Protein AF-0000000065801703 (afdb_homodimer)

Sequence (406 aa):
MKLLHVDGSILGPHSVSRTVSAAIVDRLRAQHPGLDVIYRDLAGTPLPHLSGAVLAGAQPNATNTPDVQHDVELGRQVLEEFLAAEIVVIGAPLYNFTLSSQLKAWIDRILVAGVTFRYGPSGAEGLAGGKRVIAVVSRGGLYGPGTPAAAAEHAETYLRTVLAFIGITAPEVIVAEGIALGPEARERALAGALDAAAALKAAMKLLHVDGSILGPHSVSRTVSAAIVDRLRAQHPGLDVIYRDLAGTPLPHLSGAVLAGAQPNATNTPDVQHDVELGRQVLEEFLAAEIVVIGAPLYNFTLSSQLKAWIDRILVAGVTFRYGPSGAEGLAGGKRVIAVVSRGGLYGPGTPAAAAEHAETYLRTVLAFIGITAPEVIVAEGIALGPEARERALAGALDAAAALKAA

Solvent-accessible surface area (backbone atoms only — not comparable to full-atom values): 21017 Å² total; per-residue (Å²): 105,32,33,30,38,38,32,27,51,45,51,61,93,75,26,62,19,50,54,41,38,50,52,38,52,53,51,51,43,72,74,33,81,75,57,43,75,47,77,44,51,27,51,84,58,55,66,69,66,82,42,43,64,33,61,54,44,62,39,88,90,47,84,58,58,72,69,43,44,52,52,32,50,50,37,50,50,54,31,48,51,56,70,64,24,47,31,38,39,34,13,39,33,48,48,94,49,17,54,32,36,38,41,48,24,52,52,60,43,50,66,35,81,77,63,22,22,41,78,50,97,92,37,78,40,41,57,49,44,92,47,49,39,40,35,23,38,24,30,44,55,66,43,52,89,91,39,95,42,28,86,49,53,42,30,67,62,45,51,52,44,57,37,35,52,23,32,34,77,75,61,45,74,42,66,25,46,27,43,66,71,38,73,68,40,24,50,50,18,48,52,52,31,44,51,54,45,71,63,53,74,81,130,104,32,32,31,38,37,32,28,48,45,52,59,93,74,25,64,18,50,54,43,37,50,50,36,52,52,51,52,42,70,73,33,82,75,55,42,74,47,78,42,50,26,51,86,59,54,66,69,65,82,43,42,64,34,60,54,44,63,38,88,89,48,84,58,58,71,69,43,45,52,52,32,49,50,36,50,49,54,30,49,51,58,70,64,24,47,31,37,37,34,13,40,31,47,47,93,50,16,54,32,38,39,42,47,24,52,50,62,44,52,66,34,81,77,63,22,24,39,80,51,96,92,37,79,40,41,57,48,43,91,46,49,40,39,35,23,38,23,30,44,55,67,43,52,90,90,38,95,42,28,88,51,52,42,29,67,63,44,51,50,41,58,38,35,51,24,34,34,79,76,61,44,73,43,69,25,45,26,43,69,72,39,73,69,40,24,51,50,20,50,51,53,32,44,51,53,45,71,64,53,75,80,131

pLDDT: mean 97.16, std 3.34, range [68.06, 98.94]

Foldseek 3Di:
DEEEEEEQDLPPPVALLVVLLVLLVVLLCVLDPPYHYDYHYCNVPFQDADDPLLVQQLDPPHDHDPVSVVSVVVLVVLQVSLLVHQEYEYRFEDDQQAGHVRVVRSLVSNPDEPRLWHQDPVGIDADRANHAYEYEYEEQADQDPPDPNVVSHHYPVVVCVSCVRNPHNDYHYQYQYNCNVDDVSVVVSSVRSNVVSNVDDHD/DEEEEEEQDLPPPVALLVVLLVLLVVLLCVLDPPYHYDYHYCNVPFQDADDPLLVQQLDPPDDHDPVSVVSVVVLVVLQVSLLVHQEYEYRFEDDQQAGHVRVVRSLVSNPDEPRLWHQDPVGIDADRANHAYEYEYEEQADQDPPDPNVVSHHYPVVVCVSCVRNPHNDYHYQYQYNCNVDDVSVVVSSVRSNVVSNVDDHD

Structure (mmCIF, N/CA/C/O backbone):
data_AF-0000000065801703-model_v1
#
loop_
_entity.id
_entity.type
_entity.pdbx_description
1 polymer 'FMN-dependent NADH:quinone oxidoreductase'
#
loop_
_atom_site.group_PDB
_atom_site.id
_atom_site.type_symbol
_atom_site.label_atom_id
_atom_site.label_alt_id
_atom_site.label_comp_id
_atom_site.label_asym_id
_atom_site.label_entity_id
_atom_site.label_seq_id
_atom_site.pdbx_PDB_ins_code
_atom_site.Cartn_x
_atom_site.Cartn_y
_atom_site.Cartn_z
_atom_site.occupancy
_atom_site.B_iso_or_equiv
_atom_site.auth_seq_id
_atom_site.auth_comp_id
_atom_site.auth_asym_id
_atom_site.auth_atom_id
_atom_site.pdbx_PDB_model_num
ATOM 1 N N . MET A 1 1 ? -0.033 27.031 16.281 1 95 1 MET A N 1
ATOM 2 C CA . MET A 1 1 ? -0.184 26.281 15.031 1 95 1 MET A CA 1
ATOM 3 C C . MET A 1 1 ? 0.506 24.922 15.117 1 95 1 MET A C 1
ATOM 5 O O . MET A 1 1 ? 1.598 24.812 15.68 1 95 1 MET A O 1
ATOM 9 N N . LYS A 1 2 ? -0.135 23.828 14.727 1 98.06 2 LYS A N 1
ATOM 10 C CA . LYS A 1 2 ? 0.4 22.484 14.828 1 98.06 2 LYS A CA 1
ATOM 11 C C . LYS A 1 2 ? 0.699 21.906 13.453 1 98.06 2 LYS A C 1
ATOM 13 O O . LYS A 1 2 ? -0.087 22.078 12.516 1 98.06 2 LYS A O 1
ATOM 18 N N . LEU A 1 3 ? 1.919 21.297 13.32 1 98.56 3 LEU A N 1
ATOM 19 C CA . LEU A 1 3 ? 2.352 20.641 12.086 1 98.56 3 LEU A CA 1
ATOM 20 C C . LEU A 1 3 ? 2.691 19.172 12.336 1 98.56 3 LEU A C 1
ATOM 22 O O . LEU A 1 3 ? 3.389 18.844 13.297 1 98.56 3 LEU A O 1
ATOM 26 N N . LEU A 1 4 ? 2.092 18.328 11.57 1 98.88 4 LEU A N 1
ATOM 27 C CA . LEU A 1 4 ? 2.441 16.906 11.555 1 98.88 4 LEU A CA 1
ATOM 28 C C . LEU A 1 4 ? 3.369 16.594 10.391 1 98.88 4 LEU A C 1
ATOM 30 O O . LEU A 1 4 ? 3.033 16.859 9.234 1 98.88 4 LEU A O 1
ATOM 34 N N . HIS A 1 5 ? 4.59 16.125 10.672 1 98.94 5 HIS A N 1
ATOM 35 C CA . HIS A 1 5 ? 5.574 15.68 9.688 1 98.94 5 HIS A CA 1
ATOM 36 C C . HIS A 1 5 ? 5.668 14.156 9.648 1 98.94 5 HIS A C 1
ATOM 38 O O . HIS A 1 5 ? 6.055 13.531 10.633 1 98.94 5 HIS A O 1
ATOM 44 N N . VAL A 1 6 ? 5.297 13.57 8.5 1 98.94 6 VAL A N 1
ATOM 45 C CA . VAL A 1 6 ? 5.262 12.117 8.336 1 98.94 6 VAL A CA 1
ATOM 46 C C . VAL A 1 6 ? 6.242 11.703 7.238 1 98.94 6 VAL A C 1
ATOM 48 O O . VAL A 1 6 ? 6.184 12.203 6.117 1 98.94 6 VAL A O 1
ATOM 51 N N . ASP A 1 7 ? 7.125 10.766 7.555 1 98.81 7 ASP A N 1
ATOM 52 C CA . ASP A 1 7 ? 8.062 10.258 6.559 1 98.81 7 ASP A CA 1
ATOM 53 C C . ASP A 1 7 ? 7.879 8.758 6.355 1 98.81 7 ASP A C 1
ATOM 55 O O . ASP A 1 7 ? 7.93 7.984 7.316 1 98.81 7 ASP A O 1
ATOM 59 N N . GLY A 1 8 ? 7.727 8.375 5.055 1 98.69 8 GLY A N 1
ATOM 60 C CA . GLY A 1 8 ? 7.484 6.977 4.75 1 98.69 8 GLY A CA 1
ATOM 61 C C . GLY A 1 8 ? 8.672 6.289 4.109 1 98.69 8 GLY A C 1
ATOM 62 O O . GLY A 1 8 ? 8.625 5.086 3.832 1 98.69 8 GLY A O 1
ATOM 63 N N . SER A 1 9 ? 9.836 6.918 3.951 1 98.75 9 SER A N 1
ATOM 64 C CA . SER A 1 9 ? 10.969 6.328 3.25 1 98.75 9 SER A CA 1
ATOM 65 C C . SER A 1 9 ? 11.781 5.422 4.176 1 98.75 9 SER A C 1
ATOM 67 O O . SER A 1 9 ? 12.055 5.781 5.32 1 98.75 9 SER A O 1
ATOM 69 N N . ILE A 1 10 ? 12.219 4.316 3.631 1 98.5 10 ILE A N 1
ATOM 70 C CA . ILE A 1 10 ? 13 3.354 4.402 1 98.5 10 ILE A CA 1
ATOM 71 C C . ILE A 1 10 ? 14.484 3.607 4.195 1 98.5 10 ILE A C 1
ATOM 73 O O . ILE A 1 10 ? 15.328 2.867 4.711 1 98.5 10 ILE A O 1
ATOM 77 N N . LEU A 1 11 ? 14.859 4.707 3.479 1 97.56 11 LEU A N 1
ATOM 78 C CA . LEU A 1 11 ? 16.234 4.883 3.045 1 97.56 11 LEU A CA 1
ATOM 79 C C . LEU A 1 11 ? 16.984 5.848 3.965 1 97.56 11 LEU A C 1
ATOM 81 O O . LEU A 1 11 ? 18.094 6.266 3.662 1 97.56 11 LEU A O 1
ATOM 85 N N . GLY A 1 12 ? 16.359 6.27 5.086 1 95.5 12 GLY A N 1
ATOM 86 C CA . GLY A 1 12 ? 17.016 7.105 6.078 1 95.5 12 GLY A CA 1
ATOM 87 C C . GLY A 1 12 ? 17.672 8.336 5.484 1 95.5 12 GLY A C 1
ATOM 88 O O . GLY A 1 12 ? 17.031 9.094 4.754 1 95.5 12 GLY A O 1
ATOM 89 N N . PRO A 1 13 ? 18.922 8.5 5.711 1 94.75 13 PRO A N 1
ATOM 90 C CA . PRO A 1 13 ? 19.594 9.711 5.258 1 94.75 13 PRO A CA 1
ATOM 91 C C . PRO A 1 13 ? 19.766 9.766 3.738 1 94.75 13 PRO A C 1
ATOM 93 O O . PRO A 1 13 ? 20.094 10.82 3.186 1 94.75 13 PRO A O 1
ATOM 96 N N . HIS A 1 14 ? 19.547 8.688 3.055 1 95.44 14 HIS A N 1
ATOM 97 C CA . HIS A 1 14 ? 19.719 8.633 1.608 1 95.44 14 HIS A CA 1
ATOM 98 C C . HIS A 1 14 ? 18.422 8.969 0.876 1 95.44 14 HIS A C 1
ATOM 100 O O . HIS A 1 14 ? 18.406 9.023 -0.355 1 95.44 14 HIS A O 1
ATOM 106 N N . SER A 1 15 ? 17.438 9.242 1.637 1 98.31 15 SER A N 1
ATOM 107 C CA . SER A 1 15 ? 16.109 9.469 1.062 1 98.31 15 SER A CA 1
ATOM 108 C C . SER A 1 15 ? 15.953 10.898 0.569 1 98.31 15 SER A C 1
ATOM 110 O O . SER A 1 15 ? 16.141 11.852 1.334 1 98.31 15 SER A O 1
ATOM 112 N N . VAL A 1 16 ? 15.531 11.055 -0.69 1 98.75 16 VAL A N 1
ATOM 113 C CA . VAL A 1 16 ? 15.258 12.367 -1.271 1 98.75 16 VAL A CA 1
ATOM 114 C C . VAL A 1 16 ? 13.992 12.953 -0.646 1 98.75 16 VAL A C 1
ATOM 116 O O . VAL A 1 16 ? 13.969 14.133 -0.284 1 98.75 16 VAL A O 1
ATOM 119 N N . SER A 1 17 ? 12.945 12.148 -0.478 1 98.88 17 SER A N 1
ATOM 120 C CA . SER A 1 17 ? 11.703 12.648 0.094 1 98.88 17 SER A CA 1
ATOM 121 C C . SER A 1 17 ? 11.914 13.133 1.526 1 98.88 17 SER A C 1
ATOM 123 O O . SER A 1 17 ? 11.344 14.148 1.934 1 98.88 17 SER A O 1
ATOM 125 N N . ARG A 1 18 ? 12.734 12.438 2.346 1 98.81 18 ARG A N 1
ATOM 126 C CA . ARG A 1 18 ? 13.031 12.859 3.711 1 98.81 18 ARG A CA 1
ATOM 127 C C . ARG A 1 18 ? 13.766 14.195 3.725 1 98.81 18 ARG A C 1
ATOM 129 O O . ARG A 1 18 ? 13.453 15.078 4.531 1 98.81 18 ARG A O 1
ATOM 136 N N . THR A 1 19 ? 14.742 14.312 2.824 1 98.81 19 THR A N 1
ATOM 137 C CA . THR A 1 19 ? 15.531 15.539 2.764 1 98.81 19 THR A CA 1
ATOM 138 C C . THR A 1 19 ? 14.641 16.734 2.432 1 98.81 19 THR A C 1
ATOM 140 O O . THR A 1 19 ? 14.711 17.766 3.104 1 98.81 19 THR A O 1
ATOM 143 N N . VAL A 1 20 ? 13.812 16.578 1.461 1 98.88 20 VAL A N 1
ATOM 144 C CA . VAL A 1 20 ? 12.992 17.688 0.981 1 98.88 20 VAL A CA 1
ATOM 145 C C . VAL A 1 20 ? 11.898 18 2 1 98.88 20 VAL A C 1
ATOM 147 O O . VAL A 1 20 ? 11.602 19.172 2.268 1 98.88 20 VAL A O 1
ATOM 150 N N . SER A 1 21 ? 11.219 16.969 2.59 1 98.81 21 SER A N 1
ATOM 151 C CA . SER A 1 21 ? 10.188 17.234 3.586 1 98.81 21 SER A CA 1
ATOM 152 C C . SER A 1 21 ? 10.758 17.938 4.809 1 98.81 21 SER A C 1
ATOM 154 O O . SER A 1 21 ? 10.117 18.828 5.379 1 98.81 21 SER A O 1
ATOM 156 N N . ALA A 1 22 ? 11.984 17.562 5.203 1 98.75 22 ALA A N 1
ATOM 157 C CA . ALA A 1 22 ? 12.648 18.234 6.316 1 98.75 22 ALA A CA 1
ATOM 158 C C . ALA A 1 22 ? 12.891 19.703 5.996 1 98.75 22 ALA A C 1
ATOM 160 O O . ALA A 1 22 ? 12.711 20.578 6.852 1 98.75 22 ALA A O 1
ATOM 161 N N . ALA A 1 23 ? 13.289 19.984 4.789 1 98.62 23 ALA A N 1
ATOM 162 C CA . ALA A 1 23 ? 13.531 21.359 4.363 1 98.62 23 ALA A CA 1
ATOM 163 C C . ALA A 1 23 ? 12.25 22.172 4.422 1 98.62 23 ALA A C 1
ATOM 165 O O . ALA A 1 23 ? 12.273 23.359 4.801 1 98.62 23 ALA A O 1
ATOM 166 N N . ILE A 1 24 ? 11.141 21.578 4.008 1 98.62 24 ILE A N 1
ATOM 167 C CA . ILE A 1 24 ? 9.844 22.25 4.066 1 98.62 24 ILE A CA 1
ATOM 168 C C . ILE A 1 24 ? 9.516 22.625 5.512 1 98.62 24 ILE A C 1
ATOM 170 O O . ILE A 1 24 ? 9.133 23.75 5.797 1 98.62 24 ILE A O 1
ATOM 174 N N . VAL A 1 25 ? 9.664 21.656 6.434 1 98.38 25 VAL A N 1
ATOM 175 C CA . VAL A 1 25 ? 9.344 21.875 7.84 1 98.38 25 VAL A CA 1
ATOM 176 C C . VAL A 1 25 ? 10.25 22.953 8.414 1 98.38 25 VAL A C 1
ATOM 178 O O . VAL A 1 25 ? 9.789 23.844 9.148 1 98.38 25 VAL A O 1
ATOM 181 N N . ASP A 1 26 ? 11.539 22.891 8.078 1 97.19 26 ASP A N 1
ATOM 182 C CA . ASP A 1 26 ? 12.484 23.906 8.539 1 97.19 26 ASP A CA 1
ATOM 183 C C . ASP A 1 26 ? 12.062 25.297 8.086 1 97.19 26 ASP A C 1
ATOM 185 O O . ASP A 1 26 ? 12.102 26.25 8.867 1 97.19 26 ASP A O 1
ATOM 189 N N . ARG A 1 27 ? 11.695 25.391 6.879 1 96.44 27 ARG A N 1
ATOM 190 C CA . ARG A 1 27 ? 11.258 26.672 6.332 1 96.44 27 ARG A CA 1
ATOM 191 C C . ARG A 1 27 ? 10.023 27.172 7.066 1 96.44 27 ARG A C 1
ATOM 193 O O . ARG A 1 27 ? 9.953 28.359 7.43 1 96.44 27 ARG A O 1
ATOM 200 N N . LEU A 1 28 ? 9.016 26.312 7.27 1 96.69 28 LEU A N 1
ATOM 201 C CA . LEU A 1 28 ? 7.781 26.703 7.941 1 96.69 28 LEU A CA 1
ATOM 202 C C . LEU A 1 28 ? 8.047 27.094 9.391 1 96.69 28 LEU A C 1
ATOM 204 O O . LEU A 1 28 ? 7.418 28.016 9.922 1 96.69 28 LEU A O 1
ATOM 208 N N . ARG A 1 29 ? 8.984 26.422 10.016 1 95.75 29 ARG A N 1
ATOM 209 C CA . ARG A 1 29 ? 9.391 26.781 11.375 1 95.75 29 ARG A CA 1
ATOM 210 C C . ARG A 1 29 ? 9.984 28.188 11.422 1 95.75 29 ARG A C 1
ATOM 212 O O . ARG A 1 29 ? 9.734 28.938 12.359 1 95.75 29 ARG A O 1
ATOM 219 N N . ALA A 1 30 ? 10.758 28.469 10.414 1 94.25 30 ALA A N 1
ATOM 220 C CA . ALA A 1 30 ? 11.383 29.781 10.344 1 94.25 30 ALA A CA 1
ATOM 221 C C . ALA A 1 30 ? 10.336 30.875 10.164 1 94.25 30 ALA A C 1
ATOM 223 O O . ALA A 1 30 ? 10.492 31.984 10.688 1 94.25 30 ALA A O 1
ATOM 224 N N . GLN A 1 31 ? 9.312 30.562 9.516 1 93.19 31 GLN A N 1
ATOM 225 C CA . GLN A 1 31 ? 8.258 31.531 9.219 1 93.19 31 GLN A CA 1
ATOM 226 C C . GLN A 1 31 ? 7.277 31.656 10.383 1 93.19 31 GLN A C 1
ATOM 228 O O . GLN A 1 31 ? 6.609 32.688 10.531 1 93.19 31 GLN A O 1
ATOM 233 N N . HIS A 1 32 ? 7.117 30.672 11.172 1 93.19 32 HIS A N 1
ATOM 234 C CA . HIS A 1 32 ? 6.184 30.625 12.289 1 93.19 32 HIS A CA 1
ATOM 235 C C . HIS A 1 32 ? 6.883 30.203 13.578 1 93.19 32 HIS A C 1
ATOM 237 O O . HIS A 1 32 ? 6.832 29.031 13.961 1 93.19 32 HIS A O 1
ATOM 243 N N . PRO A 1 33 ? 7.305 31.328 14.203 1 89.69 33 PRO A N 1
ATOM 244 C CA . PRO A 1 33 ? 7.914 30.984 15.484 1 89.69 33 PRO A CA 1
ATOM 245 C C . PRO A 1 33 ? 6.922 30.328 16.453 1 89.69 33 PRO A C 1
ATOM 247 O O . PRO A 1 33 ? 5.754 30.734 16.5 1 89.69 33 PRO A O 1
ATOM 250 N N . GLY A 1 34 ? 7.098 29.297 17.016 1 94.19 34 GLY A N 1
ATOM 251 C CA . GLY A 1 34 ? 6.227 28.609 17.953 1 94.19 34 GLY A CA 1
ATOM 252 C C . GLY A 1 34 ? 5.512 27.422 17.328 1 94.19 34 GLY A C 1
ATOM 253 O O . GLY A 1 34 ? 4.684 26.781 17.984 1 94.19 34 GLY A O 1
ATOM 254 N N . LEU A 1 35 ? 5.758 27.266 16.016 1 96 35 LEU A N 1
ATOM 255 C CA . LEU A 1 35 ? 5.18 26.094 15.359 1 96 35 LEU A CA 1
ATOM 256 C C . LEU A 1 35 ? 5.445 24.828 16.156 1 96 35 LEU A C 1
ATOM 258 O O . LEU A 1 35 ? 6.594 24.547 16.516 1 96 35 LEU A O 1
ATOM 262 N N . ASP A 1 36 ? 4.359 24.109 16.562 1 98.12 36 ASP A N 1
ATOM 263 C CA . ASP A 1 36 ? 4.461 22.844 17.266 1 98.12 36 ASP A CA 1
ATOM 264 C C . ASP A 1 36 ? 4.512 21.672 16.266 1 98.12 36 ASP A C 1
ATOM 266 O O . ASP A 1 36 ? 3.512 21.375 15.617 1 98.12 36 ASP A O 1
ATOM 270 N N . VAL A 1 37 ? 5.68 21.062 16.188 1 98.38 37 VAL A N 1
ATOM 271 C CA . VAL A 1 37 ? 5.879 20.031 15.172 1 98.38 37 VAL A CA 1
ATOM 272 C C . VAL A 1 37 ? 5.852 18.641 15.82 1 98.38 37 VAL A C 1
ATOM 274 O O . VAL A 1 37 ? 6.602 18.391 16.766 1 98.38 37 VAL A O 1
ATOM 277 N N . ILE A 1 38 ? 4.965 17.797 15.398 1 98.56 38 ILE A N 1
ATOM 278 C CA . ILE A 1 38 ? 4.984 16.375 15.695 1 98.56 38 ILE A CA 1
ATOM 279 C C . ILE A 1 38 ? 5.586 15.609 14.516 1 98.56 38 ILE A C 1
ATOM 281 O O . ILE A 1 38 ? 5.199 15.828 13.367 1 98.56 38 ILE A O 1
ATOM 285 N N . TYR A 1 39 ? 6.594 14.82 14.773 1 98.62 39 TYR A N 1
ATOM 286 C CA . TYR A 1 39 ? 7.281 14.07 13.727 1 98.62 39 TYR A CA 1
ATOM 287 C C . TYR A 1 39 ? 7.016 12.57 13.859 1 98.62 39 TYR A C 1
ATOM 289 O O . TYR A 1 39 ? 7.164 12.008 14.945 1 98.62 39 TYR A O 1
ATOM 297 N N . ARG A 1 40 ? 6.578 11.984 12.773 1 98.44 40 ARG A N 1
ATOM 298 C CA . ARG A 1 40 ? 6.398 10.539 12.703 1 98.44 40 ARG A CA 1
ATOM 299 C C . ARG A 1 40 ? 7.309 9.93 11.641 1 98.44 40 ARG A C 1
ATOM 301 O O . ARG A 1 40 ? 7.098 10.133 10.445 1 98.44 40 ARG A O 1
ATOM 308 N N . ASP A 1 41 ? 8.305 9.242 12.062 1 98.56 41 ASP A N 1
ATOM 309 C CA . ASP A 1 41 ? 9.148 8.414 11.211 1 98.56 41 ASP A CA 1
ATOM 310 C C . ASP A 1 41 ? 8.578 7.008 11.062 1 98.56 41 ASP A C 1
ATOM 312 O O . ASP A 1 41 ? 8.828 6.141 11.906 1 98.56 41 ASP A O 1
ATOM 316 N N . LEU A 1 42 ? 7.914 6.703 9.953 1 98.69 42 LEU A N 1
ATOM 317 C CA . LEU A 1 42 ? 7.156 5.461 9.812 1 98.69 42 LEU A CA 1
ATOM 318 C C . LEU A 1 42 ? 8.086 4.297 9.477 1 98.69 42 LEU A C 1
ATOM 320 O O . LEU A 1 42 ? 7.688 3.133 9.578 1 98.69 42 LEU A O 1
ATOM 324 N N . ALA A 1 43 ? 9.281 4.594 9.031 1 98.06 43 ALA A N 1
ATOM 325 C CA . ALA A 1 43 ? 10.266 3.531 8.82 1 98.06 43 ALA A CA 1
ATOM 326 C C . ALA A 1 43 ? 10.984 3.184 10.117 1 98.06 43 ALA A C 1
ATOM 328 O O . ALA A 1 43 ? 11.211 2.008 10.414 1 98.06 43 ALA A O 1
ATOM 329 N N . GLY A 1 44 ? 11.32 4.199 10.898 1 97.12 44 GLY A N 1
ATOM 330 C CA . GLY A 1 44 ? 12 3.988 12.164 1 97.12 44 GLY A CA 1
ATOM 331 C C . GLY A 1 44 ? 11.109 3.346 13.211 1 97.12 44 GLY A C 1
ATOM 332 O O . GLY A 1 44 ? 11.555 2.477 13.969 1 97.12 44 GLY A O 1
ATOM 333 N N . THR A 1 45 ? 9.898 3.76 13.281 1 97.06 45 THR A N 1
ATOM 334 C CA . THR A 1 45 ? 8.867 3.217 14.164 1 97.06 45 THR A CA 1
ATOM 335 C C . THR A 1 45 ? 7.59 2.92 13.391 1 97.06 45 THR A C 1
ATOM 337 O O . THR A 1 45 ? 6.621 3.682 13.469 1 97.06 45 THR A O 1
ATOM 340 N N . PRO A 1 46 ? 7.574 1.819 12.734 1 97.69 46 PRO A N 1
ATOM 341 C CA . PRO A 1 46 ? 6.426 1.508 11.875 1 97.69 46 PRO A CA 1
ATOM 342 C C . PRO A 1 46 ? 5.16 1.203 12.68 1 97.69 46 PRO A C 1
ATOM 344 O O . PRO A 1 46 ? 5.238 0.634 13.766 1 97.69 46 PRO A O 1
ATOM 347 N N . LEU A 1 47 ? 3.998 1.646 12.148 1 98.44 47 LEU A N 1
ATOM 348 C CA . LEU A 1 47 ? 2.713 1.137 12.609 1 98.44 47 LEU A CA 1
ATOM 349 C C . LEU A 1 47 ? 2.49 -0.294 12.133 1 98.44 47 LEU A C 1
ATOM 351 O O . LEU A 1 47 ? 2.854 -0.64 11.008 1 98.44 47 LEU A O 1
ATOM 355 N N . PRO A 1 48 ? 1.903 -1.147 13 1 98.06 48 PRO A N 1
ATOM 356 C CA . PRO A 1 48 ? 1.494 -2.447 12.461 1 98.06 48 PRO A CA 1
ATOM 357 C C . PRO A 1 48 ? 0.489 -2.326 11.32 1 98.06 48 PRO A C 1
ATOM 359 O O . PRO A 1 48 ? -0.199 -1.309 11.203 1 98.06 48 PRO A O 1
ATOM 362 N N . HIS A 1 49 ? 0.477 -3.322 10.445 1 98.62 49 HIS A N 1
ATOM 363 C CA . HIS A 1 49 ? -0.626 -3.396 9.492 1 98.62 49 HIS A CA 1
ATOM 364 C C . HIS A 1 49 ? -1.973 -3.314 10.203 1 98.62 49 HIS A C 1
ATOM 366 O O . HIS A 1 49 ? -2.143 -3.881 11.289 1 98.62 49 HIS A O 1
ATOM 372 N N . LEU A 1 50 ? -2.926 -2.586 9.57 1 98.19 50 LEU A N 1
ATOM 373 C CA . LEU A 1 50 ? -4.285 -2.66 10.094 1 98.19 50 LEU A CA 1
ATOM 374 C C . LEU A 1 50 ? -4.805 -4.094 10.055 1 98.19 50 LEU A C 1
ATOM 376 O O . LEU A 1 50 ? -4.617 -4.801 9.062 1 98.19 50 LEU A O 1
ATOM 380 N N . SER A 1 51 ? -5.406 -4.578 11.141 1 97.81 51 SER A N 1
ATOM 381 C CA . SER A 1 51 ? -5.926 -5.941 11.219 1 97.81 51 SER A CA 1
ATOM 382 C C . SER A 1 51 ? -7.422 -5.949 11.516 1 97.81 51 SER A C 1
ATOM 384 O O . SER A 1 51 ? -7.977 -4.941 11.953 1 97.81 51 SER A O 1
ATOM 386 N N . GLY A 1 52 ? -8 -7.105 11.227 1 97 52 GLY A N 1
ATOM 387 C CA . GLY A 1 52 ? -9.398 -7.273 11.602 1 97 52 GLY A CA 1
ATOM 388 C C . GLY A 1 52 ? -9.625 -7.145 13.102 1 97 52 GLY A C 1
ATOM 389 O O . GLY A 1 52 ? -10.633 -6.582 13.531 1 97 52 GLY A O 1
ATOM 390 N N . ALA A 1 53 ? -8.703 -7.617 13.883 1 96.94 53 ALA A N 1
ATOM 391 C CA . ALA A 1 53 ? -8.797 -7.543 15.336 1 96.94 53 ALA A CA 1
ATOM 392 C C . ALA A 1 53 ? -8.805 -6.094 15.812 1 96.94 53 ALA A C 1
ATOM 394 O O . ALA A 1 53 ? -9.57 -5.73 16.703 1 96.94 53 ALA A O 1
ATOM 395 N N . VAL A 1 54 ? -7.988 -5.285 15.219 1 97.38 54 VAL A N 1
ATOM 396 C CA . VAL A 1 54 ? -7.895 -3.881 15.609 1 97.38 54 VAL A CA 1
ATOM 397 C C . VAL A 1 54 ? -9.172 -3.145 15.203 1 97.38 54 VAL A C 1
ATOM 399 O O . VAL A 1 54 ? -9.68 -2.311 15.953 1 97.38 54 VAL A O 1
ATOM 402 N N . LEU A 1 55 ? -9.695 -3.422 14.016 1 96.06 55 LEU A N 1
ATOM 403 C CA . LEU A 1 55 ? -10.953 -2.822 13.586 1 96.06 55 LEU A CA 1
ATOM 404 C C . LEU A 1 55 ? -12.078 -3.168 14.555 1 96.06 55 LEU A C 1
ATOM 406 O O . LEU A 1 55 ? -12.836 -2.287 14.977 1 96.06 55 LEU A O 1
ATOM 410 N N . ALA A 1 56 ? -12.133 -4.43 14.898 1 95.69 56 ALA A N 1
ATOM 411 C CA . ALA A 1 56 ? -13.141 -4.879 15.852 1 95.69 56 ALA A CA 1
ATOM 412 C C . ALA A 1 56 ? -12.891 -4.289 17.234 1 95.69 56 ALA A C 1
ATOM 414 O O . ALA A 1 56 ? -13.828 -3.877 17.922 1 95.69 56 ALA A O 1
ATOM 415 N N . GLY A 1 57 ? -11.648 -4.191 17.594 1 97.19 57 GLY A N 1
ATOM 416 C CA . GLY A 1 57 ? -11.258 -3.725 18.922 1 97.19 57 GLY A CA 1
ATOM 417 C C . GLY A 1 57 ? -11.508 -2.242 19.125 1 97.19 57 GLY A C 1
ATOM 418 O O . GLY A 1 57 ? -11.531 -1.766 20.266 1 97.19 57 GLY A O 1
ATOM 419 N N . ALA A 1 58 ? -11.609 -1.536 18.062 1 96.25 58 ALA A N 1
ATOM 420 C CA . ALA A 1 58 ? -11.812 -0.092 18.125 1 96.25 58 ALA A CA 1
ATOM 421 C C . ALA A 1 58 ? -13.289 0.242 18.328 1 96.25 58 ALA A C 1
ATOM 423 O O . ALA A 1 58 ? -13.641 1.4 18.562 1 96.25 58 ALA A O 1
ATOM 424 N N . GLN A 1 59 ? -14.133 -0.797 18.172 1 94.5 59 GLN A N 1
ATOM 425 C CA . GLN A 1 59 ? -15.562 -0.576 18.359 1 94.5 59 GLN A CA 1
ATOM 426 C C . GLN A 1 59 ? -15.883 -0.316 19.828 1 94.5 59 GLN A C 1
ATOM 428 O O . GLN A 1 59 ? -15.141 -0.736 20.719 1 94.5 59 GLN A O 1
ATOM 433 N N . PRO A 1 60 ? -17.031 0.373 20 1 92.75 60 PRO A N 1
ATOM 434 C CA . PRO A 1 60 ? -17.422 0.611 21.391 1 92.75 60 PRO A CA 1
ATOM 435 C C . PRO A 1 60 ? -17.625 -0.682 22.188 1 92.75 60 PRO A C 1
ATOM 437 O O . PRO A 1 60 ? -18.109 -1.673 21.641 1 92.75 60 PRO A O 1
ATOM 440 N N . ASN A 1 61 ? -17.219 -0.841 23.359 1 92.81 61 ASN A N 1
ATOM 441 C CA . ASN A 1 61 ? -17.438 -1.923 24.312 1 92.81 61 ASN A CA 1
ATOM 442 C C . ASN A 1 61 ? -16.656 -3.178 23.922 1 92.81 61 ASN A C 1
ATOM 444 O O . ASN A 1 61 ? -16.953 -4.27 24.406 1 92.81 61 ASN A O 1
ATOM 448 N N . ALA A 1 62 ? -15.727 -2.994 23.031 1 95.06 62 ALA A N 1
ATOM 449 C CA . ALA A 1 62 ? -14.906 -4.145 22.656 1 95.06 62 ALA A CA 1
ATOM 450 C C . ALA A 1 62 ? -14.039 -4.598 23.812 1 95.06 62 ALA A C 1
ATOM 452 O O . ALA A 1 62 ? -13.602 -3.781 24.641 1 95.06 62 ALA A O 1
ATOM 453 N N . THR A 1 63 ? -13.867 -5.902 23.984 1 96.25 63 THR A N 1
ATOM 454 C CA . THR A 1 63 ? -12.883 -6.492 24.875 1 96.25 63 THR A CA 1
ATOM 455 C C . THR A 1 63 ? -11.656 -6.965 24.109 1 96.25 63 THR A C 1
ATOM 457 O O . THR A 1 63 ? -11.773 -7.773 23.188 1 96.25 63 THR A O 1
ATOM 460 N N . ASN A 1 64 ? -10.508 -6.418 24.453 1 97.56 64 ASN A N 1
ATOM 461 C CA . ASN A 1 64 ? -9.297 -6.645 23.672 1 97.56 64 ASN A CA 1
ATOM 462 C C . ASN A 1 64 ? -8.227 -7.359 24.5 1 97.56 64 ASN A C 1
ATOM 464 O O . ASN A 1 64 ? -8.133 -7.152 25.703 1 97.56 64 ASN A O 1
ATOM 468 N N . THR A 1 65 ? -7.527 -8.242 23.875 1 97.81 65 THR A N 1
ATOM 469 C CA . THR A 1 65 ? -6.242 -8.633 24.438 1 97.81 65 THR A CA 1
ATOM 470 C C . THR A 1 65 ? -5.324 -7.422 24.578 1 97.81 65 THR A C 1
ATOM 472 O O . THR A 1 65 ? -5.551 -6.387 23.953 1 97.81 65 THR A O 1
ATOM 475 N N . PRO A 1 66 ? -4.285 -7.492 25.359 1 97.94 66 PRO A N 1
ATOM 476 C CA . PRO A 1 66 ? -3.387 -6.355 25.562 1 97.94 66 PRO A CA 1
ATOM 477 C C . PRO A 1 66 ? -2.746 -5.883 24.25 1 97.94 66 PRO A C 1
ATOM 479 O O . PRO A 1 66 ? -2.629 -4.676 24.016 1 97.94 66 PRO A O 1
ATOM 482 N N . ASP A 1 67 ? -2.346 -6.816 23.406 1 97.38 67 ASP A N 1
ATOM 483 C CA . ASP A 1 67 ? -1.698 -6.457 22.156 1 97.38 67 ASP A CA 1
ATOM 484 C C . ASP A 1 67 ? -2.658 -5.695 21.25 1 97.38 67 ASP A C 1
ATOM 486 O O . ASP A 1 67 ? -2.275 -4.699 20.625 1 97.38 67 ASP A O 1
ATOM 490 N N . VAL A 1 68 ? -3.869 -6.188 21.125 1 97.94 68 VAL A N 1
ATOM 491 C CA . VAL A 1 68 ? -4.875 -5.523 20.312 1 97.94 68 VAL A CA 1
ATOM 492 C C . VAL A 1 68 ? -5.184 -4.141 20.875 1 97.94 68 VAL A C 1
ATOM 494 O O . VAL A 1 68 ? -5.289 -3.162 20.141 1 97.94 68 VAL A O 1
ATOM 497 N N . GLN A 1 69 ? -5.332 -4.027 22.172 1 98.06 69 GLN A N 1
ATOM 498 C CA . GLN A 1 69 ? -5.609 -2.748 22.828 1 98.06 69 GLN A CA 1
ATOM 499 C C . GLN A 1 69 ? -4.5 -1.739 22.547 1 98.06 69 GLN A C 1
ATOM 501 O O . GLN A 1 69 ? -4.773 -0.569 22.266 1 98.06 69 GLN A O 1
ATOM 506 N N . HIS A 1 70 ? -3.291 -2.215 22.688 1 98.19 70 HIS A N 1
ATOM 507 C CA . HIS A 1 70 ? -2.154 -1.348 22.391 1 98.19 70 HIS A CA 1
ATOM 508 C C . HIS A 1 70 ? -2.23 -0.801 20.969 1 98.19 70 HIS A C 1
ATOM 510 O O . HIS A 1 70 ? -2.02 0.393 20.75 1 98.19 70 HIS A O 1
ATOM 516 N N . ASP A 1 71 ? -2.541 -1.657 20.031 1 98.38 71 ASP A N 1
ATOM 517 C CA . ASP A 1 71 ? -2.619 -1.253 18.625 1 98.38 71 ASP A CA 1
ATOM 518 C C . ASP A 1 71 ? -3.789 -0.3 18.391 1 98.38 71 ASP A C 1
ATOM 520 O O . ASP A 1 71 ? -3.668 0.664 17.641 1 98.38 71 ASP A O 1
ATOM 524 N N . VAL A 1 72 ? -4.91 -0.544 19.047 1 98.31 72 VAL A N 1
ATOM 525 C CA . VAL A 1 72 ? -6.059 0.353 18.969 1 98.31 72 VAL A CA 1
ATOM 526 C C . VAL A 1 72 ? -5.668 1.737 19.484 1 98.31 72 VAL A C 1
ATOM 528 O O . VAL A 1 72 ? -5.965 2.75 18.844 1 98.31 72 VAL A O 1
ATOM 531 N N . GLU A 1 73 ? -4.996 1.815 20.578 1 98.19 73 GLU A N 1
ATOM 532 C CA . GLU A 1 73 ? -4.578 3.082 21.172 1 98.19 73 GLU A CA 1
ATOM 533 C C . GLU A 1 73 ? -3.574 3.807 20.266 1 98.19 73 GLU A C 1
ATOM 535 O O . GLU A 1 73 ? -3.619 5.031 20.156 1 98.19 73 GLU A O 1
ATOM 540 N N . LEU A 1 74 ? -2.684 3.025 19.703 1 98.38 74 LEU A N 1
ATOM 541 C CA . LEU A 1 74 ? -1.746 3.605 18.75 1 98.38 74 LEU A CA 1
ATOM 542 C C . LEU A 1 74 ? -2.488 4.254 17.578 1 98.38 74 LEU A C 1
ATOM 544 O O . LEU A 1 74 ? -2.146 5.363 17.172 1 98.38 74 LEU A O 1
ATOM 548 N N . GLY A 1 75 ? -3.484 3.537 17.062 1 98.25 75 GLY A N 1
ATOM 549 C CA . GLY A 1 75 ? -4.312 4.105 16 1 98.25 75 GLY A CA 1
ATOM 550 C C . GLY A 1 75 ? -5.008 5.387 16.422 1 98.25 75 GLY A C 1
ATOM 551 O O . GLY A 1 75 ? -5.074 6.34 15.641 1 98.25 75 GLY A O 1
ATOM 552 N N . ARG A 1 76 ? -5.508 5.441 17.609 1 98 76 ARG A N 1
ATOM 553 C CA . ARG A 1 76 ? -6.16 6.637 18.141 1 98 76 ARG A CA 1
ATOM 554 C C . ARG A 1 76 ? -5.176 7.797 18.25 1 98 76 ARG A C 1
ATOM 556 O O . ARG A 1 76 ? -5.508 8.93 17.891 1 98 76 ARG A O 1
ATOM 563 N N . GLN A 1 77 ? -4.008 7.484 18.688 1 98.44 77 GLN A N 1
ATOM 564 C CA . GLN A 1 77 ? -2.977 8.508 18.812 1 98.44 77 GLN A CA 1
ATOM 565 C C . GLN A 1 77 ? -2.623 9.102 17.453 1 98.44 77 GLN A C 1
ATOM 567 O O . GLN A 1 77 ? -2.527 10.32 17.312 1 98.44 77 GLN A O 1
ATOM 572 N N . VAL A 1 78 ? -2.412 8.234 16.531 1 98.62 78 VAL A N 1
ATOM 573 C CA . VAL A 1 78 ? -2.07 8.641 15.172 1 98.62 78 VAL A CA 1
ATOM 574 C C . VAL A 1 78 ? -3.182 9.508 14.594 1 98.62 78 VAL A C 1
ATOM 576 O O . VAL A 1 78 ? -2.914 10.562 14.008 1 98.62 78 VAL A O 1
ATOM 579 N N . LEU A 1 79 ? -4.406 9.094 14.758 1 98.75 79 LEU A N 1
ATOM 580 C CA . LEU A 1 79 ? -5.566 9.836 14.281 1 98.75 79 LEU A CA 1
ATOM 581 C C . LEU A 1 79 ? -5.652 11.203 14.945 1 98.75 79 LEU A C 1
ATOM 583 O O . LEU A 1 79 ? -5.902 12.211 14.281 1 98.75 79 LEU A O 1
ATOM 587 N N . GLU A 1 80 ? -5.414 11.273 16.219 1 98.62 80 GLU A N 1
ATOM 588 C CA . GLU A 1 80 ? -5.465 12.523 16.969 1 98.62 80 GLU A CA 1
ATOM 589 C C . GLU A 1 80 ? -4.387 13.492 16.5 1 98.62 80 GLU A C 1
ATOM 591 O O . GLU A 1 80 ? -4.633 14.695 16.375 1 98.62 80 GLU A O 1
ATOM 596 N N . GLU A 1 81 ? -3.164 12.953 16.266 1 98.75 81 GLU A N 1
ATOM 597 C CA . GLU A 1 81 ? -2.094 13.781 15.719 1 98.75 81 GLU A CA 1
ATOM 598 C C . GLU A 1 81 ? -2.516 14.422 14.398 1 98.75 81 GLU A C 1
ATOM 600 O O . GLU A 1 81 ? -2.299 15.617 14.188 1 98.75 81 GLU A O 1
ATOM 605 N N . PHE A 1 82 ? -3.127 13.648 13.57 1 98.94 82 PHE A N 1
ATOM 606 C CA . PHE A 1 82 ? -3.568 14.133 12.266 1 98.94 82 PHE A CA 1
ATOM 607 C C . PHE A 1 82 ? -4.664 15.18 12.414 1 98.94 82 PHE A C 1
ATOM 609 O O . PHE A 1 82 ? -4.609 16.234 11.781 1 98.94 82 PHE A O 1
ATOM 616 N N . LEU A 1 83 ? -5.621 14.867 13.273 1 98.81 83 LEU A N 1
ATOM 617 C CA . LEU A 1 83 ? -6.758 15.766 13.453 1 98.81 83 LEU A CA 1
ATOM 618 C C . LEU A 1 83 ? -6.312 17.094 14.07 1 98.81 83 LEU A C 1
ATOM 620 O O . LEU A 1 83 ? -6.855 18.141 13.742 1 98.81 83 LEU A O 1
ATOM 624 N N . ALA A 1 84 ? -5.34 17.047 14.898 1 98.5 84 ALA A N 1
ATOM 625 C CA . ALA A 1 84 ? -4.887 18.219 15.625 1 98.5 84 ALA A CA 1
ATOM 626 C C . ALA A 1 84 ? -4.039 19.125 14.727 1 98.5 84 ALA A C 1
ATOM 628 O O . ALA A 1 84 ? -3.869 20.312 15.008 1 98.5 84 ALA A O 1
ATOM 629 N N . ALA A 1 85 ? -3.465 18.594 13.68 1 98.62 85 ALA A N 1
ATOM 630 C CA . ALA A 1 85 ? -2.529 19.328 12.836 1 98.62 85 ALA A CA 1
ATOM 631 C C . ALA A 1 85 ? -3.268 20.266 11.891 1 98.62 85 ALA A C 1
ATOM 633 O O . ALA A 1 85 ? -4.281 19.891 11.297 1 98.62 85 ALA A O 1
ATOM 634 N N . GLU A 1 86 ? -2.777 21.453 11.742 1 98 86 GLU A N 1
ATOM 635 C CA . GLU A 1 86 ? -3.248 22.406 10.742 1 98 86 GLU A CA 1
ATOM 636 C C . GLU A 1 86 ? -2.471 22.266 9.43 1 98 86 GLU A C 1
ATOM 638 O O . GLU A 1 86 ? -2.986 22.578 8.359 1 98 86 GLU A O 1
ATOM 643 N N . ILE A 1 87 ? -1.223 21.859 9.531 1 98.25 87 ILE A N 1
ATOM 644 C CA . ILE A 1 87 ? -0.35 21.562 8.398 1 98.25 87 ILE A CA 1
ATOM 645 C C . ILE A 1 87 ? 0.161 20.125 8.5 1 98.25 87 ILE A C 1
ATOM 647 O O . ILE A 1 87 ? 0.551 19.672 9.578 1 98.25 87 ILE A O 1
ATOM 651 N N . VAL A 1 88 ? 0.102 19.406 7.438 1 98.88 88 VAL A N 1
ATOM 652 C CA . VAL A 1 88 ? 0.667 18.062 7.352 1 98.88 88 VAL A CA 1
ATOM 653 C C . VAL A 1 88 ? 1.699 18.016 6.23 1 98.88 88 VAL A C 1
ATOM 655 O O . VAL A 1 88 ? 1.409 18.391 5.094 1 98.88 88 VAL A O 1
ATOM 658 N N . VAL A 1 89 ? 2.939 17.656 6.512 1 98.94 89 VAL A N 1
ATOM 659 C CA . VAL A 1 89 ? 4.008 17.438 5.539 1 98.94 89 VAL A CA 1
ATOM 660 C C . VAL A 1 89 ? 4.293 15.938 5.41 1 98.94 89 VAL A C 1
ATOM 662 O O . VAL A 1 89 ? 4.551 15.266 6.41 1 98.94 89 VAL A O 1
ATOM 665 N N . ILE A 1 90 ? 4.23 15.422 4.215 1 98.94 90 ILE A N 1
ATOM 666 C CA . ILE A 1 90 ? 4.352 13.984 3.984 1 98.94 90 ILE A CA 1
ATOM 667 C C . ILE A 1 90 ? 5.516 13.711 3.033 1 98.94 90 ILE A C 1
ATOM 669 O O . ILE A 1 90 ? 5.531 14.203 1.904 1 98.94 90 ILE A O 1
ATOM 673 N N . GLY A 1 91 ? 6.559 13.016 3.482 1 98.94 91 GLY A N 1
ATOM 674 C CA . GLY A 1 91 ? 7.527 12.406 2.586 1 98.94 91 GLY A CA 1
ATOM 675 C C . GLY A 1 91 ? 7.062 11.078 2.023 1 98.94 91 GLY A C 1
ATOM 676 O O . GLY A 1 91 ? 6.91 10.102 2.764 1 98.94 91 GLY A O 1
ATOM 677 N N . ALA A 1 92 ? 6.875 10.969 0.731 1 98.88 92 ALA A N 1
ATOM 678 C CA . ALA A 1 92 ? 6.219 9.828 0.087 1 98.88 92 ALA A CA 1
ATOM 679 C C . ALA A 1 92 ? 7.059 9.305 -1.073 1 98.88 92 ALA A C 1
ATOM 681 O O . ALA A 1 92 ? 6.852 9.688 -2.225 1 98.88 92 ALA A O 1
ATOM 682 N N . PRO A 1 93 ? 7.898 8.344 -0.803 1 98.69 93 PRO A N 1
ATOM 683 C CA . PRO A 1 93 ? 8.664 7.73 -1.891 1 98.69 93 PRO A CA 1
ATOM 684 C C . PRO A 1 93 ? 7.848 6.711 -2.682 1 98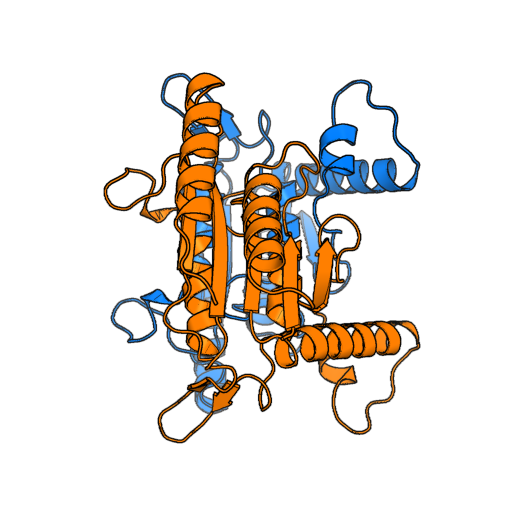.69 93 PRO A C 1
ATOM 686 O O . PRO A 1 93 ? 6.922 6.105 -2.141 1 98.69 93 PRO A O 1
ATOM 689 N N . LEU A 1 94 ? 8.156 6.602 -3.943 1 98.69 94 LEU A N 1
ATOM 690 C CA . LEU A 1 94 ? 7.609 5.516 -4.75 1 98.69 94 LEU A CA 1
ATOM 691 C C . LEU A 1 94 ? 8.469 4.262 -4.633 1 98.69 94 LEU A C 1
ATOM 693 O O . LEU A 1 94 ? 9.641 4.266 -5.023 1 98.69 94 LEU A O 1
ATOM 697 N N . TYR A 1 95 ? 7.945 3.219 -3.986 1 98.5 95 TYR A N 1
ATOM 698 C CA . TYR A 1 95 ? 8.547 1.893 -3.922 1 98.5 95 TYR A CA 1
ATOM 699 C C . TYR A 1 95 ? 7.672 0.861 -4.625 1 98.5 95 TYR A C 1
ATOM 701 O O . TYR A 1 95 ? 6.508 0.679 -4.262 1 98.5 95 TYR A O 1
ATOM 709 N N . ASN A 1 96 ? 8.281 0.298 -5.664 1 98.56 96 ASN A N 1
ATOM 710 C CA . ASN A 1 96 ? 7.539 -0.71 -6.414 1 98.56 96 ASN A CA 1
ATOM 711 C C . ASN A 1 96 ? 6.184 -0.18 -6.871 1 98.56 96 ASN A C 1
ATOM 713 O O . ASN A 1 96 ? 5.152 -0.809 -6.633 1 98.56 96 ASN A O 1
ATOM 717 N N . PHE A 1 97 ? 6.16 1.068 -7.422 1 98.81 97 PHE A N 1
ATOM 718 C CA . PHE A 1 97 ? 5.133 1.704 -8.242 1 98.81 97 PHE A CA 1
ATOM 719 C C . PHE A 1 97 ? 4.039 2.309 -7.363 1 98.81 97 PHE A C 1
ATOM 721 O O . PHE A 1 97 ? 3.059 2.854 -7.871 1 98.81 97 PHE A O 1
ATOM 728 N N . THR A 1 98 ? 4.125 2.244 -6.012 1 98.81 98 THR A N 1
ATOM 729 C CA . THR A 1 98 ? 3.184 2.904 -5.117 1 98.81 98 THR A CA 1
ATOM 730 C C . THR A 1 98 ? 3.875 3.33 -3.822 1 98.81 98 THR A C 1
ATOM 732 O O . THR A 1 98 ? 5.105 3.318 -3.738 1 98.81 98 THR A O 1
ATOM 735 N N . LEU A 1 99 ? 3.125 3.805 -2.844 1 98.81 99 LEU A N 1
ATOM 736 C CA . LEU A 1 99 ? 3.643 4.23 -1.549 1 98.81 99 LEU A CA 1
ATOM 737 C C . LEU A 1 99 ? 4.219 3.049 -0.778 1 98.81 99 LEU A C 1
ATOM 739 O O . LEU A 1 99 ? 3.924 1.894 -1.095 1 98.81 99 LEU A O 1
ATOM 743 N N . SER A 1 100 ? 5.105 3.365 0.177 1 98.81 100 SER A N 1
ATOM 744 C CA . SER A 1 100 ? 5.594 2.322 1.071 1 98.81 100 SER A CA 1
ATOM 745 C C . SER A 1 100 ? 4.457 1.698 1.87 1 98.81 100 SER A C 1
ATOM 747 O O . SER A 1 100 ? 3.449 2.355 2.141 1 98.81 100 SER A O 1
ATOM 749 N N . SER A 1 101 ? 4.59 0.425 2.242 1 98.81 101 SER A N 1
ATOM 750 C CA . SER A 1 101 ? 3.574 -0.221 3.07 1 98.81 101 SER A CA 1
ATOM 751 C C . SER A 1 101 ? 3.406 0.5 4.402 1 98.81 101 SER A C 1
ATOM 753 O O . SER A 1 101 ? 2.311 0.523 4.969 1 98.81 101 SER A O 1
ATOM 755 N N . GLN A 1 102 ? 4.5 1.169 4.887 1 98.75 102 GLN A N 1
ATOM 756 C CA . GLN A 1 102 ? 4.445 1.957 6.113 1 98.75 102 GLN A CA 1
ATOM 757 C C . GLN A 1 102 ? 3.477 3.127 5.973 1 98.75 102 GLN A C 1
ATOM 759 O O . GLN A 1 102 ? 2.646 3.361 6.855 1 98.75 102 GLN A O 1
ATOM 764 N N . LEU A 1 103 ? 3.625 3.84 4.863 1 98.88 103 LEU A N 1
ATOM 765 C CA . LEU A 1 103 ? 2.746 4.98 4.625 1 98.88 103 LEU A CA 1
ATOM 766 C C . LEU A 1 103 ? 1.306 4.52 4.422 1 98.88 103 LEU A C 1
ATOM 768 O O . LEU A 1 103 ? 0.369 5.18 4.875 1 98.88 103 LEU A O 1
ATOM 772 N N . LYS A 1 104 ? 1.093 3.371 3.727 1 98.94 104 LYS A N 1
ATOM 773 C CA . LYS A 1 104 ? -0.246 2.812 3.564 1 98.94 104 LYS A CA 1
ATOM 774 C C . LYS A 1 104 ? -0.866 2.467 4.918 1 98.94 104 LYS A C 1
ATOM 776 O O . LYS A 1 104 ? -2.064 2.668 5.125 1 98.94 104 LYS A O 1
ATOM 781 N N . ALA A 1 105 ? -0.078 1.909 5.824 1 98.88 105 ALA A N 1
ATOM 782 C CA . ALA A 1 105 ? -0.574 1.587 7.156 1 98.88 105 ALA A CA 1
ATOM 783 C C . ALA A 1 105 ? -1.005 2.848 7.902 1 98.88 105 ALA A C 1
ATOM 785 O O . ALA A 1 105 ? -1.996 2.834 8.633 1 98.88 105 ALA A O 1
ATOM 786 N N . TRP A 1 106 ? -0.267 3.941 7.762 1 98.94 106 TRP A N 1
ATOM 787 C CA . TRP A 1 106 ? -0.622 5.223 8.367 1 98.94 106 TRP A CA 1
ATOM 788 C C . TRP A 1 106 ? -1.929 5.754 7.789 1 98.94 106 TRP A C 1
ATOM 790 O O . TRP A 1 106 ? -2.816 6.18 8.531 1 98.94 106 TRP A O 1
ATOM 800 N N . ILE A 1 107 ? -2.061 5.695 6.461 1 98.94 107 ILE A N 1
ATOM 801 C CA . ILE A 1 107 ? -3.266 6.148 5.777 1 98.94 107 ILE A CA 1
ATOM 802 C C . ILE A 1 107 ? -4.477 5.379 6.293 1 98.94 107 ILE A C 1
ATOM 804 O O . ILE A 1 107 ? -5.535 5.961 6.531 1 98.94 107 ILE A O 1
ATOM 808 N N . ASP A 1 108 ? -4.316 4.117 6.535 1 98.81 108 ASP A N 1
ATOM 809 C CA . ASP A 1 108 ? -5.402 3.279 7.031 1 98.81 108 ASP A CA 1
ATOM 810 C C . ASP A 1 108 ? -5.844 3.719 8.43 1 98.81 108 ASP A C 1
ATOM 812 O O . ASP A 1 108 ? -6.949 3.396 8.867 1 98.81 108 ASP A O 1
ATOM 816 N N . ARG A 1 109 ? -4.938 4.371 9.156 1 98.69 109 ARG A N 1
ATOM 817 C CA . ARG A 1 109 ? -5.27 4.793 10.516 1 98.69 109 ARG A CA 1
ATOM 818 C C . ARG A 1 109 ? -5.965 6.152 10.508 1 98.69 109 ARG A C 1
ATOM 820 O O . ARG A 1 109 ? -6.586 6.539 11.5 1 98.69 109 ARG A O 1
ATOM 827 N N . ILE A 1 110 ? -5.906 6.926 9.422 1 98.81 110 ILE A N 1
ATOM 828 C CA . ILE A 1 110 ? -6.492 8.258 9.461 1 98.81 110 ILE A CA 1
ATOM 829 C C . ILE A 1 110 ? -7.762 8.297 8.617 1 98.81 110 ILE A C 1
ATOM 831 O O . ILE A 1 110 ? -8.516 9.273 8.656 1 98.81 110 ILE A O 1
ATOM 835 N N . LEU A 1 111 ? -8.039 7.27 7.762 1 98.62 111 LEU A N 1
ATOM 836 C CA . LEU A 1 111 ? -9.336 7.137 7.102 1 98.62 111 LEU A CA 1
ATOM 837 C C . LEU A 1 111 ? -10.32 6.391 7.992 1 98.62 111 LEU A C 1
ATOM 839 O O . LEU A 1 111 ? -10.422 5.164 7.926 1 98.62 111 LEU A O 1
ATOM 843 N N . VAL A 1 112 ? -11.016 7.137 8.812 1 97.88 112 VAL A N 1
ATOM 844 C CA . VAL A 1 112 ? -11.883 6.555 9.828 1 97.88 112 VAL A CA 1
ATOM 845 C C . VAL A 1 112 ? -13.312 7.059 9.633 1 97.88 112 VAL A C 1
ATOM 847 O O . VAL A 1 112 ? -13.562 8.266 9.688 1 97.88 112 VAL A O 1
ATOM 850 N N . ALA A 1 113 ? -14.211 6.152 9.391 1 96.5 113 ALA A N 1
ATOM 851 C CA . ALA A 1 113 ? -15.625 6.477 9.219 1 96.5 113 ALA A CA 1
ATOM 852 C C . ALA A 1 113 ? -16.172 7.223 10.43 1 96.5 113 ALA A C 1
ATOM 854 O O . ALA A 1 113 ? -15.906 6.832 11.57 1 96.5 113 ALA A O 1
ATOM 855 N N . GLY A 1 114 ? -16.859 8.258 10.172 1 96.94 114 GLY A N 1
ATOM 856 C CA . GLY A 1 114 ? -17.453 9.055 11.234 1 96.94 114 GLY A CA 1
ATOM 857 C C . GLY A 1 114 ? -16.516 10.094 11.805 1 96.94 114 GLY A C 1
ATOM 858 O O . GLY A 1 114 ? -16.922 10.938 12.609 1 96.94 114 GLY A O 1
ATOM 859 N N . VAL A 1 115 ? -15.281 10.047 11.383 1 98.19 115 VAL A N 1
ATOM 860 C CA . VAL A 1 115 ? -14.305 10.977 11.945 1 98.19 115 VAL A CA 1
ATOM 861 C C . VAL A 1 115 ? -13.672 11.805 10.828 1 98.19 115 VAL A C 1
ATOM 863 O O . VAL A 1 115 ? -13.867 13.023 10.773 1 98.19 115 VAL A O 1
ATOM 866 N N . THR A 1 116 ? -13.039 11.141 9.836 1 98.75 116 THR A N 1
ATOM 867 C CA . THR A 1 116 ? -12.422 11.906 8.758 1 98.75 116 THR A CA 1
ATOM 868 C C . THR A 1 116 ? -13.258 11.82 7.484 1 98.75 116 THR A C 1
ATOM 870 O O . THR A 1 116 ? -13.008 12.547 6.52 1 98.75 116 THR A O 1
ATOM 873 N N . PHE A 1 117 ? -14.156 10.945 7.422 1 98.56 117 PHE A N 1
ATOM 874 C CA . PHE A 1 117 ? -15.172 10.898 6.379 1 98.56 117 PHE A CA 1
ATOM 875 C C . PHE A 1 117 ? -16.484 10.328 6.918 1 98.56 117 PHE A C 1
ATOM 877 O O . PHE A 1 117 ? -16.5 9.75 8.008 1 98.56 117 PHE A O 1
ATOM 884 N N . ARG A 1 118 ? -17.562 10.461 6.172 1 97.88 118 ARG A N 1
ATOM 885 C CA . ARG A 1 118 ? -18.859 9.82 6.449 1 97.88 118 ARG A CA 1
ATOM 886 C C . ARG A 1 118 ? -19.625 9.555 5.16 1 97.88 118 ARG A C 1
ATOM 888 O O . ARG A 1 118 ? -19.281 10.094 4.105 1 97.88 118 ARG A O 1
ATOM 895 N N . TYR A 1 119 ? -20.594 8.656 5.219 1 94.19 119 TYR A N 1
ATOM 896 C CA . TYR A 1 119 ? -21.5 8.43 4.098 1 94.19 119 TYR A CA 1
ATOM 897 C C . TYR A 1 119 ? -22.812 9.18 4.293 1 94.19 119 TYR A C 1
ATOM 899 O O . TYR A 1 119 ? -23.453 9.062 5.34 1 94.19 119 TYR A O 1
ATOM 907 N N . GLY A 1 120 ? -23.062 10.016 3.328 1 91.19 120 GLY A N 1
ATOM 908 C CA . GLY A 1 120 ? -24.328 10.734 3.314 1 91.19 120 GLY A CA 1
ATOM 909 C C . GLY A 1 120 ? -25.219 10.359 2.139 1 91.19 120 GLY A C 1
ATOM 910 O O . GLY A 1 120 ? -24.938 9.391 1.428 1 91.19 120 GLY A O 1
ATOM 911 N N . PRO A 1 121 ? -26.281 11.086 1.964 1 90.12 121 PRO A N 1
ATOM 912 C CA . PRO A 1 121 ? -27.234 10.781 0.895 1 90.12 121 PRO A CA 1
ATOM 913 C C . PRO A 1 121 ? -26.609 10.859 -0.495 1 90.12 121 PRO A C 1
ATOM 915 O O . PRO A 1 121 ? -27.047 10.148 -1.41 1 90.12 121 PRO A O 1
ATOM 918 N N . SER A 1 122 ? -25.672 11.734 -0.592 1 88.31 122 SER A N 1
ATOM 919 C CA . SER A 1 122 ? -25.047 11.945 -1.89 1 88.31 122 SER A CA 1
ATOM 920 C C . SER A 1 122 ? -23.75 11.156 -2.004 1 88.31 122 SER A C 1
ATOM 922 O O . SER A 1 122 ? -22.984 11.344 -2.951 1 88.31 122 SER A O 1
ATOM 924 N N . GLY A 1 123 ? -23.484 10.312 -1.02 1 90.75 123 GLY A N 1
ATOM 925 C CA . GLY A 1 123 ? -22.266 9.516 -1.049 1 90.75 123 GLY A CA 1
ATOM 926 C C . GLY A 1 123 ? -21.281 9.898 0.033 1 90.75 123 GLY A C 1
ATOM 927 O O . GLY A 1 123 ? -21.672 10.422 1.08 1 90.75 123 GLY A O 1
ATOM 928 N N . ALA A 1 124 ? -20.062 9.586 -0.23 1 94.12 124 ALA A N 1
ATOM 929 C CA . ALA A 1 124 ? -19.016 9.836 0.76 1 94.12 124 ALA A CA 1
ATOM 930 C C . ALA A 1 124 ? -18.719 11.328 0.869 1 94.12 124 ALA A C 1
ATOM 932 O O . ALA A 1 124 ? -18.672 12.039 -0.141 1 94.12 124 ALA A O 1
ATOM 933 N N . GLU A 1 125 ? -18.562 11.797 2.051 1 97.25 125 GLU A N 1
ATOM 934 C CA . GLU A 1 125 ? -18.203 13.172 2.369 1 97.25 125 GLU A CA 1
ATOM 935 C C . GLU A 1 125 ? -16.953 13.227 3.232 1 97.25 125 GLU A C 1
ATOM 937 O O . GLU A 1 125 ? -16.859 12.531 4.246 1 97.25 125 GLU A O 1
ATOM 942 N N . GLY A 1 126 ? -15.953 14.047 2.77 1 98.19 126 GLY A N 1
ATOM 943 C CA . GLY A 1 126 ? -14.766 14.258 3.578 1 98.19 126 GLY A CA 1
ATOM 944 C C . GLY A 1 126 ? -14.992 15.203 4.746 1 98.19 126 GLY A C 1
ATOM 945 O O . GLY A 1 126 ? -15.719 16.188 4.617 1 98.19 126 GLY A O 1
ATOM 946 N N . LEU A 1 127 ? -14.344 14.914 5.879 1 98.31 127 LEU A N 1
ATOM 947 C CA . LEU A 1 127 ? -14.602 15.688 7.086 1 98.31 127 LEU A CA 1
ATOM 948 C C . LEU A 1 127 ? -13.328 16.359 7.586 1 98.31 127 LEU A C 1
ATOM 950 O O . LEU A 1 127 ? -13.344 17.078 8.594 1 98.31 127 LEU A O 1
ATOM 954 N N . ALA A 1 128 ? -12.234 16.125 6.914 1 98.06 128 ALA A N 1
ATOM 955 C CA . ALA A 1 128 ? -10.953 16.609 7.414 1 98.06 128 ALA A CA 1
ATOM 956 C C . ALA A 1 128 ? -10.383 17.703 6.5 1 98.06 128 ALA A C 1
ATOM 958 O O . ALA A 1 128 ? -9.156 17.828 6.367 1 98.06 128 ALA A O 1
ATOM 959 N N . GLY A 1 129 ? -11.312 18.375 5.898 1 94.88 129 GLY A N 1
ATOM 960 C CA . GLY A 1 129 ? -10.859 19.469 5.07 1 94.88 129 GLY A CA 1
ATOM 961 C C . GLY A 1 129 ? -10.281 20.625 5.875 1 94.88 129 GLY A C 1
ATOM 962 O O . GLY A 1 129 ? -10.211 20.547 7.105 1 94.88 129 GLY A O 1
ATOM 963 N N . GLY A 1 130 ? -9.695 21.672 5.273 1 94.19 130 GLY A N 1
ATOM 964 C CA . GLY A 1 130 ? -9.227 22.891 5.934 1 94.19 130 GLY A CA 1
ATOM 965 C C . GLY A 1 130 ? -7.766 22.812 6.348 1 94.19 130 GLY A C 1
ATOM 966 O O . GLY A 1 130 ? -7.215 23.781 6.883 1 94.19 130 GLY A O 1
ATOM 967 N N . LYS A 1 131 ? -7.191 21.641 6.18 1 96.69 131 LYS A N 1
ATOM 968 C CA . LYS A 1 131 ? -5.773 21.469 6.477 1 96.69 131 LYS A CA 1
ATOM 969 C C . LYS A 1 131 ? -4.914 21.766 5.254 1 96.69 131 LYS A C 1
ATOM 971 O O . LYS A 1 131 ? -5.312 21.484 4.121 1 96.69 131 LYS A O 1
ATOM 976 N N . ARG A 1 132 ? -3.771 22.406 5.512 1 98 132 ARG A N 1
ATOM 977 C CA . ARG A 1 132 ? -2.756 22.5 4.469 1 98 132 ARG A CA 1
ATOM 978 C C . ARG A 1 132 ? -1.912 21.219 4.414 1 98 132 ARG A C 1
ATOM 980 O O . ARG A 1 132 ? -1.309 20.828 5.41 1 98 132 ARG A O 1
ATOM 987 N N . VAL A 1 133 ? -1.912 20.562 3.293 1 98.81 133 VAL A N 1
ATOM 988 C CA . VAL A 1 133 ? -1.095 19.359 3.125 1 98.81 133 VAL A CA 1
ATOM 989 C C . VAL A 1 133 ? -0.041 19.609 2.047 1 98.81 133 VAL A C 1
ATOM 991 O O . VAL A 1 133 ? -0.364 20.047 0.942 1 98.81 133 VAL A O 1
ATOM 994 N N . ILE A 1 134 ? 1.226 19.328 2.35 1 98.88 134 ILE A N 1
ATOM 995 C CA . ILE A 1 134 ? 2.357 19.375 1.431 1 98.88 134 ILE A CA 1
ATOM 996 C C . ILE A 1 134 ? 3.004 18 1.34 1 98.88 134 ILE A C 1
ATOM 998 O O . ILE A 1 134 ? 3.49 17.469 2.34 1 98.88 134 ILE A O 1
ATOM 1002 N N . ALA A 1 135 ? 2.961 17.438 0.191 1 98.94 135 ALA A N 1
ATOM 1003 C CA . ALA A 1 135 ? 3.533 16.109 -0.017 1 98.94 135 ALA A CA 1
ATOM 1004 C C . ALA A 1 135 ? 4.754 16.172 -0.928 1 98.94 135 ALA A C 1
ATOM 1006 O O . ALA A 1 135 ? 4.754 16.891 -1.926 1 98.94 135 ALA A O 1
ATOM 1007 N N . VAL A 1 136 ? 5.797 15.508 -0.549 1 98.94 136 VAL A N 1
ATOM 1008 C CA . VAL A 1 136 ? 6.984 15.32 -1.376 1 98.94 136 VAL A CA 1
ATOM 1009 C C . VAL A 1 136 ? 6.996 13.906 -1.953 1 98.94 136 VAL A C 1
ATOM 1011 O O . VAL A 1 136 ? 7.195 12.93 -1.224 1 98.94 136 VAL A O 1
ATOM 1014 N N . VAL A 1 137 ? 6.828 13.82 -3.229 1 98.88 137 VAL A N 1
ATOM 1015 C CA . VAL A 1 137 ? 6.816 12.531 -3.922 1 98.88 137 VAL A CA 1
ATOM 1016 C C . VAL A 1 137 ? 8.141 12.328 -4.648 1 98.88 137 VAL A C 1
ATOM 1018 O O . VAL A 1 137 ? 8.508 13.117 -5.531 1 98.88 137 VAL A O 1
ATOM 1021 N N . SER A 1 138 ? 8.914 11.344 -4.215 1 98.88 138 SER A N 1
ATOM 1022 C CA . SER A 1 138 ? 10.18 11.023 -4.871 1 98.88 138 SER A CA 1
ATOM 1023 C C . SER A 1 138 ? 10.086 9.719 -5.656 1 98.88 138 SER A C 1
ATOM 1025 O O . SER A 1 138 ? 9.438 8.766 -5.211 1 98.88 138 SER A O 1
ATOM 1027 N N . ARG A 1 139 ? 10.648 9.703 -6.879 1 98.19 139 ARG A N 1
ATOM 1028 C CA . ARG A 1 139 ? 10.547 8.555 -7.781 1 98.19 139 ARG A CA 1
ATOM 1029 C C . ARG A 1 139 ? 11.883 8.297 -8.477 1 98.19 139 ARG A C 1
ATOM 1031 O O . ARG A 1 139 ? 12.586 9.234 -8.852 1 98.19 139 ARG A O 1
ATOM 1038 N N . GLY A 1 140 ? 12.195 7.012 -8.641 1 97.25 140 GLY A N 1
ATOM 1039 C CA . GLY A 1 140 ? 13.414 6.652 -9.352 1 97.25 140 GLY A CA 1
ATOM 1040 C C . GLY A 1 140 ? 13.352 6.945 -10.836 1 97.25 140 GLY A C 1
ATOM 1041 O O . GLY A 1 140 ? 14.312 7.453 -11.414 1 97.25 140 GLY A O 1
ATOM 1042 N N . GLY A 1 141 ? 12.203 6.602 -11.469 1 96.56 141 GLY A N 1
ATOM 1043 C CA . GLY A 1 141 ? 11.984 6.824 -12.891 1 96.56 141 GLY A CA 1
ATOM 1044 C C . GLY A 1 141 ? 11.172 8.07 -13.18 1 96.56 141 GLY A C 1
ATOM 1045 O O . GLY A 1 141 ? 11.055 8.953 -12.328 1 96.56 141 GLY A O 1
ATOM 1046 N N . LEU A 1 142 ? 10.844 8.219 -14.43 1 97.06 142 LEU A N 1
ATOM 1047 C CA . LEU A 1 142 ? 9.969 9.297 -14.875 1 97.06 142 LEU A CA 1
ATOM 1048 C C . LEU A 1 142 ? 8.539 8.797 -15.078 1 97.06 142 LEU A C 1
ATOM 1050 O O . LEU A 1 142 ? 8.305 7.91 -15.906 1 97.06 142 LEU A O 1
ATOM 1054 N N . TYR A 1 143 ? 7.582 9.352 -14.312 1 97.38 143 TYR A N 1
ATOM 1055 C CA . TYR A 1 143 ? 6.227 8.82 -14.297 1 97.38 143 TYR A CA 1
ATOM 1056 C C . TYR A 1 143 ? 5.211 9.906 -14.625 1 97.38 143 TYR A C 1
ATOM 1058 O O . TYR A 1 143 ? 4 9.695 -14.508 1 97.38 143 TYR A O 1
ATOM 1066 N N . GLY A 1 144 ? 5.641 11.07 -14.914 1 95.25 144 GLY A N 1
ATOM 1067 C CA . GLY A 1 144 ? 4.75 12.188 -15.195 1 95.25 144 GLY A CA 1
ATOM 1068 C C . GLY A 1 144 ? 3.895 11.961 -16.438 1 95.25 144 GLY A C 1
ATOM 1069 O O . GLY A 1 144 ? 4.145 11.039 -17.203 1 95.25 144 GLY A O 1
ATOM 1070 N N . PRO A 1 145 ? 2.844 12.828 -16.594 1 93.62 145 PRO A N 1
ATOM 1071 C CA . PRO A 1 145 ? 1.989 12.734 -17.781 1 93.62 145 PRO A CA 1
ATOM 1072 C C . PRO A 1 145 ? 2.785 12.734 -19.078 1 93.62 145 PRO A C 1
ATOM 1074 O O . PRO A 1 145 ? 3.752 13.492 -19.219 1 93.62 145 PRO A O 1
ATOM 1077 N N . GLY A 1 146 ? 2.449 11.82 -20.031 1 94.25 146 GLY A N 1
ATOM 1078 C CA . GLY A 1 146 ? 3.09 11.773 -21.344 1 94.25 146 GLY A CA 1
ATOM 1079 C C . GLY A 1 146 ? 4.27 10.82 -21.391 1 94.25 146 GLY A C 1
ATOM 1080 O O . GLY A 1 146 ? 4.746 10.469 -22.469 1 94.25 146 GLY A O 1
ATOM 1081 N N . THR A 1 147 ? 4.789 10.391 -20.234 1 95.56 147 THR A N 1
ATOM 1082 C CA . THR A 1 147 ? 5.879 9.422 -20.219 1 95.56 147 THR A CA 1
ATOM 1083 C C . THR A 1 147 ? 5.348 8.008 -20.453 1 95.56 147 THR A C 1
ATOM 1085 O O . THR A 1 147 ? 4.18 7.723 -20.172 1 95.56 147 THR A O 1
ATOM 1088 N N . PRO A 1 148 ? 6.184 7.129 -20.969 1 93.62 148 PRO A N 1
ATOM 1089 C CA . PRO A 1 148 ? 5.773 5.742 -21.188 1 93.62 148 PRO A CA 1
ATOM 1090 C C . PRO A 1 148 ? 5.332 5.043 -19.906 1 93.62 148 PRO A C 1
ATOM 1092 O O . PRO A 1 148 ? 4.531 4.105 -19.953 1 93.62 148 PRO A O 1
ATOM 1095 N N . ALA A 1 149 ? 5.781 5.523 -18.75 1 95.88 149 ALA A N 1
ATOM 1096 C CA . ALA A 1 149 ? 5.516 4.832 -17.484 1 95.88 149 ALA A CA 1
ATOM 1097 C C . ALA A 1 149 ? 4.398 5.52 -16.703 1 95.88 149 ALA A C 1
ATOM 1099 O O . ALA A 1 149 ? 4.125 5.16 -15.562 1 95.88 149 ALA A O 1
ATOM 1100 N N . ALA A 1 150 ? 3.705 6.492 -17.312 1 97.19 150 ALA A N 1
ATOM 1101 C CA . ALA A 1 150 ? 2.701 7.293 -16.625 1 97.19 150 ALA A CA 1
ATOM 1102 C C . ALA A 1 150 ? 1.603 6.41 -16.031 1 97.19 150 ALA A C 1
ATOM 1104 O O . ALA A 1 150 ? 1.121 6.66 -14.93 1 97.19 150 ALA A O 1
ATOM 1105 N N . ALA A 1 151 ? 1.249 5.348 -16.734 1 95.94 151 ALA A N 1
ATOM 1106 C CA . ALA A 1 151 ? 0.147 4.488 -16.312 1 95.94 151 ALA A CA 1
ATOM 1107 C C . ALA A 1 151 ? 0.55 3.623 -15.117 1 95.94 151 ALA A C 1
ATOM 1109 O O . ALA A 1 151 ? -0.305 3.035 -14.453 1 95.94 151 ALA A O 1
ATOM 1110 N N . ALA A 1 152 ? 1.839 3.568 -14.828 1 97.81 152 ALA A N 1
ATOM 1111 C CA . ALA A 1 152 ? 2.346 2.723 -13.75 1 97.81 152 ALA A CA 1
ATOM 1112 C C . ALA A 1 152 ? 2.465 3.506 -12.445 1 97.81 152 ALA A C 1
ATOM 1114 O O . ALA A 1 152 ? 2.869 2.957 -11.422 1 97.81 152 ALA A O 1
ATOM 1115 N N . GLU A 1 153 ? 2.1 4.82 -12.531 1 98.25 153 GLU A N 1
ATOM 1116 C CA . GLU A 1 153 ? 2.211 5.688 -11.367 1 98.25 153 GLU A CA 1
ATOM 1117 C C . GLU A 1 153 ? 1.031 5.488 -10.414 1 98.25 153 GLU A C 1
ATOM 1119 O O . GLU A 1 153 ? -0.111 5.793 -10.766 1 98.25 153 GLU A O 1
ATOM 1124 N N . HIS A 1 154 ? 1.285 4.914 -9.195 1 98.62 154 HIS A N 1
ATOM 1125 C CA . HIS A 1 154 ? 0.227 4.668 -8.219 1 98.62 154 HIS A CA 1
ATOM 1126 C C . HIS A 1 154 ? 0.584 5.254 -6.859 1 98.62 154 HIS A C 1
ATOM 1128 O O . HIS A 1 154 ? 0.055 4.82 -5.832 1 98.62 154 HIS A O 1
ATOM 1134 N N . ALA A 1 155 ? 1.529 6.195 -6.762 1 98.62 155 ALA A N 1
ATOM 1135 C CA . ALA A 1 155 ? 1.887 6.816 -5.492 1 98.62 155 ALA A CA 1
ATOM 1136 C C . ALA A 1 155 ? 1.184 8.164 -5.32 1 98.62 155 ALA A C 1
ATOM 1138 O O . ALA A 1 155 ? 0.308 8.305 -4.465 1 98.62 155 ALA A O 1
ATOM 1139 N N . GLU A 1 156 ? 1.508 9.102 -6.207 1 98.69 156 GLU A N 1
ATOM 1140 C CA . GLU A 1 156 ? 0.906 10.43 -6.121 1 98.69 156 GLU A CA 1
ATOM 1141 C C . GLU A 1 156 ? -0.599 10.367 -6.367 1 98.69 156 GLU A C 1
ATOM 1143 O O . GLU A 1 156 ? -1.377 10.977 -5.625 1 98.69 156 GLU A O 1
ATOM 1148 N N . THR A 1 157 ? -1.028 9.648 -7.418 1 98.31 157 THR A N 1
ATOM 1149 C CA . THR A 1 157 ? -2.443 9.578 -7.762 1 98.31 157 THR A CA 1
ATOM 1150 C C . THR A 1 157 ? -3.244 8.93 -6.637 1 98.31 157 THR A C 1
ATOM 1152 O O . THR A 1 157 ? -4.348 9.375 -6.316 1 98.31 157 THR A O 1
ATOM 1155 N N . TYR A 1 158 ? -2.631 7.906 -6.043 1 98.81 158 TYR A N 1
ATOM 1156 C CA . TYR A 1 158 ? -3.279 7.277 -4.898 1 98.81 158 TYR A CA 1
ATOM 1157 C C . TYR A 1 158 ? -3.357 8.242 -3.717 1 98.81 158 TYR A C 1
ATOM 1159 O O . TYR A 1 158 ? -4.41 8.375 -3.088 1 98.81 158 TYR A O 1
ATOM 1167 N N . LEU A 1 159 ? -2.254 8.914 -3.41 1 98.94 159 LEU A N 1
ATOM 1168 C CA . LEU A 1 159 ? -2.221 9.844 -2.291 1 98.94 159 LEU A CA 1
ATOM 1169 C C . LEU A 1 159 ? -3.258 10.945 -2.471 1 98.94 159 LEU A C 1
ATOM 1171 O O . LEU A 1 159 ? -3.986 11.281 -1.533 1 98.94 159 LEU A O 1
ATOM 1175 N N . ARG A 1 160 ? -3.395 11.484 -3.678 1 98.75 160 ARG A N 1
ATOM 1176 C CA . ARG A 1 160 ? -4.398 12.5 -3.971 1 98.75 160 ARG A CA 1
ATOM 1177 C C . ARG A 1 160 ? -5.809 11.961 -3.77 1 98.75 160 ARG A C 1
ATOM 1179 O O . ARG A 1 160 ? -6.688 12.664 -3.273 1 98.75 160 ARG A O 1
ATOM 1186 N N . THR A 1 161 ? -5.992 10.703 -4.168 1 98.75 161 THR A N 1
ATOM 1187 C CA . THR A 1 161 ? -7.297 10.062 -4.027 1 98.75 161 THR A CA 1
ATOM 1188 C C . THR A 1 161 ? -7.707 9.992 -2.561 1 98.75 161 THR A C 1
ATOM 1190 O O . THR A 1 161 ? -8.805 10.422 -2.193 1 98.75 161 THR A O 1
ATOM 1193 N N . VAL A 1 162 ? -6.812 9.484 -1.647 1 98.81 162 VAL A N 1
ATOM 1194 C CA . VAL A 1 162 ? -7.176 9.266 -0.251 1 98.81 162 VAL A CA 1
ATOM 1195 C C . VAL A 1 162 ? -7.344 10.617 0.45 1 98.81 162 VAL A C 1
ATOM 1197 O O . VAL A 1 162 ? -8.219 10.773 1.303 1 98.81 162 VAL A O 1
ATOM 1200 N N . LEU A 1 163 ? -6.484 11.625 0.105 1 98.88 163 LEU A N 1
ATOM 1201 C CA . LEU A 1 163 ? -6.609 12.953 0.698 1 98.88 163 LEU A CA 1
ATOM 1202 C C . LEU A 1 163 ? -7.918 13.617 0.276 1 98.88 163 LEU A C 1
ATOM 1204 O O . LEU A 1 163 ? -8.633 14.172 1.111 1 98.88 163 LEU A O 1
ATOM 1208 N N . ALA A 1 164 ? -8.258 13.5 -1.024 1 98.62 164 ALA A N 1
ATOM 1209 C CA . ALA A 1 164 ? -9.508 14.07 -1.519 1 98.62 164 ALA A CA 1
ATOM 1210 C C . ALA A 1 164 ? -10.711 13.406 -0.861 1 98.62 164 ALA A C 1
ATOM 1212 O O . ALA A 1 164 ? -11.711 14.07 -0.567 1 98.62 164 ALA A O 1
ATOM 1213 N N . PHE A 1 165 ? -10.617 12.188 -0.632 1 98.5 165 PHE A N 1
ATOM 1214 C CA . PHE A 1 165 ? -11.695 11.414 -0.024 1 98.5 165 PHE A CA 1
ATOM 1215 C C . PHE A 1 165 ? -12.039 11.961 1.355 1 98.5 165 PHE A C 1
ATOM 1217 O O . PHE A 1 165 ? -13.211 12 1.738 1 98.5 165 PHE A O 1
ATOM 1224 N N . ILE A 1 166 ? -11.016 12.422 2.088 1 98.75 166 ILE A N 1
ATOM 1225 C CA . ILE A 1 166 ? -11.281 12.906 3.439 1 98.75 166 ILE A CA 1
ATOM 1226 C C . ILE A 1 166 ? -11.383 14.43 3.436 1 98.75 166 ILE A C 1
ATOM 1228 O O . ILE A 1 166 ? -11.336 15.062 4.492 1 98.75 166 ILE A O 1
ATOM 1232 N N . GLY A 1 167 ? -11.453 15.047 2.254 1 98.5 167 GLY A N 1
ATOM 1233 C CA . GLY A 1 167 ? -11.82 16.453 2.166 1 98.5 167 GLY A CA 1
ATOM 1234 C C . GLY A 1 167 ? -10.656 17.359 1.829 1 98.5 167 GLY A C 1
ATOM 1235 O O . GLY A 1 167 ? -10.812 18.578 1.748 1 98.5 167 GLY A O 1
ATOM 1236 N N . ILE A 1 168 ? -9.477 16.797 1.673 1 98.62 168 ILE A N 1
ATOM 1237 C CA . ILE A 1 168 ? -8.305 17.562 1.298 1 98.62 168 ILE A CA 1
ATOM 1238 C C . ILE A 1 168 ? -8.109 17.516 -0.217 1 98.62 168 ILE A C 1
ATOM 1240 O O . ILE A 1 168 ? -7.453 16.625 -0.737 1 98.62 168 ILE A O 1
ATOM 1244 N N . THR A 1 169 ? -8.594 18.516 -0.936 1 97.81 169 THR A N 1
ATOM 1245 C CA . THR A 1 169 ? -8.781 18.406 -2.379 1 97.81 169 THR A CA 1
ATOM 1246 C C . THR A 1 169 ? -7.656 19.109 -3.127 1 97.81 169 THR A C 1
ATOM 1248 O O . THR A 1 169 ? -7.492 18.938 -4.332 1 97.81 169 THR A O 1
ATOM 1251 N N . ALA A 1 170 ? -6.828 19.891 -2.432 1 97 170 ALA A N 1
ATOM 1252 C CA . ALA A 1 170 ? -5.785 20.641 -3.123 1 97 170 ALA A CA 1
ATOM 1253 C C . ALA A 1 170 ? -4.457 20.547 -2.371 1 97 170 ALA A C 1
ATOM 1255 O O . ALA A 1 170 ? -3.873 21.578 -2.012 1 97 170 ALA A O 1
ATOM 1256 N N . PRO A 1 171 ? -3.959 19.359 -2.166 1 98.44 171 PRO A N 1
ATOM 1257 C CA . PRO A 1 171 ? -2.625 19.266 -1.569 1 98.44 171 PRO A CA 1
ATOM 1258 C C . PRO A 1 171 ? -1.539 19.859 -2.455 1 98.44 171 PRO A C 1
ATOM 1260 O O . PRO A 1 171 ? -1.654 19.844 -3.684 1 98.44 171 PRO A O 1
ATOM 1263 N N . GLU A 1 172 ? -0.556 20.453 -1.87 1 98.44 172 GLU A N 1
ATOM 1264 C CA . GLU A 1 172 ? 0.649 20.859 -2.578 1 98.44 172 GLU A CA 1
ATOM 1265 C C . GLU A 1 172 ? 1.619 19.703 -2.756 1 98.44 172 GLU A C 1
ATOM 1267 O O . GLU A 1 172 ? 2.078 19.109 -1.772 1 98.44 172 GLU A O 1
ATOM 1272 N N . VAL A 1 173 ? 1.911 19.391 -4.008 1 98.56 173 VAL A N 1
ATOM 1273 C CA . VAL A 1 173 ? 2.77 18.234 -4.254 1 98.56 173 VAL A CA 1
ATOM 1274 C C . VAL A 1 173 ? 4.062 18.688 -4.93 1 98.56 173 VAL A C 1
ATOM 1276 O O . VAL A 1 173 ? 4.027 19.391 -5.945 1 98.56 173 VAL A O 1
ATOM 1279 N N . ILE A 1 174 ? 5.148 18.359 -4.328 1 98.69 174 ILE A N 1
ATOM 1280 C CA . ILE A 1 174 ? 6.48 18.547 -4.891 1 98.69 174 ILE A CA 1
ATOM 1281 C C . ILE A 1 174 ? 7.023 17.203 -5.375 1 98.69 174 ILE A C 1
ATOM 1283 O O . ILE A 1 174 ? 7.156 16.25 -4.59 1 98.69 174 ILE A O 1
ATOM 1287 N N . VAL A 1 175 ? 7.332 17.109 -6.645 1 98.62 175 VAL A N 1
ATOM 1288 C CA . VAL A 1 175 ? 7.812 15.867 -7.23 1 98.62 175 VAL A CA 1
ATOM 1289 C C . VAL A 1 175 ? 9.312 15.953 -7.473 1 98.62 175 VAL A C 1
ATOM 1291 O O . VAL A 1 175 ? 9.805 16.938 -8.031 1 98.62 175 VAL A O 1
ATOM 1294 N N . ALA A 1 176 ? 10.055 15.031 -6.945 1 98.69 176 ALA A N 1
ATOM 1295 C CA . ALA A 1 176 ? 11.445 14.781 -7.309 1 98.69 176 ALA A CA 1
ATOM 1296 C C . ALA A 1 176 ? 11.578 13.477 -8.086 1 98.69 176 ALA A C 1
ATOM 1298 O O . ALA A 1 176 ? 11.492 12.391 -7.508 1 98.69 176 ALA A O 1
ATOM 1299 N N . GLU A 1 177 ? 11.773 13.508 -9.406 1 98.12 177 GLU A N 1
ATOM 1300 C CA . GLU A 1 177 ? 11.781 12.281 -10.203 1 98.12 177 GLU A CA 1
ATOM 1301 C C . GLU A 1 177 ? 13.086 12.141 -10.984 1 98.12 177 GLU A C 1
ATOM 1303 O O . GLU A 1 177 ? 13.844 13.109 -11.109 1 98.12 177 GLU A O 1
ATOM 1308 N N . GLY A 1 178 ? 13.367 10.984 -11.461 1 97.56 178 GLY A N 1
ATOM 1309 C CA . GLY A 1 178 ? 14.594 10.656 -12.172 1 97.56 178 GLY A CA 1
ATOM 1310 C C . GLY A 1 178 ? 15.766 10.383 -11.242 1 97.56 178 GLY A C 1
ATOM 1311 O O . GLY A 1 178 ? 16.922 10.461 -11.656 1 97.56 178 GLY A O 1
ATOM 1312 N N . ILE A 1 179 ? 15.445 10 -10.016 1 97.62 179 ILE A N 1
ATOM 1313 C CA . ILE A 1 179 ? 16.438 9.867 -8.953 1 97.62 179 ILE A CA 1
ATOM 1314 C C . ILE A 1 179 ? 17.359 8.695 -9.25 1 97.62 179 ILE A C 1
ATOM 1316 O O . ILE A 1 179 ? 18.547 8.719 -8.891 1 97.62 179 ILE A O 1
ATOM 1320 N N . ALA A 1 180 ? 16.875 7.66 -9.938 1 95.44 180 ALA A N 1
ATOM 1321 C CA . ALA A 1 180 ? 17.641 6.438 -10.156 1 95.44 180 ALA A CA 1
ATOM 1322 C C . ALA A 1 180 ? 18.297 6.445 -11.531 1 95.44 180 ALA A C 1
ATOM 1324 O O . ALA A 1 180 ? 18.859 5.438 -11.969 1 95.44 180 ALA A O 1
ATOM 1325 N N . LEU A 1 181 ? 18.266 7.602 -12.297 1 95.62 181 LEU A N 1
ATOM 1326 C CA . LEU A 1 181 ? 18.766 7.664 -13.664 1 95.62 181 LEU A CA 1
ATOM 1327 C C . LEU A 1 181 ? 20.234 8.086 -13.688 1 95.62 181 LEU A C 1
ATOM 1329 O O . LEU A 1 181 ? 20.766 8.398 -14.75 1 95.62 181 LEU A O 1
ATOM 1333 N N . GLY A 1 182 ? 20.859 8.211 -12.508 1 96.25 182 GLY A N 1
ATOM 1334 C CA . GLY A 1 182 ? 22.266 8.586 -12.398 1 96.25 182 GLY A CA 1
ATOM 1335 C C . GLY A 1 182 ? 22.5 9.711 -11.406 1 96.25 182 GLY A C 1
ATOM 1336 O O . GLY A 1 182 ? 21.562 10.383 -10.984 1 96.25 182 GLY A O 1
ATOM 1337 N N . PRO A 1 183 ? 23.734 9.883 -11.008 1 97.06 183 PRO A N 1
ATOM 1338 C CA . PRO A 1 183 ? 24.062 10.867 -9.969 1 97.06 183 PRO A CA 1
ATOM 1339 C C . PRO A 1 183 ? 23.656 12.289 -10.352 1 97.06 183 PRO A C 1
ATOM 1341 O O . PRO A 1 183 ? 23.156 13.039 -9.508 1 97.06 183 PRO A O 1
ATOM 1344 N N . GLU A 1 184 ? 23.875 12.688 -11.594 1 98.06 184 GLU A N 1
ATOM 1345 C CA . GLU A 1 184 ? 23.531 14.031 -12.031 1 98.06 184 GLU A CA 1
ATOM 1346 C C . GLU A 1 184 ? 22.016 14.25 -12 1 98.06 184 GLU A C 1
ATOM 1348 O O . GLU A 1 184 ? 21.547 15.297 -11.555 1 98.06 184 GLU A O 1
ATOM 1353 N N . ALA A 1 185 ? 21.281 13.258 -12.484 1 98 185 ALA A N 1
ATOM 1354 C CA . ALA A 1 185 ? 19.828 13.328 -12.477 1 98 185 ALA A CA 1
ATOM 1355 C C . ALA A 1 185 ? 19.297 13.414 -11.047 1 98 185 ALA A C 1
ATOM 1357 O O . ALA A 1 185 ? 18.359 14.164 -10.773 1 98 185 ALA A O 1
ATOM 1358 N N . ARG A 1 186 ? 19.906 12.633 -10.188 1 98.25 186 ARG A N 1
ATOM 1359 C CA . ARG A 1 186 ? 19.531 12.672 -8.781 1 98.25 186 ARG A CA 1
ATOM 1360 C C . ARG A 1 186 ? 19.734 14.062 -8.195 1 98.25 186 ARG A C 1
ATOM 1362 O O . ARG A 1 186 ? 18.844 14.594 -7.512 1 98.25 186 ARG A O 1
ATOM 1369 N N . GLU A 1 187 ? 20.875 14.625 -8.406 1 98.25 187 GLU A N 1
ATOM 1370 C CA . GLU A 1 187 ? 21.203 15.961 -7.895 1 98.25 187 GLU A CA 1
ATOM 1371 C C . GLU A 1 187 ? 20.219 17 -8.43 1 98.25 187 GLU A C 1
ATOM 1373 O O . GLU A 1 187 ? 19.766 17.875 -7.691 1 98.25 187 GLU A O 1
ATOM 1378 N N . ARG A 1 188 ? 19.953 16.906 -9.695 1 98.38 188 ARG A N 1
ATOM 1379 C CA . ARG A 1 188 ? 19 17.828 -10.312 1 98.38 188 ARG A CA 1
ATOM 1380 C C . ARG A 1 188 ? 17.609 17.688 -9.703 1 98.38 188 ARG A C 1
ATOM 1382 O O . ARG A 1 188 ? 16.938 18.688 -9.43 1 98.38 188 ARG A O 1
ATOM 1389 N N . ALA A 1 189 ? 17.156 16.453 -9.531 1 98.56 189 ALA A N 1
ATOM 1390 C CA . ALA A 1 189 ? 15.859 16.172 -8.914 1 98.56 189 ALA A CA 1
ATOM 1391 C C . ALA A 1 189 ? 15.781 16.766 -7.512 1 98.56 189 ALA A C 1
ATOM 1393 O O . ALA A 1 189 ? 14.797 17.422 -7.156 1 98.56 189 ALA A O 1
ATOM 1394 N N . LEU A 1 190 ? 16.828 16.531 -6.75 1 98.62 190 LEU A N 1
ATOM 1395 C CA . LEU A 1 190 ? 16.875 17.047 -5.387 1 98.62 190 LEU A CA 1
ATOM 1396 C C . LEU A 1 190 ? 16.891 18.578 -5.375 1 98.62 190 LEU A C 1
ATOM 1398 O O . LEU A 1 190 ? 16.109 19.203 -4.648 1 98.62 190 LEU A O 1
ATOM 1402 N N . ALA A 1 191 ? 17.75 19.156 -6.156 1 98.62 191 ALA A N 1
ATOM 1403 C CA . ALA A 1 191 ? 17.859 20.625 -6.219 1 98.62 191 ALA A CA 1
ATOM 1404 C C . ALA A 1 191 ? 16.531 21.25 -6.633 1 98.62 191 ALA A C 1
ATOM 1406 O O . ALA A 1 191 ? 16.094 22.234 -6.039 1 98.62 191 ALA A O 1
ATOM 1407 N N . GLY A 1 192 ? 15.906 20.656 -7.652 1 98.56 192 GLY A N 1
ATOM 1408 C CA . GLY A 1 192 ? 14.609 21.156 -8.094 1 98.56 192 GLY A CA 1
ATOM 1409 C C . GLY A 1 192 ? 13.547 21.094 -7.012 1 98.56 192 GLY A C 1
ATOM 1410 O O . GLY A 1 192 ? 12.773 22.031 -6.844 1 98.56 192 GLY A O 1
ATOM 1411 N N . ALA A 1 193 ? 13.484 20 -6.316 1 98.75 193 ALA A N 1
ATOM 1412 C CA . ALA A 1 193 ? 12.508 19.828 -5.246 1 98.75 193 ALA A CA 1
ATOM 1413 C C . ALA A 1 193 ? 12.781 20.797 -4.102 1 98.75 193 ALA A C 1
ATOM 1415 O O . ALA A 1 193 ? 11.844 21.344 -3.498 1 98.75 193 ALA A O 1
ATOM 1416 N N . LEU A 1 194 ? 14.039 21 -3.787 1 98.69 194 LEU A N 1
ATOM 1417 C CA . LEU A 1 194 ? 14.406 21.953 -2.74 1 98.69 194 LEU A CA 1
ATOM 1418 C C . LEU A 1 194 ? 14.039 23.375 -3.145 1 98.69 194 LEU A C 1
ATOM 1420 O O . LEU A 1 194 ? 13.586 24.172 -2.311 1 98.69 194 LEU A O 1
ATOM 1424 N N . ASP A 1 195 ? 14.227 23.734 -4.41 1 98.38 195 ASP A N 1
ATOM 1425 C CA . ASP A 1 195 ? 13.805 25.031 -4.918 1 98.38 195 ASP A CA 1
ATOM 1426 C C . ASP A 1 195 ? 12.289 25.219 -4.773 1 98.38 195 ASP A C 1
ATOM 1428 O O . ASP A 1 195 ? 11.828 26.281 -4.359 1 98.38 195 ASP A O 1
ATOM 1432 N N . ALA A 1 196 ? 11.57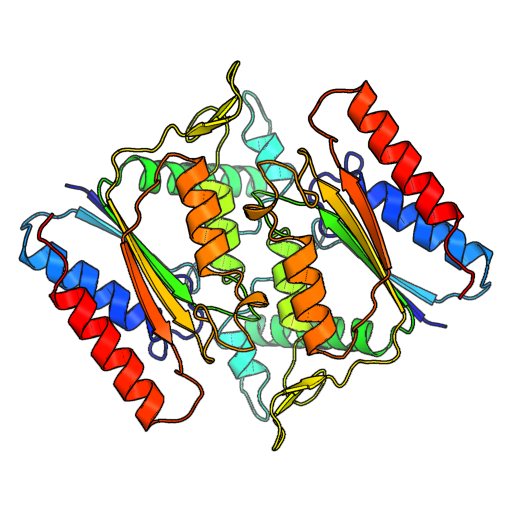 24.203 -5.145 1 97.94 196 ALA A N 1
ATOM 1433 C CA . ALA A 1 196 ? 10.117 24.25 -5.004 1 97.94 196 ALA A CA 1
ATOM 1434 C C . ALA A 1 196 ? 9.719 24.438 -3.543 1 97.94 196 ALA A C 1
ATOM 1436 O O . ALA A 1 196 ? 8.781 25.172 -3.236 1 97.94 196 ALA A O 1
ATOM 1437 N N . ALA A 1 197 ? 10.383 23.688 -2.664 1 97.31 197 ALA A N 1
ATOM 1438 C CA . ALA A 1 197 ? 10.133 23.812 -1.229 1 97.31 197 ALA A CA 1
ATOM 1439 C C . ALA A 1 197 ? 10.367 25.25 -0.756 1 97.31 197 ALA A C 1
ATOM 1441 O O . ALA A 1 197 ? 9.602 25.781 0.046 1 97.31 197 ALA A O 1
ATOM 1442 N N . ALA A 1 198 ? 11.406 25.891 -1.249 1 95.69 198 ALA A N 1
ATOM 1443 C CA . ALA A 1 198 ? 11.781 27.25 -0.865 1 95.69 198 ALA A CA 1
ATOM 1444 C C . ALA A 1 198 ? 10.758 28.266 -1.377 1 95.69 198 ALA A C 1
ATOM 1446 O O . ALA A 1 198 ? 10.648 29.359 -0.843 1 95.69 198 ALA A O 1
ATOM 1447 N N . ALA A 1 199 ? 10.047 27.875 -2.4 1 94.31 199 ALA A N 1
ATOM 1448 C CA . ALA A 1 199 ? 9.094 28.781 -3.039 1 94.31 199 ALA A CA 1
ATOM 1449 C C . ALA A 1 199 ? 7.711 28.656 -2.414 1 94.31 199 ALA A C 1
ATOM 1451 O O . ALA A 1 199 ? 6.789 29.391 -2.779 1 94.31 199 ALA A O 1
ATOM 1452 N N . LEU A 1 200 ? 7.539 27.672 -1.527 1 92.25 200 LEU A N 1
ATOM 1453 C CA . LEU A 1 200 ? 6.25 27.484 -0.871 1 92.25 200 LEU A CA 1
ATOM 1454 C C . LEU A 1 200 ? 5.824 28.75 -0.135 1 92.25 200 LEU A C 1
ATOM 1456 O O . LEU A 1 200 ? 6.66 29.438 0.461 1 92.25 200 LEU A O 1
ATOM 1460 N N . LYS A 1 201 ? 4.574 29.078 -0.303 1 85.69 201 LYS A N 1
ATOM 1461 C CA . LYS A 1 201 ? 4.035 30.234 0.409 1 85.69 201 LYS A CA 1
ATOM 1462 C C . LYS A 1 201 ? 4.09 30.016 1.919 1 85.69 201 LYS A C 1
ATOM 1464 O O . LYS A 1 201 ? 4.059 28.891 2.395 1 85.69 201 LYS A O 1
ATOM 1469 N N . ALA A 1 202 ? 4.168 31.219 2.559 1 74.06 202 ALA A N 1
ATOM 1470 C CA . ALA A 1 202 ? 4.105 31.188 4.02 1 74.06 202 ALA A CA 1
ATOM 1471 C C . ALA A 1 202 ? 2.727 30.734 4.496 1 74.06 202 ALA A C 1
ATOM 1473 O O . ALA A 1 202 ? 1.74 30.859 3.768 1 74.06 202 ALA A O 1
ATOM 1474 N N . ALA A 1 203 ? 2.697 29.953 5.543 1 68.12 203 ALA A N 1
ATOM 1475 C CA . ALA A 1 203 ? 1.431 29.484 6.098 1 68.12 203 ALA A CA 1
ATOM 1476 C C . ALA A 1 203 ? 0.515 30.641 6.449 1 68.12 203 ALA A C 1
ATOM 1478 O O . ALA A 1 203 ? 0.986 31.75 6.707 1 68.12 203 ALA A O 1
ATOM 1479 N N . MET B 1 1 ? 3.049 -30.312 -9.758 1 94.94 1 MET B N 1
ATOM 1480 C CA . MET B 1 1 ? 2.65 -28.938 -9.992 1 94.94 1 MET B CA 1
ATOM 1481 C C . MET B 1 1 ? 2.486 -28.188 -8.672 1 94.94 1 MET B C 1
ATOM 1483 O O . MET B 1 1 ? 1.966 -28.734 -7.699 1 94.94 1 MET B O 1
ATOM 1487 N N . LYS B 1 2 ? 3.047 -27 -8.516 1 98.06 2 LYS B N 1
ATOM 1488 C CA . LYS B 1 2 ? 3.016 -26.219 -7.273 1 98.06 2 LYS B CA 1
ATOM 1489 C C . LYS B 1 2 ? 2.146 -24.984 -7.426 1 98.06 2 LYS B C 1
ATOM 1491 O O . LYS B 1 2 ? 2.199 -24.297 -8.453 1 98.06 2 LYS B O 1
ATOM 1496 N N . LEU B 1 3 ? 1.255 -24.75 -6.406 1 98.56 3 LEU B N 1
ATOM 1497 C CA . LEU B 1 3 ? 0.376 -23.594 -6.363 1 98.56 3 LEU B CA 1
ATOM 1498 C C . LEU B 1 3 ? 0.604 -22.781 -5.094 1 98.56 3 LEU B C 1
ATOM 1500 O O . LEU B 1 3 ? 0.672 -23.344 -3.998 1 98.56 3 LEU B O 1
ATOM 1504 N N . LEU B 1 4 ? 0.858 -21.531 -5.258 1 98.88 4 LEU B N 1
ATOM 1505 C CA . LEU B 1 4 ? 0.919 -20.594 -4.145 1 98.88 4 LEU B CA 1
ATOM 1506 C C . LEU B 1 4 ? -0.393 -19.828 -4.004 1 98.88 4 LEU B C 1
ATOM 1508 O O . LEU B 1 4 ? -0.843 -19.172 -4.953 1 98.88 4 LEU B O 1
ATOM 1512 N N . HIS B 1 5 ? -1.083 -19.969 -2.867 1 98.94 5 HIS B N 1
ATOM 1513 C CA . HIS B 1 5 ? -2.307 -19.25 -2.523 1 98.94 5 HIS B CA 1
ATOM 1514 C C . HIS B 1 5 ? -2.033 -18.156 -1.495 1 98.94 5 HIS B C 1
ATOM 1516 O O . HIS B 1 5 ? -1.626 -18.438 -0.368 1 98.94 5 HIS B O 1
ATOM 1522 N N . VAL B 1 6 ? -2.242 -16.891 -1.898 1 98.94 6 VAL B N 1
ATOM 1523 C CA . VAL B 1 6 ? -1.956 -15.734 -1.054 1 98.94 6 VAL B CA 1
ATOM 1524 C C . VAL B 1 6 ? -3.244 -14.961 -0.784 1 98.94 6 VAL B C 1
ATOM 1526 O O . VAL B 1 6 ? -3.953 -14.578 -1.718 1 98.94 6 VAL B O 1
ATOM 1529 N N . ASP B 1 7 ? -3.537 -14.711 0.48 1 98.81 7 ASP B N 1
ATOM 1530 C CA . ASP B 1 7 ? -4.711 -13.922 0.833 1 98.81 7 ASP B CA 1
ATOM 1531 C C . ASP B 1 7 ? -4.316 -12.672 1.615 1 98.81 7 ASP B C 1
ATOM 1533 O O . ASP B 1 7 ? -3.623 -12.758 2.633 1 98.81 7 ASP B O 1
ATOM 1537 N N . GLY B 1 8 ? -4.828 -11.508 1.121 1 98.69 8 GLY B N 1
ATOM 1538 C CA . GLY B 1 8 ? -4.461 -10.25 1.75 1 98.69 8 GLY B CA 1
ATOM 1539 C C . GLY B 1 8 ? -5.598 -9.633 2.543 1 98.69 8 GLY B C 1
ATOM 1540 O O . GLY B 1 8 ? -5.422 -8.586 3.172 1 98.69 8 GLY B O 1
ATOM 1541 N N . SER B 1 9 ? -6.762 -10.25 2.695 1 98.75 9 SER B N 1
ATOM 1542 C CA . SER B 1 9 ? -7.906 -9.648 3.365 1 98.75 9 SER B CA 1
ATOM 1543 C C . SER B 1 9 ? -7.809 -9.805 4.879 1 98.75 9 SER B C 1
ATOM 1545 O O . SER B 1 9 ? -7.469 -10.883 5.375 1 98.75 9 SER B O 1
ATOM 1547 N N . ILE B 1 10 ? -8.188 -8.758 5.578 1 98.5 10 ILE B N 1
ATOM 1548 C CA . ILE B 1 10 ? -8.125 -8.766 7.035 1 98.5 10 ILE B CA 1
ATOM 1549 C C . ILE B 1 10 ? -9.484 -9.18 7.605 1 98.5 10 ILE B C 1
ATOM 1551 O O . ILE B 1 10 ? -9.68 -9.195 8.82 1 98.5 10 ILE B O 1
ATOM 1555 N N . LEU B 1 11 ? -10.453 -9.586 6.734 1 97.56 11 LEU B N 1
ATOM 1556 C CA . LEU B 1 11 ? -11.828 -9.773 7.18 1 97.56 11 LEU B CA 1
ATOM 1557 C C . LEU B 1 11 ? -12.125 -11.25 7.43 1 97.56 11 LEU B C 1
ATOM 1559 O O . LEU B 1 11 ? -13.281 -11.625 7.641 1 97.56 11 LEU B O 1
ATOM 1563 N N . GLY B 1 12 ? -11.102 -12.125 7.375 1 95.5 12 GLY B N 1
ATOM 1564 C CA . GLY B 1 12 ? -11.266 -13.531 7.699 1 95.5 12 GLY B CA 1
ATOM 1565 C C . GLY B 1 12 ? -12.414 -14.188 6.957 1 95.5 12 GLY B C 1
ATOM 1566 O O . GLY B 1 12 ? -12.5 -14.102 5.73 1 95.5 12 GLY B O 1
ATOM 1567 N N . PRO B 1 13 ? -13.305 -14.766 7.672 1 94.69 13 PRO B N 1
ATOM 1568 C CA . PRO B 1 13 ? -14.398 -15.508 7.035 1 94.69 13 PRO B CA 1
ATOM 1569 C C . PRO B 1 13 ? -15.398 -14.594 6.324 1 94.69 13 PRO B C 1
ATOM 1571 O O . PRO B 1 13 ? -16.219 -15.07 5.539 1 94.69 13 PRO B O 1
ATOM 1574 N N . HIS B 1 14 ? -15.336 -13.312 6.555 1 95.38 14 HIS B N 1
ATOM 1575 C CA . HIS B 1 14 ? -16.281 -12.383 5.965 1 95.38 14 HIS B CA 1
ATOM 1576 C C . HIS B 1 14 ? -15.758 -11.828 4.645 1 95.38 14 HIS B C 1
ATOM 1578 O O . HIS B 1 14 ? -16.453 -11.055 3.969 1 95.38 14 HIS B O 1
ATOM 1584 N N . SER B 1 15 ? -14.617 -12.273 4.293 1 98.31 15 SER B N 1
ATOM 1585 C CA . SER B 1 15 ? -13.953 -11.734 3.109 1 98.31 15 SER B CA 1
ATOM 1586 C C . SER B 1 15 ? -14.461 -12.406 1.837 1 98.31 15 SER B C 1
ATOM 1588 O O . SER B 1 15 ? -14.406 -13.625 1.71 1 98.31 15 SER B O 1
ATOM 1590 N N . VAL B 1 16 ? -14.875 -11.586 0.864 1 98.75 16 VAL B N 1
ATOM 1591 C CA . VAL B 1 16 ? -15.305 -12.086 -0.439 1 98.75 16 VAL B CA 1
ATOM 1592 C C . VAL B 1 16 ? -14.102 -12.602 -1.22 1 98.75 16 VAL B C 1
ATOM 1594 O O . VAL B 1 16 ? -14.164 -13.68 -1.822 1 98.75 16 VAL B O 1
ATOM 1597 N N . SER B 1 17 ? -12.992 -11.875 -1.208 1 98.88 17 SER B N 1
ATOM 1598 C CA . SER B 1 17 ? -11.812 -12.312 -1.952 1 98.88 17 SER B CA 1
ATOM 1599 C C . SER B 1 17 ? -11.281 -13.641 -1.425 1 98.88 17 SER B C 1
ATOM 1601 O O . SER B 1 17 ? -10.859 -14.5 -2.203 1 98.88 17 SER B O 1
ATOM 1603 N N . ARG B 1 18 ? -11.297 -13.875 -0.094 1 98.81 18 ARG B N 1
ATOM 1604 C CA . ARG B 1 18 ? -10.867 -15.141 0.488 1 98.81 18 ARG B CA 1
ATOM 1605 C C . ARG B 1 18 ? -11.766 -16.297 0.036 1 98.81 18 ARG B C 1
ATOM 1607 O O . ARG B 1 18 ? -11.273 -17.375 -0.311 1 98.81 18 ARG B O 1
ATOM 1614 N N . THR B 1 19 ? -13.07 -16.016 0.061 1 98.81 19 THR B N 1
ATOM 1615 C CA . THR B 1 19 ? -14.023 -17.047 -0.326 1 98.81 19 THR B CA 1
ATOM 1616 C C . THR B 1 19 ? -13.805 -17.469 -1.774 1 98.81 19 THR B C 1
ATOM 1618 O O . THR B 1 19 ? -13.727 -18.672 -2.072 1 98.81 19 THR B O 1
ATOM 1621 N N . VAL B 1 20 ? -13.656 -16.531 -2.631 1 98.88 20 VAL B N 1
ATOM 1622 C CA . VAL B 1 20 ? -13.547 -16.812 -4.059 1 98.88 20 VAL B CA 1
ATOM 1623 C C . VAL B 1 20 ? -12.188 -17.422 -4.363 1 98.88 20 VAL B C 1
ATOM 1625 O O . VAL B 1 20 ? -12.094 -18.359 -5.16 1 98.88 20 VAL B O 1
ATOM 1628 N N . SER B 1 21 ? -11.07 -16.906 -3.779 1 98.81 21 SER B N 1
ATOM 1629 C CA . SER B 1 21 ? -9.758 -17.5 -4.023 1 98.81 21 SER B CA 1
ATOM 1630 C C . SER B 1 21 ? -9.695 -18.938 -3.549 1 98.81 21 SER B C 1
ATOM 1632 O O . SER B 1 21 ? -9.086 -19.797 -4.203 1 98.81 21 SER B O 1
ATOM 1634 N N . ALA B 1 22 ? -10.344 -19.234 -2.412 1 98.75 22 ALA B N 1
ATOM 1635 C CA . ALA B 1 22 ? -10.398 -20.609 -1.918 1 98.75 22 ALA B CA 1
ATOM 1636 C C . ALA B 1 22 ? -11.141 -21.516 -2.9 1 98.75 22 ALA B C 1
ATOM 1638 O O . ALA B 1 22 ? -10.719 -22.641 -3.141 1 98.75 22 ALA B O 1
ATOM 1639 N N . ALA B 1 23 ? -12.195 -21.016 -3.463 1 98.62 23 ALA B N 1
ATOM 1640 C CA . ALA B 1 23 ? -12.961 -21.781 -4.441 1 98.62 23 ALA B CA 1
ATOM 1641 C C . ALA B 1 23 ? -12.117 -22.094 -5.676 1 98.62 23 ALA B C 1
ATOM 1643 O O . ALA B 1 23 ? -12.219 -23.188 -6.238 1 98.62 23 ALA B O 1
ATOM 1644 N N . ILE B 1 24 ? -11.344 -21.125 -6.117 1 98.62 24 ILE B N 1
ATOM 1645 C CA . ILE B 1 24 ? -10.453 -21.328 -7.254 1 98.62 24 ILE B CA 1
ATOM 1646 C C . ILE B 1 24 ? -9.469 -22.453 -6.949 1 98.62 24 ILE B C 1
ATOM 1648 O O . ILE B 1 24 ? -9.281 -23.359 -7.766 1 98.62 24 ILE B O 1
ATOM 1652 N N . VAL B 1 25 ? -8.828 -22.406 -5.777 1 98.38 25 VAL B N 1
ATOM 1653 C CA . VAL B 1 25 ? -7.832 -23.406 -5.391 1 98.38 25 VAL B CA 1
ATOM 1654 C C . VAL B 1 25 ? -8.492 -24.781 -5.297 1 98.38 25 VAL B C 1
ATOM 1656 O O . VAL B 1 25 ? -7.93 -25.781 -5.758 1 98.38 25 VAL B O 1
ATOM 1659 N N . ASP B 1 26 ? -9.688 -24.812 -4.695 1 97.19 26 ASP B N 1
ATOM 1660 C CA . ASP B 1 26 ? -10.422 -26.078 -4.594 1 97.19 26 ASP B CA 1
ATOM 1661 C C . ASP B 1 26 ? -10.688 -26.672 -5.977 1 97.19 26 ASP B C 1
ATOM 1663 O O . ASP B 1 26 ? -10.516 -27.875 -6.18 1 97.19 26 ASP B O 1
ATOM 1667 N N . ARG B 1 27 ? -11.094 -25.859 -6.855 1 96.5 27 ARG B N 1
ATOM 1668 C CA . ARG B 1 27 ? -11.359 -26.297 -8.219 1 96.5 27 ARG B CA 1
ATOM 1669 C C . ARG B 1 27 ? -10.102 -26.844 -8.875 1 96.5 27 ARG B C 1
ATOM 1671 O O . ARG B 1 27 ? -10.125 -27.906 -9.5 1 96.5 27 ARG B O 1
ATOM 1678 N N . LEU B 1 28 ? -8.984 -26.125 -8.773 1 96.75 28 LEU B N 1
ATOM 1679 C CA . LEU B 1 28 ? -7.727 -26.531 -9.383 1 96.75 28 LEU B CA 1
ATOM 1680 C C . LEU B 1 28 ? -7.215 -27.828 -8.75 1 96.75 28 LEU B C 1
ATOM 1682 O O . LEU B 1 28 ? -6.645 -28.672 -9.438 1 96.75 28 LEU B O 1
ATOM 1686 N N . ARG B 1 29 ? -7.449 -27.969 -7.469 1 95.81 29 ARG B N 1
ATOM 1687 C CA . ARG B 1 29 ? -7.094 -29.219 -6.785 1 95.81 29 ARG B CA 1
ATOM 1688 C C . ARG B 1 29 ? -7.879 -30.391 -7.348 1 95.81 29 ARG B C 1
ATOM 1690 O O . ARG B 1 29 ? -7.34 -31.484 -7.5 1 95.81 29 ARG B O 1
ATOM 1697 N N . ALA B 1 30 ? -9.117 -30.156 -7.621 1 94.25 30 ALA B N 1
ATOM 1698 C CA . ALA B 1 30 ? -9.977 -31.203 -8.164 1 94.25 30 ALA B CA 1
ATOM 1699 C C . ALA B 1 30 ? -9.516 -31.609 -9.562 1 94.25 30 ALA B C 1
ATOM 1701 O O . ALA B 1 30 ? -9.617 -32.781 -9.93 1 94.25 30 ALA B O 1
ATOM 1702 N N . GLN B 1 31 ? -8.984 -30.719 -10.258 1 93.25 31 GLN B N 1
ATOM 1703 C CA . GLN B 1 31 ? -8.555 -30.953 -11.633 1 93.25 31 GLN B CA 1
ATOM 1704 C C . GLN B 1 31 ? -7.152 -31.562 -11.672 1 93.25 31 GLN B C 1
ATOM 1706 O O . GLN B 1 31 ? -6.789 -32.219 -12.641 1 93.25 31 GLN B O 1
ATOM 1711 N N . HIS B 1 32 ? -6.352 -31.328 -10.719 1 93.19 32 HIS B N 1
ATOM 1712 C CA . HIS B 1 32 ? -4.973 -31.797 -10.648 1 93.19 32 HIS B CA 1
ATOM 1713 C C . HIS B 1 32 ? -4.703 -32.5 -9.32 1 93.19 32 HIS B C 1
ATOM 1715 O O . HIS B 1 32 ? -4.168 -31.906 -8.391 1 93.19 32 HIS B O 1
ATOM 1721 N N . PRO B 1 33 ? -4.957 -33.844 -9.5 1 89.62 33 PRO B N 1
ATOM 1722 C CA . PRO B 1 33 ? -4.633 -34.562 -8.273 1 89.62 33 PRO B CA 1
ATOM 1723 C C . PRO B 1 33 ? -3.148 -34.5 -7.918 1 89.62 33 PRO B C 1
ATOM 1725 O O . PRO B 1 33 ? -2.293 -34.531 -8.805 1 89.62 33 PRO B O 1
ATOM 1728 N N . GLY B 1 34 ? -2.723 -34.156 -6.859 1 94.19 34 GLY B N 1
ATOM 1729 C CA . GLY B 1 34 ? -1.339 -34.062 -6.426 1 94.19 34 GLY B CA 1
ATOM 1730 C C . GLY B 1 34 ? -0.832 -32.625 -6.363 1 94.19 34 GLY B C 1
ATOM 1731 O O . GLY B 1 34 ? 0.345 -32.406 -6.082 1 94.19 34 GLY B O 1
ATOM 1732 N N . LEU B 1 35 ? -1.726 -31.719 -6.781 1 96 35 LEU B N 1
ATOM 1733 C CA . LEU B 1 35 ? -1.355 -30.312 -6.68 1 96 35 LEU B CA 1
ATOM 1734 C C . LEU B 1 35 ? -0.802 -30 -5.297 1 96 35 LEU B C 1
ATOM 1736 O O . LEU B 1 35 ? -1.439 -30.297 -4.285 1 96 35 LEU B O 1
ATOM 1740 N N . ASP B 1 36 ? 0.46 -29.484 -5.238 1 98.12 36 ASP B N 1
ATOM 1741 C CA . ASP B 1 36 ? 1.086 -29.062 -3.994 1 98.12 36 ASP B CA 1
ATOM 1742 C C . ASP B 1 36 ? 0.773 -27.594 -3.709 1 98.12 36 ASP B C 1
ATOM 1744 O O . ASP B 1 36 ? 1.271 -26.703 -4.398 1 98.12 36 ASP B O 1
ATOM 1748 N N . VAL B 1 37 ? -0.053 -27.375 -2.686 1 98.38 37 VAL B N 1
ATOM 1749 C CA . VAL B 1 37 ? -0.53 -26.031 -2.416 1 98.38 37 VAL B CA 1
ATOM 1750 C C . VAL B 1 37 ? 0.196 -25.453 -1.2 1 98.38 37 VAL B C 1
ATOM 1752 O O . VAL B 1 37 ? 0.201 -26.062 -0.129 1 98.38 37 VAL B O 1
ATOM 1755 N N . ILE B 1 38 ? 0.876 -24.359 -1.363 1 98.62 38 ILE B N 1
ATOM 1756 C CA . ILE B 1 38 ? 1.375 -23.531 -0.27 1 98.62 38 ILE B CA 1
ATOM 1757 C C . ILE B 1 38 ? 0.421 -22.359 -0.03 1 98.62 38 ILE B C 1
ATOM 1759 O O . ILE B 1 38 ? 0.023 -21.672 -0.974 1 98.62 38 ILE B O 1
ATOM 1763 N N . TYR B 1 39 ? -0.04 -22.203 1.186 1 98.62 39 TYR B N 1
ATOM 1764 C CA . TYR B 1 39 ? -0.99 -21.156 1.534 1 98.62 39 TYR B CA 1
ATOM 1765 C C . TYR B 1 39 ? -0.34 -20.109 2.432 1 98.62 39 TYR B C 1
ATOM 1767 O O . TYR B 1 39 ? 0.286 -20.453 3.438 1 98.62 39 TYR B O 1
ATOM 1775 N N . ARG B 1 40 ? -0.465 -18.875 2.02 1 98.44 40 ARG B N 1
ATOM 1776 C CA . ARG B 1 40 ? -0.012 -17.734 2.83 1 98.44 40 ARG B CA 1
ATOM 1777 C C . ARG B 1 40 ? -1.177 -16.828 3.199 1 98.44 40 ARG B C 1
ATOM 1779 O O . ARG B 1 40 ? -1.735 -16.141 2.34 1 98.44 40 ARG B O 1
ATOM 1786 N N . ASP B 1 41 ? -1.553 -16.844 4.426 1 98.56 41 ASP B N 1
ATOM 1787 C CA . ASP B 1 41 ? -2.496 -15.898 5.008 1 98.56 41 ASP B CA 1
ATOM 1788 C C . ASP B 1 41 ? -1.776 -14.664 5.535 1 98.56 41 ASP B C 1
ATOM 1790 O O . ASP B 1 41 ? -1.288 -14.656 6.664 1 98.56 41 ASP B O 1
ATOM 1794 N N . LEU B 1 42 ? -1.798 -13.555 4.789 1 98.69 42 LEU B N 1
ATOM 1795 C CA . LEU B 1 42 ? -0.977 -12.398 5.105 1 98.69 42 LEU B CA 1
ATOM 1796 C C . LEU B 1 42 ? -1.609 -11.57 6.219 1 98.69 42 LEU B C 1
ATOM 1798 O O . LEU B 1 42 ? -0.956 -10.703 6.805 1 98.69 42 LEU B O 1
ATOM 1802 N N . ALA B 1 43 ? -2.887 -11.781 6.469 1 98.06 43 ALA B N 1
ATOM 1803 C CA . ALA B 1 43 ? -3.525 -11.117 7.605 1 98.06 43 ALA B CA 1
ATOM 1804 C C . ALA B 1 43 ? -3.281 -11.891 8.898 1 98.06 43 ALA B C 1
ATOM 1806 O O . ALA B 1 43 ? -3.004 -11.297 9.938 1 98.06 43 ALA B O 1
ATOM 1807 N N . GLY B 1 44 ? -3.357 -13.203 8.82 1 97.06 44 GLY B N 1
ATOM 1808 C CA . GLY B 1 44 ? -3.127 -14.047 9.984 1 97.06 44 GLY B CA 1
ATOM 1809 C C . GLY B 1 44 ? -1.68 -14.055 10.438 1 97.06 44 GLY B C 1
ATOM 1810 O O . GLY B 1 44 ? -1.399 -14.031 11.633 1 97.06 44 GLY B O 1
ATOM 1811 N N . THR B 1 45 ? -0.78 -14.102 9.516 1 97.12 45 THR B N 1
ATOM 1812 C CA . THR B 1 45 ? 0.659 -14.047 9.75 1 97.12 45 THR B CA 1
ATOM 1813 C C . THR B 1 45 ? 1.313 -13.016 8.828 1 97.12 45 THR B C 1
ATOM 1815 O O . THR B 1 45 ? 1.941 -13.375 7.832 1 97.12 45 THR B O 1
ATOM 1818 N N . PRO B 1 46 ? 1.207 -11.789 9.203 1 97.69 46 PRO B N 1
ATOM 1819 C CA . PRO B 1 46 ? 1.713 -10.734 8.328 1 97.69 46 PRO B CA 1
ATOM 1820 C C . PRO B 1 46 ? 3.236 -10.727 8.227 1 97.69 46 PRO B C 1
ATOM 1822 O O . PRO B 1 46 ? 3.926 -11.055 9.195 1 97.69 46 PRO B O 1
ATOM 1825 N N . LEU B 1 47 ? 3.756 -10.414 7.016 1 98.44 47 LEU B N 1
ATOM 1826 C CA . LEU B 1 47 ? 5.156 -10.047 6.859 1 98.44 47 LEU B CA 1
ATOM 1827 C C . LEU B 1 47 ? 5.414 -8.648 7.426 1 98.44 47 LEU B C 1
ATOM 1829 O O . LEU B 1 47 ? 4.574 -7.758 7.293 1 98.44 47 LEU B O 1
ATOM 1833 N N . PRO B 1 48 ? 6.574 -8.453 8.078 1 98.06 48 PRO B N 1
ATOM 1834 C CA . PRO B 1 48 ? 6.91 -7.066 8.422 1 98.06 48 PRO B CA 1
ATOM 1835 C C . PRO B 1 48 ? 7.023 -6.164 7.199 1 98.06 48 PRO B C 1
ATOM 1837 O O . PRO B 1 48 ? 7.246 -6.648 6.09 1 98.06 48 PRO B O 1
ATOM 1840 N N . HIS B 1 49 ? 6.789 -4.883 7.418 1 98.62 49 HIS B N 1
ATOM 1841 C CA . HIS B 1 49 ? 7.141 -3.939 6.363 1 98.62 49 HIS B CA 1
ATOM 1842 C C . HIS B 1 49 ? 8.586 -4.133 5.91 1 98.62 49 HIS B C 1
ATOM 1844 O O . HIS B 1 49 ? 9.469 -4.395 6.73 1 98.62 49 HIS B O 1
ATOM 1850 N N . LEU B 1 50 ? 8.805 -4 4.578 1 98.19 50 LEU B N 1
ATOM 1851 C CA . LEU B 1 50 ? 10.188 -3.951 4.117 1 98.19 50 LEU B CA 1
ATOM 1852 C C . LEU B 1 50 ? 10.93 -2.773 4.746 1 98.19 50 LEU B C 1
ATOM 1854 O O . LEU B 1 50 ? 10.391 -1.666 4.816 1 98.19 50 LEU B O 1
ATOM 1858 N N . SER B 1 51 ? 12.141 -2.986 5.262 1 97.81 51 SER B N 1
ATOM 1859 C CA . SER B 1 51 ? 12.922 -1.935 5.898 1 97.81 51 SER B CA 1
ATOM 1860 C C . SER B 1 51 ? 14.273 -1.758 5.211 1 97.81 51 SER B C 1
ATOM 1862 O O . SER B 1 51 ? 14.711 -2.631 4.461 1 97.81 51 SER B O 1
ATOM 1864 N N . GLY B 1 52 ? 14.852 -0.6 5.484 1 97.06 52 GLY B N 1
ATOM 1865 C CA . GLY B 1 52 ? 16.203 -0.388 5.004 1 97.06 52 GLY B CA 1
ATOM 1866 C C . GLY B 1 52 ? 17.203 -1.4 5.547 1 97.06 52 GLY B C 1
ATOM 1867 O O . GLY B 1 52 ? 18.094 -1.843 4.832 1 97.06 52 GLY B O 1
ATOM 1868 N N . ALA B 1 53 ? 17.031 -1.794 6.777 1 97 53 ALA B N 1
ATOM 1869 C CA . ALA B 1 53 ? 17.906 -2.775 7.414 1 97 53 ALA B CA 1
ATOM 1870 C C . ALA B 1 53 ? 17.812 -4.125 6.707 1 97 53 ALA B C 1
ATOM 1872 O O . ALA B 1 53 ? 18.844 -4.785 6.492 1 97 53 ALA B O 1
ATOM 1873 N N . VAL B 1 54 ? 16.641 -4.523 6.34 1 97.38 54 VAL B N 1
ATOM 1874 C CA . VAL B 1 54 ? 16.438 -5.809 5.676 1 97.38 54 VAL B CA 1
ATOM 1875 C C . VAL B 1 54 ? 17.031 -5.766 4.27 1 97.38 54 VAL B C 1
ATOM 1877 O O . VAL B 1 54 ? 17.656 -6.73 3.822 1 97.38 54 VAL B O 1
ATOM 1880 N N . LEU B 1 55 ? 16.859 -4.66 3.547 1 96.19 55 LEU B N 1
ATOM 1881 C CA . LEU B 1 55 ? 17.469 -4.504 2.23 1 96.19 55 LEU B CA 1
ATOM 1882 C C . LEU B 1 55 ? 18.984 -4.613 2.312 1 96.19 55 LEU B C 1
ATOM 1884 O O . LEU B 1 55 ? 19.594 -5.34 1.532 1 96.19 55 LEU B O 1
ATOM 1888 N N . ALA B 1 56 ? 19.531 -3.914 3.275 1 95.75 56 ALA B N 1
ATOM 1889 C CA . ALA B 1 56 ? 20.969 -3.969 3.486 1 95.75 56 ALA B CA 1
ATOM 1890 C C . ALA B 1 56 ? 21.406 -5.359 3.943 1 95.75 56 ALA B C 1
ATOM 1892 O O . ALA B 1 56 ? 22.438 -5.871 3.494 1 95.75 56 ALA B O 1
ATOM 1893 N N . GLY B 1 57 ? 20.609 -5.973 4.762 1 97.25 57 GLY B N 1
ATOM 1894 C CA . GLY B 1 57 ? 20.922 -7.266 5.348 1 97.25 57 GLY B CA 1
ATOM 1895 C C . GLY B 1 57 ? 20.875 -8.406 4.344 1 97.25 57 GLY B C 1
ATOM 1896 O O . GLY B 1 57 ? 21.422 -9.484 4.594 1 97.25 57 GLY B O 1
ATOM 1897 N N . ALA B 1 58 ? 20.188 -8.188 3.293 1 96.38 58 ALA B N 1
ATOM 1898 C CA . ALA B 1 58 ? 20.031 -9.219 2.271 1 96.38 58 ALA B CA 1
ATOM 1899 C C . ALA B 1 58 ? 21.234 -9.227 1.321 1 96.38 58 ALA B C 1
ATOM 1901 O O . ALA B 1 58 ? 21.359 -10.125 0.483 1 96.38 58 ALA B O 1
ATOM 1902 N N . GLN B 1 59 ? 22.062 -8.164 1.446 1 94.56 59 GLN B N 1
ATOM 1903 C CA . GLN B 1 59 ? 23.25 -8.102 0.593 1 94.56 59 GLN B CA 1
ATOM 1904 C C . GLN B 1 59 ? 24.266 -9.164 0.983 1 94.56 59 GLN B C 1
ATOM 1906 O O . GLN B 1 59 ? 24.281 -9.625 2.127 1 94.56 59 GLN B O 1
ATOM 1911 N N . PRO B 1 60 ? 25.094 -9.5 -0.024 1 92.75 60 PRO B N 1
ATOM 1912 C CA . PRO B 1 60 ? 26.141 -10.477 0.297 1 92.75 60 PRO B CA 1
ATOM 1913 C C . PRO B 1 60 ? 27.047 -10.016 1.43 1 92.75 60 PRO B C 1
ATOM 1915 O O . PRO B 1 60 ? 27.375 -8.828 1.521 1 92.75 60 PRO B O 1
ATOM 1918 N N . ASN B 1 61 ? 27.438 -10.773 2.355 1 92.88 61 ASN B N 1
ATOM 1919 C CA . ASN B 1 61 ? 28.406 -10.562 3.42 1 92.88 61 ASN B CA 1
ATOM 1920 C C . ASN B 1 61 ? 27.891 -9.602 4.48 1 92.88 61 ASN B C 1
ATOM 1922 O O . ASN B 1 61 ? 28.656 -9.062 5.277 1 92.88 61 ASN B O 1
ATOM 1926 N N . ALA B 1 62 ? 26.594 -9.367 4.43 1 95.19 62 ALA B N 1
ATOM 1927 C CA . ALA B 1 62 ? 26.016 -8.5 5.453 1 95.19 62 ALA B CA 1
ATOM 1928 C C . ALA B 1 62 ? 26.109 -9.148 6.836 1 95.19 62 ALA B C 1
ATOM 1930 O O . ALA B 1 62 ? 26.031 -10.367 6.961 1 95.19 62 ALA B O 1
ATOM 1931 N N . THR B 1 63 ? 26.391 -8.352 7.852 1 96.31 63 THR B N 1
ATOM 1932 C CA . THR B 1 63 ? 26.266 -8.75 9.25 1 96.31 63 THR B CA 1
ATOM 1933 C C . THR B 1 63 ? 24.969 -8.211 9.852 1 96.31 63 THR B C 1
ATOM 1935 O O . THR B 1 63 ? 24.734 -7 9.852 1 96.31 63 THR B O 1
ATOM 1938 N N . ASN B 1 64 ? 24.125 -9.117 10.328 1 97.56 64 ASN B N 1
ATOM 1939 C CA . ASN B 1 64 ? 22.781 -8.75 10.758 1 97.56 64 ASN B CA 1
ATOM 1940 C C . ASN B 1 64 ? 22.578 -9.031 12.242 1 97.56 64 ASN B C 1
ATOM 1942 O O . ASN B 1 64 ? 23.141 -9.984 12.781 1 97.56 64 ASN B O 1
ATOM 1946 N N . THR B 1 65 ? 21.875 -8.156 12.891 1 97.88 65 THR B N 1
ATOM 1947 C CA . THR B 1 65 ? 21.281 -8.562 14.156 1 97.88 65 THR B CA 1
ATOM 1948 C C . THR B 1 65 ? 20.344 -9.75 13.961 1 97.88 65 THR B C 1
ATOM 1950 O O . THR B 1 65 ? 19.906 -10.023 12.836 1 97.88 65 THR B O 1
ATOM 1953 N N . PRO B 1 66 ? 19.984 -10.461 14.992 1 98 66 PRO B N 1
ATOM 1954 C CA . PRO B 1 66 ? 19.109 -11.625 14.859 1 98 66 PRO B CA 1
ATOM 1955 C C . PRO B 1 66 ? 17.75 -11.266 14.25 1 98 66 PRO B C 1
ATOM 1957 O O . PRO B 1 66 ? 17.234 -12.008 13.406 1 98 66 PRO B O 1
ATOM 1960 N N . ASP B 1 67 ? 17.188 -10.141 14.656 1 97.44 67 ASP B N 1
ATOM 1961 C CA . ASP B 1 67 ? 15.883 -9.734 14.156 1 97.44 67 ASP B CA 1
ATOM 1962 C C . ASP B 1 67 ? 15.938 -9.453 12.656 1 97.44 67 ASP B C 1
ATOM 1964 O O . ASP B 1 67 ? 15.047 -9.859 11.906 1 97.44 67 ASP B O 1
ATOM 1968 N N . VAL B 1 68 ? 16.953 -8.742 12.234 1 98 68 VAL B N 1
ATOM 1969 C CA . VAL B 1 68 ? 17.125 -8.438 10.82 1 98 68 VAL B CA 1
ATOM 1970 C C . VAL B 1 68 ? 17.344 -9.727 10.031 1 98 68 VAL B C 1
ATOM 1972 O O . VAL B 1 68 ? 16.781 -9.914 8.961 1 98 68 VAL B O 1
ATOM 1975 N N . GLN B 1 69 ? 18.172 -10.609 10.539 1 98.06 69 GLN B N 1
ATOM 1976 C CA . GLN B 1 69 ? 18.438 -11.883 9.875 1 98.06 69 GLN B CA 1
ATOM 1977 C C . GLN B 1 69 ? 17.156 -12.688 9.703 1 98.06 69 GLN B C 1
ATOM 1979 O O . GLN B 1 69 ? 16.938 -13.281 8.641 1 98.06 69 GLN B O 1
ATOM 1984 N N . HIS B 1 70 ? 16.406 -12.734 10.758 1 98.25 70 HIS B N 1
ATOM 1985 C CA . HIS B 1 70 ? 15.133 -13.438 10.688 1 98.25 70 HIS B CA 1
ATOM 1986 C C . HIS B 1 70 ? 14.258 -12.891 9.57 1 98.25 70 HIS B C 1
ATOM 1988 O O . HIS B 1 70 ? 13.672 -13.648 8.797 1 98.25 70 HIS B O 1
ATOM 1994 N N . ASP B 1 71 ? 14.18 -11.602 9.477 1 98.38 71 ASP B N 1
ATOM 1995 C CA . ASP B 1 71 ? 13.352 -10.961 8.461 1 98.38 71 ASP B CA 1
ATOM 1996 C C . ASP B 1 71 ? 13.914 -11.203 7.059 1 98.38 71 ASP B C 1
ATOM 1998 O O . ASP B 1 71 ? 13.156 -11.422 6.109 1 98.38 71 ASP B O 1
ATOM 2002 N N . VAL B 1 72 ? 15.219 -11.172 6.91 1 98.31 72 VAL B N 1
ATOM 2003 C CA . VAL B 1 72 ? 15.867 -11.492 5.641 1 98.31 72 VAL B CA 1
ATOM 2004 C C . VAL B 1 72 ? 15.5 -12.914 5.219 1 98.31 72 VAL B C 1
ATOM 2006 O O . VAL B 1 72 ? 15.133 -13.148 4.066 1 98.31 72 VAL B O 1
ATOM 2009 N N . GLU B 1 73 ? 15.57 -13.844 6.102 1 98.19 73 GLU B N 1
ATOM 2010 C CA . GLU B 1 73 ? 15.266 -15.242 5.816 1 98.19 73 GLU B CA 1
ATOM 2011 C C . GLU B 1 73 ? 13.797 -15.43 5.457 1 98.19 73 GLU B C 1
ATOM 2013 O O . GLU B 1 73 ? 13.461 -16.219 4.574 1 98.19 73 GLU B O 1
ATOM 2018 N N . LEU B 1 74 ? 12.961 -14.711 6.176 1 98.38 74 LEU B N 1
ATOM 2019 C CA . LEU B 1 74 ? 11.547 -14.734 5.844 1 98.38 74 LEU B CA 1
ATOM 2020 C C . LEU B 1 74 ? 11.312 -14.258 4.414 1 98.38 74 LEU B C 1
ATOM 2022 O O . LEU B 1 74 ? 10.539 -14.859 3.67 1 98.38 74 LEU B O 1
ATOM 2026 N N . GLY B 1 75 ? 11.977 -13.148 4.051 1 98.25 75 GLY B N 1
ATOM 2027 C CA . GLY B 1 75 ? 11.898 -12.664 2.682 1 98.25 75 GLY B CA 1
ATOM 2028 C C . GLY B 1 75 ? 12.367 -13.688 1.661 1 98.25 75 GLY B C 1
ATOM 2029 O O . GLY B 1 75 ? 11.742 -13.852 0.607 1 98.25 75 GLY B O 1
ATOM 2030 N N . ARG B 1 76 ? 13.422 -14.383 1.95 1 98 76 ARG B N 1
ATOM 2031 C CA . ARG B 1 76 ? 13.938 -15.422 1.063 1 98 76 ARG B CA 1
ATOM 2032 C C . ARG B 1 76 ? 12.9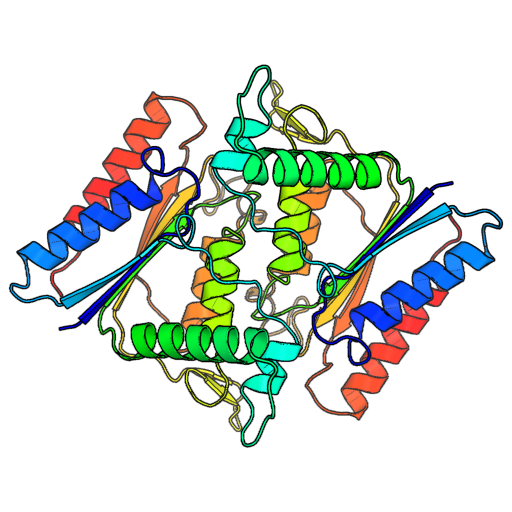38 -16.562 0.917 1 98 76 ARG B C 1
ATOM 2034 O O . ARG B 1 76 ? 12.719 -17.062 -0.187 1 98 76 ARG B O 1
ATOM 2041 N N . GLN B 1 77 ? 12.344 -16.922 2.01 1 98.44 77 GLN B N 1
ATOM 2042 C CA . GLN B 1 77 ? 11.344 -17.984 1.981 1 98.44 77 GLN B CA 1
ATOM 2043 C C . GLN B 1 77 ? 10.156 -17.609 1.104 1 98.44 77 GLN B C 1
ATOM 2045 O O . GLN B 1 77 ? 9.695 -18.406 0.289 1 98.44 77 GLN B O 1
ATOM 2050 N N . VAL B 1 78 ? 9.672 -16.438 1.322 1 98.62 78 VAL B N 1
ATOM 2051 C CA . VAL B 1 78 ? 8.539 -15.922 0.564 1 98.62 78 VAL B CA 1
ATOM 2052 C C . VAL B 1 78 ? 8.875 -15.898 -0.924 1 98.62 78 VAL B C 1
ATOM 2054 O O . VAL B 1 78 ? 8.078 -16.328 -1.756 1 98.62 78 VAL B O 1
ATOM 2057 N N . LEU B 1 79 ? 10.047 -15.406 -1.257 1 98.75 79 LEU B N 1
ATOM 2058 C CA . LEU B 1 79 ? 10.508 -15.336 -2.639 1 98.75 79 LEU B CA 1
ATOM 2059 C C . LEU B 1 79 ? 10.617 -16.734 -3.24 1 98.75 79 LEU B C 1
ATOM 2061 O O . LEU B 1 79 ? 10.188 -16.969 -4.375 1 98.75 79 LEU B O 1
ATOM 2065 N N . GLU B 1 80 ? 11.133 -17.672 -2.508 1 98.62 80 GLU B N 1
ATOM 2066 C CA . GLU B 1 80 ? 11.289 -19.047 -2.975 1 98.62 80 GLU B CA 1
ATOM 2067 C C . GLU B 1 80 ? 9.938 -19.703 -3.24 1 98.62 80 GLU B C 1
ATOM 2069 O O . GLU B 1 80 ? 9.773 -20.422 -4.227 1 98.62 80 GLU B O 1
ATOM 2074 N N . GLU B 1 81 ? 8.977 -19.453 -2.316 1 98.75 81 GLU B N 1
ATOM 2075 C CA . GLU B 1 81 ? 7.617 -19.953 -2.533 1 98.75 81 GLU B CA 1
ATOM 2076 C C . GLU B 1 81 ? 7.051 -19.438 -3.855 1 98.75 81 GLU B C 1
ATOM 2078 O O . GLU B 1 81 ? 6.469 -20.219 -4.621 1 98.75 81 GLU B O 1
ATOM 2083 N N . PHE B 1 82 ? 7.25 -18.203 -4.117 1 98.94 82 PHE B N 1
ATOM 2084 C CA . PHE B 1 82 ? 6.746 -17.594 -5.336 1 98.94 82 PHE B CA 1
ATOM 2085 C C . PHE B 1 82 ? 7.434 -18.172 -6.562 1 98.94 82 PHE B C 1
ATOM 2087 O O . PHE B 1 82 ? 6.773 -18.516 -7.543 1 98.94 82 PHE B O 1
ATOM 2094 N N . LEU B 1 83 ? 8.758 -18.281 -6.469 1 98.81 83 LEU B N 1
ATOM 2095 C CA . LEU B 1 83 ? 9.531 -18.766 -7.605 1 98.81 83 LEU B CA 1
ATOM 2096 C C . LEU B 1 83 ? 9.203 -20.219 -7.91 1 98.81 83 LEU B C 1
ATOM 2098 O O . LEU B 1 83 ? 9.188 -20.625 -9.07 1 98.81 83 LEU B O 1
ATOM 2102 N N . ALA B 1 84 ? 8.914 -20.969 -6.91 1 98.44 84 ALA B N 1
ATOM 2103 C CA . ALA B 1 84 ? 8.672 -22.391 -7.062 1 98.44 84 ALA B CA 1
ATOM 2104 C C . ALA B 1 84 ? 7.281 -22.656 -7.625 1 98.44 84 ALA B C 1
ATOM 2106 O O . ALA B 1 84 ? 7.016 -23.734 -8.164 1 98.44 84 ALA B O 1
ATOM 2107 N N . ALA B 1 85 ? 6.367 -21.734 -7.488 1 98.56 85 ALA B N 1
ATOM 2108 C CA . ALA B 1 85 ? 4.973 -21.938 -7.871 1 98.56 85 ALA B CA 1
ATOM 2109 C C . ALA B 1 85 ? 4.793 -21.812 -9.383 1 98.56 85 ALA B C 1
ATOM 2111 O O . ALA B 1 85 ? 5.348 -20.906 -10 1 98.56 85 ALA B O 1
ATOM 2112 N N . GLU B 1 86 ? 4.027 -22.688 -9.953 1 97.94 86 GLU B N 1
ATOM 2113 C CA . GLU B 1 86 ? 3.604 -22.609 -11.352 1 97.94 86 GLU B CA 1
ATOM 2114 C C . GLU B 1 86 ? 2.289 -21.844 -11.484 1 97.94 86 GLU B C 1
ATOM 2116 O O . GLU B 1 86 ? 2.016 -21.234 -12.523 1 97.94 86 GLU B O 1
ATOM 2121 N N . ILE B 1 87 ? 1.459 -21.906 -10.461 1 98.25 87 ILE B N 1
ATOM 2122 C CA . ILE B 1 87 ? 0.206 -21.172 -10.352 1 98.25 87 ILE B CA 1
ATOM 2123 C C . ILE B 1 87 ? 0.209 -20.328 -9.07 1 98.25 87 ILE B C 1
ATOM 2125 O O . ILE B 1 87 ? 0.616 -20.812 -8.008 1 98.25 87 ILE B O 1
ATOM 2129 N N . VAL B 1 88 ? -0.165 -19.109 -9.18 1 98.88 88 VAL B N 1
ATOM 2130 C CA . VAL B 1 88 ? -0.332 -18.234 -8.023 1 98.88 88 VAL B CA 1
ATOM 2131 C C . VAL B 1 88 ? -1.766 -17.719 -7.977 1 98.88 88 VAL B C 1
ATOM 2133 O O . VAL B 1 88 ? -2.27 -17.172 -8.961 1 98.88 88 VAL B O 1
ATOM 2136 N N . VAL B 1 89 ? -2.504 -17.938 -6.906 1 98.94 89 VAL B N 1
ATOM 2137 C CA . VAL B 1 89 ? -3.84 -17.406 -6.652 1 98.94 89 VAL B CA 1
ATOM 2138 C C . VAL B 1 89 ? -3.77 -16.328 -5.582 1 98.94 89 VAL B C 1
ATOM 2140 O O . VAL B 1 89 ? -3.244 -16.562 -4.488 1 98.94 89 VAL B O 1
ATOM 2143 N N . ILE B 1 90 ? -4.266 -15.164 -5.879 1 98.94 90 ILE B N 1
ATOM 2144 C CA . ILE B 1 90 ? -4.141 -14.016 -4.992 1 98.94 90 ILE B CA 1
ATOM 2145 C C . ILE B 1 90 ? -5.523 -13.477 -4.637 1 98.94 90 ILE B C 1
ATOM 2147 O O . ILE B 1 90 ? -6.293 -13.094 -5.523 1 98.94 90 ILE B O 1
ATOM 2151 N N . GLY B 1 91 ? -5.926 -13.523 -3.365 1 98.94 91 GLY B N 1
ATOM 2152 C CA . GLY B 1 91 ? -7.047 -12.734 -2.877 1 98.94 91 GLY B CA 1
ATOM 2153 C C . GLY B 1 91 ? -6.676 -11.305 -2.555 1 98.94 91 GLY B C 1
ATOM 2154 O O . GLY B 1 91 ? -5.902 -11.047 -1.629 1 98.94 91 GLY B O 1
ATOM 2155 N N . ALA B 1 92 ? -7.23 -10.336 -3.248 1 98.88 92 ALA B N 1
ATOM 2156 C CA . ALA B 1 92 ? -6.801 -8.945 -3.201 1 98.88 92 ALA B CA 1
ATOM 2157 C C . ALA B 1 92 ? -7.988 -8.016 -2.967 1 98.88 92 ALA B C 1
ATOM 2159 O O . ALA B 1 92 ? -8.578 -7.504 -3.92 1 98.88 92 ALA B O 1
ATOM 2160 N N . PRO B 1 93 ? -8.25 -7.695 -1.731 1 98.69 93 PRO B N 1
ATOM 2161 C CA . PRO B 1 93 ? -9.32 -6.734 -1.444 1 98.69 93 PRO B CA 1
ATOM 2162 C C . PRO B 1 93 ? -8.875 -5.285 -1.648 1 98.69 93 PRO B C 1
ATOM 2164 O O . PRO B 1 93 ? -7.688 -4.973 -1.513 1 98.69 93 PRO B O 1
ATOM 2167 N N . LEU B 1 94 ? -9.805 -4.461 -2.031 1 98.69 94 LEU B N 1
ATOM 2168 C CA . LEU B 1 94 ? -9.57 -3.023 -2.041 1 98.69 94 LEU B CA 1
ATOM 2169 C C . LEU B 1 94 ? -9.875 -2.412 -0.679 1 98.69 94 LEU B C 1
ATOM 2171 O O . LEU B 1 94 ? -11.023 -2.445 -0.223 1 98.69 94 LEU B O 1
ATOM 2175 N N . TYR B 1 95 ? -8.844 -1.956 0.041 1 98.44 95 TYR B N 1
ATOM 2176 C CA . TYR B 1 95 ? -8.969 -1.193 1.279 1 98.44 95 TYR B CA 1
ATOM 2177 C C . TYR B 1 95 ? -8.414 0.217 1.105 1 98.44 95 TYR B C 1
ATOM 2179 O O . TYR B 1 95 ? -7.25 0.397 0.751 1 98.44 95 TYR B O 1
ATOM 2187 N N . ASN B 1 96 ? -9.352 1.156 1.289 1 98.5 96 ASN B N 1
ATOM 2188 C CA . ASN B 1 96 ? -8.938 2.549 1.154 1 98.5 96 ASN B CA 1
ATOM 2189 C C . ASN B 1 96 ? -8.25 2.801 -0.186 1 98.5 96 ASN B C 1
ATOM 2191 O O . ASN B 1 96 ? -7.145 3.348 -0.23 1 98.5 96 ASN B O 1
ATOM 2195 N N . PHE B 1 97 ? -8.844 2.26 -1.289 1 98.81 97 PHE B N 1
ATOM 2196 C CA . PHE B 1 97 ? -8.641 2.594 -2.695 1 98.81 97 PHE B CA 1
ATOM 2197 C C . PHE B 1 97 ? -7.43 1.861 -3.258 1 98.81 97 PHE B C 1
ATOM 2199 O O . PHE B 1 97 ? -7.066 2.057 -4.422 1 98.81 97 PHE B O 1
ATOM 2206 N N . THR B 1 98 ? -6.727 1.001 -2.5 1 98.81 98 THR B N 1
ATOM 2207 C CA . THR B 1 98 ? -5.637 0.172 -3.01 1 98.81 98 THR B CA 1
ATOM 2208 C C . THR B 1 98 ? -5.559 -1.146 -2.244 1 98.81 98 THR B C 1
ATOM 2210 O O . THR B 1 98 ? -6.473 -1.491 -1.495 1 98.81 98 THR B O 1
ATOM 2213 N N . LEU B 1 99 ? -4.531 -1.951 -2.484 1 98.81 99 LEU B N 1
ATOM 2214 C CA . LEU B 1 99 ? -4.312 -3.229 -1.814 1 98.81 99 LEU B CA 1
ATOM 2215 C C . LEU B 1 99 ? -4.043 -3.023 -0.328 1 98.81 99 LEU B C 1
ATOM 2217 O O . LEU B 1 99 ? -3.711 -1.915 0.101 1 98.81 99 LEU B O 1
ATOM 2221 N N . SER B 1 100 ? -4.277 -4.086 0.45 1 98.81 100 SER B N 1
ATOM 2222 C CA . SER B 1 100 ? -3.908 -4.039 1.861 1 98.81 100 SER B CA 1
ATOM 2223 C C . SER B 1 100 ? -2.408 -3.836 2.033 1 98.81 100 SER B C 1
ATOM 2225 O O . SER B 1 100 ? -1.619 -4.238 1.173 1 98.81 100 SER B O 1
ATOM 2227 N N . SER B 1 101 ? -1.997 -3.201 3.125 1 98.81 101 SER B N 1
ATOM 2228 C CA . SER B 1 101 ? -0.573 -3.031 3.398 1 98.81 101 SER B CA 1
ATOM 2229 C C . SER B 1 101 ? 0.133 -4.379 3.508 1 98.81 101 SER B C 1
ATOM 2231 O O . SER B 1 101 ? 1.311 -4.5 3.162 1 98.81 101 SER B O 1
ATOM 2233 N N . GLN B 1 102 ? -0.619 -5.441 3.932 1 98.75 102 GLN B N 1
ATOM 2234 C CA . GLN B 1 102 ? -0.079 -6.797 4.008 1 98.75 102 GLN B CA 1
ATOM 2235 C C . GLN B 1 102 ? 0.323 -7.305 2.625 1 98.75 102 GLN B C 1
ATOM 2237 O O . GLN B 1 102 ? 1.418 -7.844 2.451 1 98.75 102 GLN B O 1
ATOM 2242 N N . LEU B 1 103 ? -0.591 -7.125 1.688 1 98.88 103 LEU B N 1
ATOM 2243 C CA . LEU B 1 103 ? -0.308 -7.574 0.33 1 98.88 103 LEU B CA 1
ATOM 2244 C C . LEU B 1 103 ? 0.825 -6.762 -0.287 1 98.88 103 LEU B C 1
ATOM 2246 O O . LEU B 1 103 ? 1.657 -7.301 -1.018 1 98.88 103 LEU B O 1
ATOM 2250 N N . LYS B 1 104 ? 0.89 -5.43 -0.008 1 98.94 104 LYS B N 1
ATOM 2251 C CA . LYS B 1 104 ? 1.993 -4.598 -0.477 1 98.94 104 LYS B CA 1
ATOM 2252 C C . LYS B 1 104 ? 3.326 -5.086 0.083 1 98.94 104 LYS B C 1
ATOM 2254 O O . LYS B 1 104 ? 4.34 -5.074 -0.617 1 98.94 104 LYS B O 1
ATOM 2259 N N . ALA B 1 105 ? 3.344 -5.465 1.345 1 98.88 105 ALA B N 1
ATOM 2260 C CA . ALA B 1 105 ? 4.566 -5.988 1.951 1 98.88 105 ALA B CA 1
ATOM 2261 C C . ALA B 1 105 ? 5.016 -7.273 1.262 1 98.88 105 ALA B C 1
ATOM 2263 O O . ALA B 1 105 ? 6.215 -7.5 1.084 1 98.88 105 ALA B O 1
ATOM 2264 N N . TRP B 1 106 ? 4.094 -8.148 0.888 1 98.94 106 TRP B N 1
ATOM 2265 C CA . TRP B 1 106 ? 4.398 -9.375 0.158 1 98.94 106 TRP B CA 1
ATOM 2266 C C . TRP B 1 106 ? 4.973 -9.062 -1.22 1 98.94 106 TRP B C 1
ATOM 2268 O O . TRP B 1 106 ? 5.988 -9.633 -1.621 1 98.94 106 TRP B O 1
ATOM 2278 N N . ILE B 1 107 ? 4.348 -8.109 -1.918 1 98.94 107 ILE B N 1
ATOM 2279 C CA . ILE B 1 107 ? 4.797 -7.695 -3.24 1 98.94 107 ILE B CA 1
ATOM 2280 C C . ILE B 1 107 ? 6.234 -7.18 -3.158 1 98.94 107 ILE B C 1
ATOM 2282 O O . ILE B 1 107 ? 7.062 -7.496 -4.016 1 98.94 107 ILE B O 1
ATOM 2286 N N . ASP B 1 108 ? 6.547 -6.48 -2.121 1 98.81 108 ASP B N 1
ATOM 2287 C CA . ASP B 1 108 ? 7.891 -5.938 -1.936 1 98.81 108 ASP B CA 1
ATOM 2288 C C . ASP B 1 108 ? 8.914 -7.059 -1.77 1 98.81 108 ASP B C 1
ATOM 2290 O O . ASP B 1 108 ? 10.117 -6.844 -1.965 1 98.81 108 ASP B O 1
ATOM 2294 N N . ARG B 1 109 ? 8.461 -8.227 -1.321 1 98.75 109 ARG B N 1
ATOM 2295 C CA . ARG B 1 109 ? 9.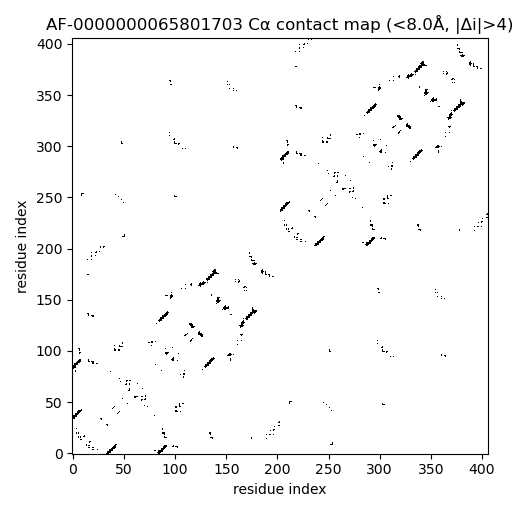383 -9.336 -1.096 1 98.75 109 ARG B CA 1
ATOM 2296 C C . ARG B 1 109 ? 9.594 -10.141 -2.375 1 98.75 109 ARG B C 1
ATOM 2298 O O . ARG B 1 109 ? 10.547 -10.914 -2.475 1 98.75 109 ARG B O 1
ATOM 2305 N N . ILE B 1 110 ? 8.742 -9.992 -3.396 1 98.81 110 ILE B N 1
ATOM 2306 C CA . ILE B 1 110 ? 8.898 -10.836 -4.578 1 98.81 110 ILE B CA 1
ATOM 2307 C C . ILE B 1 110 ? 9.422 -10 -5.746 1 98.81 110 ILE B C 1
ATOM 2309 O O . ILE B 1 110 ? 9.789 -10.539 -6.789 1 98.81 110 ILE B O 1
ATOM 2313 N N . LEU B 1 111 ? 9.406 -8.641 -5.648 1 98.69 111 LEU B N 1
ATOM 2314 C CA . LEU B 1 111 ? 10.094 -7.797 -6.625 1 98.69 111 LEU B CA 1
ATOM 2315 C C . LEU B 1 111 ? 11.555 -7.605 -6.246 1 98.69 111 LEU B C 1
ATOM 2317 O O . LEU B 1 111 ? 11.898 -6.656 -5.535 1 98.69 111 LEU B O 1
ATOM 2321 N N . VAL B 1 112 ? 12.375 -8.508 -6.707 1 97.88 112 VAL B N 1
ATOM 2322 C CA . VAL B 1 112 ? 13.781 -8.547 -6.305 1 97.88 112 VAL B CA 1
ATOM 2323 C C . VAL B 1 112 ? 14.672 -8.438 -7.539 1 97.88 112 VAL B C 1
ATOM 2325 O O . VAL B 1 112 ? 14.609 -9.273 -8.438 1 97.88 112 VAL B O 1
ATOM 2328 N N . ALA B 1 113 ? 15.469 -7.398 -7.578 1 96.5 113 ALA B N 1
ATOM 2329 C CA . ALA B 1 113 ? 16.406 -7.164 -8.68 1 96.5 113 ALA B CA 1
ATOM 2330 C C . ALA B 1 113 ? 17.344 -8.359 -8.859 1 96.5 113 ALA B C 1
ATOM 2332 O O . ALA B 1 113 ? 17.875 -8.891 -7.887 1 96.5 113 ALA B O 1
ATOM 2333 N N . GLY B 1 114 ? 17.484 -8.758 -10.055 1 96.94 114 GLY B N 1
ATOM 2334 C CA . GLY B 1 114 ? 18.359 -9.875 -10.383 1 96.94 114 GLY B CA 1
ATOM 2335 C C . GLY B 1 114 ? 17.688 -11.227 -10.242 1 96.94 114 GLY B C 1
ATOM 2336 O O . GLY B 1 114 ? 18.25 -12.25 -10.625 1 96.94 114 GLY B O 1
ATOM 2337 N N . VAL B 1 115 ? 16.484 -11.219 -9.727 1 98.19 115 VAL B N 1
ATOM 2338 C CA . VAL B 1 115 ? 15.812 -12.492 -9.5 1 98.19 115 VAL B CA 1
ATOM 2339 C C . VAL B 1 115 ? 14.477 -12.508 -10.242 1 98.19 115 VAL B C 1
ATOM 2341 O O . VAL B 1 115 ? 14.297 -13.297 -11.18 1 98.19 115 VAL B O 1
ATOM 2344 N N . THR B 1 116 ? 13.578 -11.539 -9.961 1 98.75 116 THR B N 1
ATOM 2345 C CA . THR B 1 116 ? 12.289 -11.531 -10.648 1 98.75 116 THR B CA 1
ATOM 2346 C C . THR B 1 116 ? 12.258 -10.438 -11.711 1 98.75 116 THR B C 1
ATOM 2348 O O . THR B 1 116 ? 11.336 -10.391 -12.531 1 98.75 116 THR B O 1
ATOM 2351 N N . PHE B 1 117 ? 13.148 -9.555 -11.68 1 98.5 117 PHE B N 1
ATOM 2352 C CA . PHE B 1 117 ? 13.367 -8.586 -12.75 1 98.5 117 PHE B CA 1
ATOM 2353 C C . PHE B 1 117 ? 14.844 -8.211 -12.844 1 98.5 117 PHE B C 1
ATOM 2355 O O . PHE B 1 117 ? 15.625 -8.5 -11.93 1 98.5 117 PHE B O 1
ATOM 2362 N N . ARG B 1 118 ? 15.25 -7.551 -13.914 1 97.81 118 ARG B N 1
ATOM 2363 C CA . ARG B 1 118 ? 16.578 -6.961 -14.078 1 97.81 118 ARG B CA 1
ATOM 2364 C C . ARG B 1 118 ? 16.516 -5.738 -14.992 1 97.81 118 ARG B C 1
ATOM 2366 O O . ARG B 1 118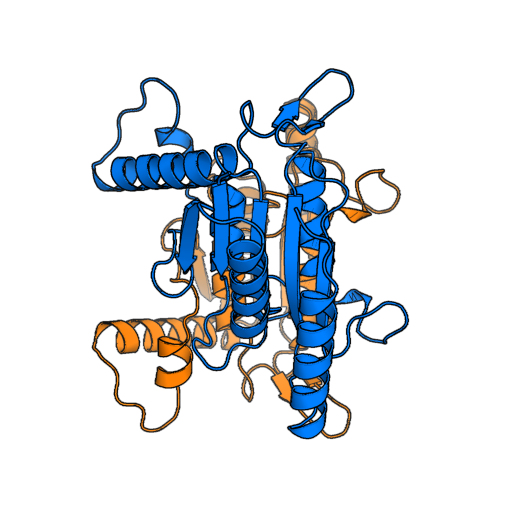 ? 15.523 -5.516 -15.68 1 97.81 118 ARG B O 1
ATOM 2373 N N . TYR B 1 119 ? 17.531 -4.898 -14.922 1 94.19 119 TYR B N 1
ATOM 2374 C CA . TYR B 1 119 ? 17.672 -3.779 -15.844 1 94.19 119 TYR B CA 1
ATOM 2375 C C . TYR B 1 119 ? 18.641 -4.117 -16.984 1 94.19 119 TYR B C 1
ATOM 2377 O O . TYR B 1 119 ? 19.766 -4.559 -16.734 1 94.19 119 TYR B O 1
ATOM 2385 N N . GLY B 1 120 ? 18.078 -4.031 -18.156 1 91.12 120 GLY B N 1
ATOM 2386 C CA . GLY B 1 120 ? 18.891 -4.23 -19.344 1 91.12 120 GLY B CA 1
ATOM 2387 C C . GLY B 1 120 ? 19.031 -2.977 -20.188 1 91.12 120 GLY B C 1
ATOM 2388 O O . GLY B 1 120 ? 18.641 -1.887 -19.766 1 91.12 120 GLY B O 1
ATOM 2389 N N . PRO B 1 121 ? 19.594 -3.119 -21.359 1 90 121 PRO B N 1
ATOM 2390 C CA . PRO B 1 121 ? 19.828 -1.971 -22.25 1 90 121 PRO B CA 1
ATOM 2391 C C . PRO B 1 121 ? 18.531 -1.268 -22.641 1 90 121 PRO B C 1
ATOM 2393 O O . PRO B 1 121 ? 18.531 -0.057 -22.891 1 90 121 PRO B O 1
ATOM 2396 N N . SER B 1 122 ? 17.516 -2.059 -22.734 1 88.19 122 SER B N 1
ATOM 2397 C CA . SER B 1 122 ? 16.234 -1.508 -23.172 1 88.19 122 SER B CA 1
ATOM 2398 C C . SER B 1 122 ? 15.344 -1.186 -21.984 1 88.19 122 SER B C 1
ATOM 2400 O O . SER B 1 122 ? 14.164 -0.873 -22.141 1 88.19 122 SER B O 1
ATOM 2402 N N . GLY B 1 123 ? 15.906 -1.298 -20.781 1 90.62 123 GLY B N 1
ATOM 2403 C CA . GLY B 1 123 ? 15.117 -1.009 -19.594 1 90.62 123 GLY B CA 1
ATOM 2404 C C . GLY B 1 123 ? 14.852 -2.236 -18.75 1 90.62 123 GLY B C 1
ATOM 2405 O O . GLY B 1 123 ? 15.617 -3.199 -18.781 1 90.62 123 GLY B O 1
ATOM 2406 N N . ALA B 1 124 ? 13.82 -2.139 -17.984 1 94.06 124 ALA B N 1
ATOM 2407 C CA . ALA B 1 124 ? 13.492 -3.225 -17.062 1 94.06 124 ALA B CA 1
ATOM 2408 C C . ALA B 1 124 ? 12.953 -4.438 -17.812 1 94.06 124 ALA B C 1
ATOM 2410 O O . ALA B 1 124 ? 12.172 -4.293 -18.766 1 94.06 124 ALA B O 1
ATOM 2411 N N . GLU B 1 125 ? 13.391 -5.574 -17.438 1 97.19 125 GLU B N 1
ATOM 2412 C CA . GLU B 1 125 ? 12.945 -6.859 -17.984 1 97.19 125 GLU B CA 1
ATOM 2413 C C . GLU B 1 125 ? 12.43 -7.77 -16.875 1 97.19 125 GLU B C 1
ATOM 2415 O O . GLU B 1 125 ? 13.086 -7.949 -15.844 1 97.19 125 GLU B O 1
ATOM 2420 N N . GLY B 1 126 ? 11.18 -8.305 -17.078 1 98.19 126 GLY B N 1
ATOM 2421 C CA . GLY B 1 126 ? 10.641 -9.273 -16.141 1 98.19 126 GLY B CA 1
ATOM 2422 C C . GLY B 1 126 ? 11.25 -10.656 -16.297 1 98.19 126 GLY B C 1
ATOM 2423 O O . GLY B 1 126 ? 11.508 -11.102 -17.422 1 98.19 126 GLY B O 1
ATOM 2424 N N . LEU B 1 127 ? 11.453 -11.344 -15.164 1 98.31 127 LEU B N 1
ATOM 2425 C CA . LEU B 1 127 ? 12.156 -12.625 -15.203 1 98.31 127 LEU B CA 1
ATOM 2426 C C . LEU B 1 127 ? 11.266 -13.742 -14.664 1 98.31 127 LEU B C 1
ATOM 2428 O O . LEU B 1 127 ? 11.672 -14.906 -14.633 1 98.31 127 LEU B O 1
ATOM 2432 N N . ALA B 1 128 ? 10.086 -13.406 -14.242 1 97.94 128 ALA B N 1
ATOM 2433 C CA . ALA B 1 128 ? 9.234 -14.398 -13.578 1 97.94 128 ALA B CA 1
ATOM 2434 C C . ALA B 1 128 ? 8.008 -14.719 -14.422 1 97.94 128 ALA B C 1
ATOM 2436 O O . ALA B 1 128 ? 6.938 -15.016 -13.891 1 97.94 128 ALA B O 1
ATOM 2437 N N . GLY B 1 129 ? 8.273 -14.57 -15.688 1 94.5 129 GLY B N 1
ATOM 2438 C CA . GLY B 1 129 ? 7.18 -14.938 -16.578 1 94.5 129 GLY B CA 1
ATOM 2439 C C . GLY B 1 129 ? 6.906 -16.422 -16.594 1 94.5 129 GLY B C 1
ATOM 2440 O O . GLY B 1 129 ? 7.551 -17.203 -15.883 1 94.5 129 GLY B O 1
ATOM 2441 N N . GLY B 1 130 ? 5.812 -16.953 -17.25 1 93.88 130 GLY B N 1
ATOM 2442 C CA . GLY B 1 130 ? 5.52 -18.359 -17.438 1 93.88 130 GLY B CA 1
ATOM 2443 C C . GLY B 1 130 ? 4.621 -18.938 -16.359 1 93.88 130 GLY B C 1
ATOM 2444 O O . GLY B 1 130 ? 4.289 -20.125 -16.391 1 93.88 130 GLY B O 1
ATOM 2445 N N . LYS B 1 131 ? 4.355 -18.109 -15.367 1 96.62 131 LYS B N 1
ATOM 2446 C CA . LYS B 1 131 ? 3.439 -18.531 -14.305 1 96.62 131 LYS B CA 1
ATOM 2447 C C . LYS B 1 131 ? 2.002 -18.156 -14.641 1 96.62 131 LYS B C 1
ATOM 2449 O O . LYS B 1 131 ? 1.758 -17.109 -15.242 1 96.62 131 LYS B O 1
ATOM 2454 N N . ARG B 1 132 ? 1.08 -19.062 -14.281 1 98 132 ARG B N 1
ATOM 2455 C CA . ARG B 1 132 ? -0.331 -18.688 -14.305 1 98 132 ARG B CA 1
ATOM 2456 C C . ARG B 1 132 ? -0.721 -17.938 -13.031 1 98 132 ARG B C 1
ATOM 2458 O O . ARG B 1 132 ? -0.535 -18.453 -11.922 1 98 132 ARG B O 1
ATOM 2465 N N . VAL B 1 133 ? -1.187 -16.734 -13.164 1 98.81 133 VAL B N 1
ATOM 2466 C CA . VAL B 1 133 ? -1.636 -15.977 -12.008 1 98.81 133 VAL B CA 1
ATOM 2467 C C . VAL B 1 133 ? -3.135 -15.703 -12.117 1 98.81 133 VAL B C 1
ATOM 2469 O O . VAL B 1 133 ? -3.607 -15.211 -13.148 1 98.81 133 VAL B O 1
ATOM 2472 N N . ILE B 1 134 ? -3.9 -16.016 -11.07 1 98.88 134 ILE B N 1
ATOM 2473 C CA . ILE B 1 134 ? -5.324 -15.719 -10.922 1 98.88 134 ILE B CA 1
ATOM 2474 C C . ILE B 1 134 ? -5.551 -14.828 -9.703 1 98.88 134 ILE B C 1
ATOM 2476 O O . ILE B 1 134 ? -5.242 -15.219 -8.578 1 98.88 134 ILE B O 1
ATOM 2480 N N . ALA B 1 135 ? -6.023 -13.672 -9.945 1 98.94 135 ALA B N 1
ATOM 2481 C CA . ALA B 1 135 ? -6.27 -12.719 -8.859 1 98.94 135 ALA B CA 1
ATOM 2482 C C . ALA B 1 135 ? -7.762 -12.477 -8.68 1 98.94 135 ALA B C 1
ATOM 2484 O O . ALA B 1 135 ? -8.5 -12.344 -9.656 1 98.94 135 ALA B O 1
ATOM 2485 N N . VAL B 1 136 ? -8.203 -12.492 -7.465 1 98.94 136 VAL B N 1
ATOM 2486 C CA . VAL B 1 136 ? -9.562 -12.109 -7.094 1 98.94 136 VAL B CA 1
ATOM 2487 C C . VAL B 1 136 ? -9.555 -10.719 -6.457 1 98.94 136 VAL B C 1
ATOM 2489 O O . VAL B 1 136 ? -9.055 -10.547 -5.34 1 98.94 136 VAL B O 1
ATOM 2492 N N . VAL B 1 137 ? -10.125 -9.797 -7.133 1 98.88 137 VAL B N 1
ATOM 2493 C CA . VAL B 1 137 ? -10.195 -8.414 -6.656 1 98.88 137 VAL B CA 1
ATOM 2494 C C . VAL B 1 137 ? -11.602 -8.117 -6.141 1 98.88 137 VAL B C 1
ATOM 2496 O O . VAL B 1 137 ? -12.57 -8.195 -6.891 1 98.88 137 VAL B O 1
ATOM 2499 N N . SER B 1 138 ? -11.711 -7.871 -4.848 1 98.81 138 SER B N 1
ATOM 2500 C CA . SER B 1 138 ? -13 -7.531 -4.258 1 98.81 138 SER B CA 1
ATOM 2501 C C . SER B 1 138 ? -13.055 -6.059 -3.861 1 98.81 138 SER B C 1
ATOM 2503 O O . SER B 1 138 ? -12.062 -5.504 -3.379 1 98.81 138 SER B O 1
ATOM 2505 N N . ARG B 1 139 ? -14.195 -5.395 -4.148 1 98.19 139 ARG B N 1
ATOM 2506 C CA . ARG B 1 139 ? -14.359 -3.963 -3.924 1 98.19 139 ARG B CA 1
ATOM 2507 C C . ARG B 1 139 ? -15.734 -3.654 -3.334 1 98.19 139 ARG B C 1
ATOM 2509 O O . ARG B 1 139 ? -16.734 -4.262 -3.723 1 98.19 139 ARG B O 1
ATOM 2516 N N . GLY B 1 140 ? -15.75 -2.695 -2.396 1 97.25 140 GLY B N 1
ATOM 2517 C CA . GLY B 1 140 ? -17.016 -2.273 -1.83 1 97.25 140 GLY B CA 1
ATOM 2518 C C . GLY B 1 140 ? -17.891 -1.501 -2.811 1 97.25 140 GLY B C 1
ATOM 2519 O O . GLY B 1 140 ? -19.094 -1.727 -2.893 1 97.25 140 GLY B O 1
ATOM 2520 N N . GLY B 1 141 ? -17.25 -0.55 -3.551 1 96.62 141 GLY B N 1
ATOM 2521 C CA . GLY B 1 141 ? -17.922 0.271 -4.535 1 96.62 141 GLY B CA 1
ATOM 2522 C C . GLY B 1 141 ? -17.75 -0.231 -5.957 1 96.62 141 GLY B C 1
ATOM 2523 O O . GLY B 1 141 ? -17.391 -1.392 -6.172 1 96.62 141 GLY B O 1
ATOM 2524 N N . LEU B 1 142 ? -18.219 0.562 -6.871 1 97 142 LEU B N 1
ATOM 2525 C CA . LEU B 1 142 ? -18.047 0.297 -8.297 1 97 142 LEU B CA 1
ATOM 2526 C C . LEU B 1 142 ? -16.906 1.141 -8.867 1 97 142 LEU B C 1
ATOM 2528 O O . LEU B 1 142 ? -16.969 2.371 -8.836 1 97 142 LEU B O 1
ATOM 2532 N N . TYR B 1 143 ? -15.859 0.464 -9.383 1 97.38 143 TYR B N 1
ATOM 2533 C CA . TYR B 1 143 ? -14.648 1.173 -9.797 1 97.38 143 TYR B CA 1
ATOM 2534 C C . TYR B 1 143 ? -14.289 0.842 -11.234 1 97.38 143 TYR B C 1
ATOM 2536 O O . TYR B 1 143 ? -13.211 1.215 -11.711 1 97.38 143 TYR B O 1
ATOM 2544 N N . GLY B 1 144 ? -15.078 0.082 -11.891 1 95.25 144 GLY B N 1
ATOM 2545 C CA . GLY B 1 144 ? -14.805 -0.321 -13.266 1 95.25 144 GLY B CA 1
ATOM 2546 C C . GLY B 1 144 ? -14.766 0.846 -14.234 1 95.25 144 GLY B C 1
ATOM 2547 O O . GLY B 1 144 ? -15.18 1.956 -13.891 1 95.25 144 GLY B O 1
ATOM 2548 N N . PRO B 1 145 ? -14.242 0.578 -15.469 1 93.56 145 PRO B N 1
ATOM 2549 C CA . PRO B 1 145 ? -14.211 1.623 -16.484 1 93.56 145 PRO B CA 1
ATOM 2550 C C . PRO B 1 145 ? -15.57 2.275 -16.703 1 93.56 145 PRO B C 1
ATOM 2552 O O . PRO B 1 145 ? -16.594 1.588 -16.719 1 93.56 145 PRO B O 1
ATOM 2555 N N . GLY B 1 146 ? -15.633 3.629 -16.797 1 94.25 146 GLY B N 1
ATOM 2556 C CA . GLY B 1 146 ? -16.859 4.355 -17.062 1 94.25 146 GLY B CA 1
ATOM 2557 C C . GLY B 1 146 ? -17.594 4.793 -15.812 1 94.25 146 GLY B C 1
ATOM 2558 O O . GLY B 1 146 ? -18.484 5.629 -15.867 1 94.25 146 GLY B O 1
ATOM 2559 N N . THR B 1 147 ? -17.234 4.223 -14.648 1 95.56 147 THR B N 1
ATOM 2560 C CA . THR B 1 147 ? -17.844 4.648 -13.391 1 95.56 147 THR B CA 1
ATOM 2561 C C . THR B 1 147 ? -17.219 5.949 -12.898 1 95.56 147 THR B C 1
ATOM 2563 O O . THR B 1 147 ? -16.078 6.258 -13.227 1 95.56 147 THR B O 1
ATOM 2566 N N . PRO B 1 148 ? -17.969 6.723 -12.125 1 93.75 148 PRO B N 1
ATOM 2567 C CA . PRO B 1 148 ? -17.422 7.969 -11.57 1 93.75 148 PRO B CA 1
ATOM 2568 C C . PRO B 1 148 ? -16.188 7.746 -10.711 1 93.75 148 PRO B C 1
ATOM 2570 O O . PRO B 1 148 ? -15.359 8.648 -10.57 1 93.75 148 PRO B O 1
ATOM 2573 N N . ALA B 1 149 ? -16.016 6.539 -10.172 1 95.94 149 ALA B N 1
ATOM 2574 C CA . ALA B 1 149 ? -14.922 6.285 -9.227 1 95.94 149 ALA B CA 1
ATOM 2575 C C . ALA B 1 149 ? -13.766 5.551 -9.906 1 95.94 149 ALA B C 1
ATOM 2577 O O . ALA B 1 149 ? -12.82 5.133 -9.242 1 95.94 149 ALA B O 1
ATOM 2578 N N . ALA B 1 150 ? -13.789 5.426 -11.234 1 97.12 150 ALA B N 1
ATOM 2579 C CA . ALA B 1 150 ? -12.797 4.645 -11.969 1 97.12 150 ALA B CA 1
ATOM 2580 C C . ALA B 1 150 ? -11.391 5.172 -11.711 1 97.12 150 ALA B C 1
ATOM 2582 O O . ALA B 1 150 ? -10.445 4.391 -11.586 1 97.12 150 ALA B O 1
ATOM 2583 N N . ALA B 1 151 ? -11.242 6.473 -11.57 1 95.94 151 ALA B N 1
ATOM 2584 C CA . ALA B 1 151 ? -9.93 7.09 -11.414 1 95.94 151 ALA B CA 1
ATOM 2585 C C . ALA B 1 151 ? -9.359 6.828 -10.016 1 95.94 151 ALA B C 1
ATOM 2587 O O . ALA B 1 151 ? -8.172 7.023 -9.773 1 95.94 151 ALA B O 1
ATOM 2588 N N . ALA B 1 152 ? -10.211 6.355 -9.117 1 97.81 152 ALA B N 1
ATOM 2589 C CA . ALA B 1 152 ? -9.797 6.129 -7.734 1 97.81 152 ALA B CA 1
ATOM 2590 C C . ALA B 1 152 ? -9.352 4.688 -7.52 1 97.81 152 ALA B C 1
ATOM 2592 O O . ALA B 1 152 ? -8.961 4.305 -6.414 1 97.81 152 ALA B O 1
ATOM 2593 N N . GLU B 1 153 ? -9.438 3.893 -8.625 1 98.25 153 GLU B N 1
ATOM 2594 C CA . GLU B 1 153 ? -9.078 2.48 -8.539 1 98.25 153 GLU B CA 1
ATOM 2595 C C . GLU B 1 153 ? -7.562 2.293 -8.594 1 98.25 153 GLU B C 1
ATOM 2597 O O . GLU B 1 153 ? -6.934 2.58 -9.617 1 98.25 153 GLU B O 1
ATOM 2602 N N . HIS B 1 154 ? -6.93 1.847 -7.453 1 98.62 154 HIS B N 1
ATOM 2603 C CA . HIS B 1 154 ? -5.488 1.645 -7.398 1 98.62 154 HIS B CA 1
ATOM 2604 C C . HIS B 1 154 ? -5.148 0.248 -6.887 1 98.62 154 HIS B C 1
ATOM 2606 O O . HIS B 1 154 ? -4.047 0.018 -6.383 1 98.62 154 HIS B O 1
ATOM 2612 N N . ALA B 1 155 ? -6.074 -0.718 -6.918 1 98.62 155 ALA B N 1
ATOM 2613 C CA . ALA B 1 155 ? -5.793 -2.082 -6.477 1 98.62 155 ALA B CA 1
ATOM 2614 C C . ALA B 1 155 ? -5.465 -2.984 -7.664 1 98.62 155 ALA B C 1
ATOM 2616 O O . ALA B 1 155 ? -4.328 -3.434 -7.82 1 98.62 155 ALA B O 1
ATOM 2617 N N . GLU B 1 156 ? -6.445 -3.154 -8.539 1 98.69 156 GLU B N 1
ATOM 2618 C CA . GLU B 1 156 ? -6.242 -4.016 -9.703 1 98.69 156 GLU B CA 1
ATOM 2619 C C . GLU B 1 156 ? -5.18 -3.443 -10.633 1 98.69 156 GLU B C 1
ATOM 2621 O O . GLU B 1 156 ? -4.297 -4.168 -11.094 1 98.69 156 GLU B O 1
ATOM 2626 N N . THR B 1 157 ? -5.254 -2.135 -10.938 1 98.38 157 THR B N 1
ATOM 2627 C CA . THR B 1 157 ? -4.316 -1.512 -11.859 1 98.38 157 THR B CA 1
ATOM 2628 C C . THR B 1 157 ? -2.893 -1.586 -11.32 1 98.38 157 THR B C 1
ATOM 2630 O O . THR B 1 157 ? -1.948 -1.847 -12.062 1 98.38 157 THR B O 1
ATOM 2633 N N . TYR B 1 158 ? -2.797 -1.397 -10.008 1 98.81 158 TYR B N 1
ATOM 2634 C CA . TYR B 1 158 ? -1.485 -1.534 -9.383 1 98.81 158 TYR B CA 1
ATOM 2635 C C . TYR B 1 158 ? -0.994 -2.975 -9.461 1 98.81 158 TYR B C 1
ATOM 2637 O O . TYR B 1 158 ? 0.158 -3.227 -9.82 1 98.81 158 TYR B O 1
ATOM 2645 N N . LEU B 1 159 ? -1.85 -3.928 -9.125 1 98.94 159 LEU B N 1
ATOM 2646 C CA . LEU B 1 159 ? -1.473 -5.336 -9.148 1 98.94 159 LEU B CA 1
ATOM 2647 C C . LEU B 1 159 ? -1.023 -5.754 -10.547 1 98.94 159 LEU B C 1
ATOM 2649 O O . LEU B 1 159 ? -0.001 -6.426 -10.703 1 98.94 159 LEU B O 1
ATOM 2653 N N . ARG B 1 160 ? -1.726 -5.312 -11.578 1 98.75 160 ARG B N 1
ATOM 2654 C CA . ARG B 1 160 ? -1.35 -5.609 -12.953 1 98.75 160 ARG B CA 1
ATOM 2655 C C . ARG B 1 160 ? 0.009 -5.004 -13.297 1 98.75 160 ARG B C 1
ATOM 2657 O O . ARG B 1 160 ? 0.809 -5.621 -14 1 98.75 160 ARG B O 1
ATOM 2664 N N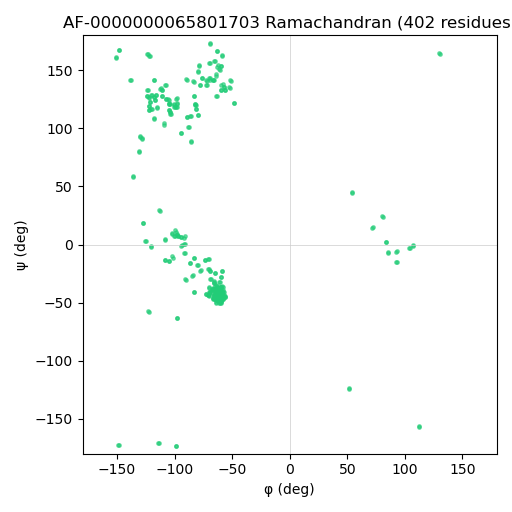 . THR B 1 161 ? 0.237 -3.797 -12.781 1 98.75 161 THR B N 1
ATOM 2665 C CA . THR B 1 161 ? 1.503 -3.117 -13.023 1 98.75 161 THR B CA 1
ATOM 2666 C C . THR B 1 161 ? 2.67 -3.926 -12.469 1 98.75 161 THR B C 1
ATOM 2668 O O . THR B 1 161 ? 3.639 -4.203 -13.18 1 98.75 161 THR B O 1
ATOM 2671 N N . VAL B 1 162 ? 2.596 -4.375 -11.172 1 98.81 162 VAL B N 1
ATOM 2672 C CA . VAL B 1 162 ? 3.721 -5.047 -10.531 1 98.81 162 VAL B CA 1
ATOM 2673 C C . VAL B 1 162 ? 3.918 -6.426 -11.148 1 98.81 162 VAL B C 1
ATOM 2675 O O . VAL B 1 162 ? 5.051 -6.883 -11.312 1 98.81 162 VAL B O 1
ATOM 2678 N N . LEU B 1 163 ? 2.801 -7.137 -11.508 1 98.88 163 LEU B N 1
ATOM 2679 C CA . LEU B 1 163 ? 2.908 -8.445 -12.141 1 98.88 163 LEU B CA 1
ATOM 2680 C C . LEU B 1 163 ? 3.541 -8.32 -13.523 1 98.88 163 LEU B C 1
ATOM 2682 O O . LEU B 1 163 ? 4.441 -9.094 -13.875 1 98.88 163 LEU B O 1
ATOM 2686 N N . ALA B 1 164 ? 3.109 -7.301 -14.297 1 98.62 164 ALA B N 1
ATOM 2687 C CA . ALA B 1 164 ? 3.678 -7.082 -15.625 1 98.62 164 ALA B CA 1
ATOM 2688 C C . ALA B 1 164 ? 5.164 -6.746 -15.539 1 98.62 164 ALA B C 1
ATOM 2690 O O . ALA B 1 164 ? 5.953 -7.168 -16.391 1 98.62 164 ALA B O 1
ATOM 2691 N N . PHE B 1 165 ? 5.52 -6.055 -14.57 1 98.5 165 PHE B N 1
ATOM 2692 C CA . PHE B 1 165 ? 6.902 -5.633 -14.359 1 98.5 165 PHE B CA 1
ATOM 2693 C C . PHE B 1 165 ? 7.816 -6.844 -14.219 1 98.5 165 PHE B C 1
ATOM 2695 O O . PHE B 1 165 ? 8.945 -6.832 -14.711 1 98.5 165 PHE B O 1
ATOM 2702 N N . ILE B 1 166 ? 7.297 -7.898 -13.578 1 98.69 166 ILE B N 1
ATOM 2703 C CA . ILE B 1 166 ? 8.156 -9.062 -13.367 1 98.69 166 ILE B CA 1
ATOM 2704 C C . ILE B 1 166 ? 7.852 -10.125 -14.414 1 98.69 166 ILE B C 1
ATOM 2706 O O . ILE B 1 166 ? 8.25 -11.289 -14.266 1 98.69 166 ILE B O 1
ATOM 2710 N N . GLY B 1 167 ? 7.098 -9.781 -15.453 1 98.5 167 GLY B N 1
ATOM 2711 C CA . GLY B 1 167 ? 6.996 -10.641 -16.625 1 98.5 167 GLY B CA 1
ATOM 2712 C C . GLY B 1 167 ? 5.664 -11.352 -16.734 1 98.5 167 GLY B C 1
ATOM 2713 O O . GLY B 1 167 ? 5.441 -12.133 -17.656 1 98.5 167 GLY B O 1
ATOM 2714 N N . ILE B 1 168 ? 4.789 -11.133 -15.773 1 98.62 168 ILE B N 1
ATOM 2715 C CA . ILE B 1 168 ? 3.457 -11.727 -15.805 1 98.62 168 ILE B CA 1
ATOM 2716 C C . ILE B 1 168 ? 2.467 -10.75 -16.438 1 98.62 168 ILE B C 1
ATOM 2718 O O . ILE B 1 168 ? 1.87 -9.93 -15.734 1 98.62 168 ILE B O 1
ATOM 2722 N N . THR B 1 169 ? 2.195 -10.875 -17.734 1 97.81 169 THR B N 1
ATOM 2723 C CA . THR B 1 169 ? 1.559 -9.805 -18.484 1 97.81 169 THR B CA 1
ATOM 2724 C C . THR B 1 169 ? 0.075 -10.094 -18.703 1 97.81 169 THR B C 1
ATOM 2726 O O . THR B 1 169 ? -0.688 -9.211 -19.094 1 97.81 169 THR B O 1
ATOM 2729 N N . ALA B 1 170 ? -0.369 -11.305 -18.391 1 97 170 ALA B N 1
ATOM 2730 C CA . ALA B 1 170 ? -1.768 -11.641 -18.641 1 97 170 ALA B CA 1
ATOM 2731 C C . ALA B 1 170 ? -2.369 -12.398 -17.453 1 97 170 ALA B C 1
ATOM 2733 O O . ALA B 1 170 ? -2.875 -13.516 -17.625 1 97 170 ALA B O 1
ATOM 2734 N N . PRO B 1 171 ? -2.359 -11.805 -16.297 1 98.44 171 PRO B N 1
ATOM 2735 C CA . PRO B 1 171 ? -3.053 -12.461 -15.18 1 98.44 171 PRO B CA 1
ATOM 2736 C C . PRO B 1 171 ? -4.559 -12.586 -15.414 1 98.44 171 PRO B C 1
ATOM 2738 O O . PRO B 1 171 ? -5.152 -11.742 -16.078 1 98.44 171 PRO B O 1
ATOM 2741 N N . GLU B 1 172 ? -5.145 -13.617 -14.938 1 98.44 172 GLU B N 1
ATOM 2742 C CA . GLU B 1 172 ? -6.598 -13.75 -14.891 1 98.44 172 GLU B CA 1
ATOM 2743 C C . GLU B 1 172 ? -7.18 -13.039 -13.672 1 98.44 172 GLU B C 1
ATOM 2745 O O . GLU B 1 172 ? -6.852 -13.375 -12.531 1 98.44 172 GLU B O 1
ATOM 2750 N N . VAL B 1 173 ? -8.039 -12.078 -13.938 1 98.56 173 VAL B N 1
ATOM 2751 C CA . VAL B 1 173 ? -8.578 -11.297 -12.828 1 98.56 173 VAL B CA 1
ATOM 2752 C C . VAL B 1 173 ? -10.086 -11.5 -12.734 1 98.56 173 VAL B C 1
ATOM 2754 O O . VAL B 1 173 ? -10.805 -11.336 -13.727 1 98.56 173 VAL B O 1
ATOM 2757 N N . ILE B 1 174 ? -10.523 -11.914 -11.602 1 98.69 174 ILE B N 1
ATOM 2758 C CA . ILE B 1 174 ? -11.938 -12.008 -11.258 1 98.69 174 ILE B CA 1
ATOM 2759 C C . ILE B 1 174 ? -12.312 -10.859 -10.32 1 98.69 174 ILE B C 1
ATOM 2761 O O . ILE B 1 174 ? -11.742 -10.727 -9.234 1 98.69 174 ILE B O 1
ATOM 2765 N N . VAL B 1 175 ? -13.25 -10.047 -10.727 1 98.62 175 VAL B N 1
ATOM 2766 C CA . VAL B 1 175 ? -13.648 -8.891 -9.938 1 98.62 175 VAL B CA 1
ATOM 2767 C C . VAL B 1 175 ? -15 -9.164 -9.273 1 98.62 175 VAL B C 1
ATOM 2769 O O . VAL B 1 175 ? -15.938 -9.617 -9.93 1 98.62 175 VAL B O 1
ATOM 2772 N N . ALA B 1 176 ? -15.062 -9.023 -7.988 1 98.69 176 ALA B N 1
ATOM 2773 C CA . ALA B 1 176 ? -16.297 -8.945 -7.223 1 98.69 176 ALA B CA 1
ATOM 2774 C C . ALA B 1 176 ? -16.531 -7.539 -6.684 1 98.69 176 ALA B C 1
ATOM 2776 O O . ALA B 1 176 ? -15.883 -7.125 -5.719 1 98.69 176 ALA B O 1
ATOM 2777 N N . GLU B 1 177 ? -17.422 -6.742 -7.273 1 98.12 177 GLU B N 1
ATOM 2778 C CA . GLU B 1 177 ? -17.562 -5.352 -6.867 1 98.12 177 GLU B CA 1
ATOM 2779 C C . GLU B 1 177 ? -19 -5.055 -6.441 1 98.12 177 GLU B C 1
ATOM 2781 O O . GLU B 1 177 ? -19.906 -5.848 -6.711 1 98.12 177 GLU B O 1
ATOM 2786 N N . GLY B 1 178 ? -19.219 -3.99 -5.77 1 97.56 178 GLY B N 1
ATOM 2787 C CA . GLY B 1 178 ? -20.5 -3.59 -5.223 1 97.56 178 GLY B CA 1
ATOM 2788 C C . GLY B 1 178 ? -20.844 -4.289 -3.918 1 97.56 178 GLY B C 1
ATOM 2789 O O . GLY B 1 178 ? -22 -4.352 -3.525 1 97.56 178 GLY B O 1
ATOM 2790 N N . ILE B 1 179 ? -19.812 -4.734 -3.223 1 97.62 179 ILE B N 1
ATOM 2791 C CA . ILE B 1 179 ? -19.969 -5.582 -2.045 1 97.62 179 ILE B CA 1
ATOM 2792 C C . ILE B 1 179 ? -20.578 -4.773 -0.906 1 97.62 179 ILE B C 1
ATOM 2794 O O . ILE B 1 179 ? -21.312 -5.316 -0.078 1 97.62 179 ILE B O 1
ATOM 2798 N N . ALA B 1 180 ? -20.328 -3.467 -0.843 1 95.44 180 ALA B N 1
ATOM 2799 C CA . ALA B 1 180 ? -20.766 -2.633 0.275 1 95.44 180 ALA B CA 1
ATOM 2800 C C . ALA B 1 180 ? -22.062 -1.898 -0.061 1 95.44 180 ALA B C 1
ATOM 2802 O O . ALA B 1 180 ? -22.5 -1.02 0.687 1 95.44 180 ALA B O 1
ATOM 2803 N N . LEU B 1 181 ? -22.734 -2.221 -1.23 1 95.62 181 LEU B N 1
ATOM 2804 C CA . LEU B 1 181 ? -23.922 -1.489 -1.687 1 95.62 181 LEU B CA 1
ATOM 2805 C C . LEU B 1 181 ? -25.203 -2.133 -1.16 1 95.62 181 LEU B C 1
ATOM 2807 O O . LEU B 1 181 ? -26.297 -1.804 -1.612 1 95.62 181 LEU B O 1
ATOM 2811 N N . GLY B 1 182 ? -25.062 -3.133 -0.276 1 96.31 182 GLY B N 1
ATOM 2812 C CA . GLY B 1 182 ? -26.188 -3.816 0.32 1 96.31 182 GLY B CA 1
ATOM 2813 C C . GLY B 1 182 ? -26.094 -5.328 0.217 1 96.31 182 GLY B C 1
ATOM 2814 O O . GLY B 1 182 ? -25.281 -5.855 -0.535 1 96.31 182 GLY B O 1
ATOM 2815 N N . PRO B 1 183 ? -26.906 -6.023 1.004 1 97.06 183 PRO B N 1
ATOM 2816 C CA . PRO B 1 183 ? -26.828 -7.484 1.073 1 97.06 183 PRO B CA 1
ATOM 2817 C C . PRO B 1 183 ? -27.062 -8.156 -0.278 1 97.06 183 PRO B C 1
ATOM 2819 O O . PRO B 1 183 ? -26.375 -9.117 -0.625 1 97.06 183 PRO B O 1
ATOM 2822 N N . GLU B 1 184 ? -28.031 -7.672 -1.046 1 98.06 184 GLU B N 1
ATOM 2823 C CA . GLU B 1 184 ? -28.312 -8.266 -2.346 1 98.06 184 GLU B CA 1
ATOM 2824 C C . GLU B 1 184 ? -27.156 -8.07 -3.316 1 98.06 184 GLU B C 1
ATOM 2826 O O . GLU B 1 184 ? -26.781 -9 -4.043 1 98.06 184 GLU B O 1
ATOM 2831 N N . ALA B 1 185 ? -26.609 -6.863 -3.332 1 98 185 ALA B N 1
ATOM 2832 C CA . ALA B 1 185 ? -25.469 -6.566 -4.184 1 98 185 ALA B CA 1
ATOM 2833 C C . ALA B 1 185 ? -24.266 -7.434 -3.812 1 98 185 ALA B C 1
ATOM 2835 O O . ALA B 1 185 ? -23.547 -7.922 -4.691 1 98 185 ALA B O 1
ATOM 2836 N N . ARG B 1 186 ? -24.078 -7.59 -2.531 1 98.25 186 ARG B N 1
ATOM 2837 C CA . ARG B 1 186 ? -23 -8.445 -2.051 1 98.25 186 ARG B CA 1
ATOM 2838 C C . ARG B 1 186 ? -23.172 -9.875 -2.551 1 98.25 186 ARG B C 1
ATOM 2840 O O . ARG B 1 186 ? -22.219 -10.484 -3.047 1 98.25 186 ARG B O 1
ATOM 2847 N N . GLU B 1 187 ? -24.328 -10.43 -2.385 1 98.19 187 GLU B N 1
ATOM 2848 C CA . GLU B 1 187 ? -24.625 -11.789 -2.822 1 98.19 187 GLU B CA 1
ATOM 2849 C C . GLU B 1 187 ? -24.406 -11.945 -4.324 1 98.19 187 GLU B C 1
ATOM 2851 O O . GLU B 1 187 ? -23.844 -12.945 -4.773 1 98.19 187 GLU B O 1
ATOM 2856 N N . ARG B 1 188 ? -24.875 -10.977 -5.047 1 98.38 188 ARG B N 1
ATOM 2857 C CA . ARG B 1 188 ? -24.703 -11.008 -6.496 1 98.38 188 ARG B CA 1
ATOM 2858 C C . ARG B 1 188 ? -23.219 -10.969 -6.867 1 98.38 188 ARG B C 1
ATOM 2860 O O . ARG B 1 188 ? -22.781 -11.695 -7.762 1 98.38 188 ARG B O 1
ATOM 2867 N N . ALA B 1 189 ? -22.469 -10.078 -6.227 1 98.56 189 ALA B N 1
ATOM 2868 C CA . ALA B 1 189 ? -21.031 -9.969 -6.469 1 98.56 189 ALA B CA 1
ATOM 2869 C C . ALA B 1 189 ? -20.328 -11.297 -6.184 1 98.56 189 ALA B C 1
ATOM 2871 O O . ALA B 1 189 ? -19.5 -11.75 -6.984 1 98.56 189 ALA B O 1
ATOM 2872 N N . LEU B 1 190 ? -20.656 -11.883 -5.066 1 98.62 190 LEU B N 1
ATOM 2873 C CA . LEU B 1 190 ? -20.062 -13.156 -4.676 1 98.62 190 LEU B CA 1
ATOM 2874 C C . LEU B 1 190 ? -20.438 -14.258 -5.664 1 98.62 190 LEU B C 1
ATOM 2876 O O . LEU B 1 190 ? -19.562 -14.984 -6.141 1 98.62 190 LEU B O 1
ATOM 2880 N N . ALA B 1 191 ? -21.703 -14.375 -5.957 1 98.62 191 ALA B N 1
ATOM 2881 C CA . ALA B 1 191 ? -22.172 -15.406 -6.879 1 98.62 191 ALA B CA 1
ATOM 2882 C C . ALA B 1 191 ? -21.516 -15.266 -8.25 1 98.62 191 ALA B C 1
ATOM 2884 O O . ALA B 1 191 ? -21.078 -16.25 -8.836 1 98.62 191 ALA B O 1
ATOM 2885 N N . GLY B 1 192 ? -21.438 -14.031 -8.734 1 98.56 192 GLY B N 1
ATOM 2886 C CA . GLY B 1 192 ? -20.797 -13.781 -10.016 1 98.56 192 GLY B CA 1
ATOM 2887 C C . GLY B 1 192 ? -19.328 -14.188 -10.023 1 98.56 192 GLY B C 1
ATOM 2888 O O . GLY B 1 192 ? -18.844 -14.781 -10.992 1 98.56 192 GLY B O 1
ATOM 2889 N N . ALA B 1 193 ? -18.625 -13.836 -8.984 1 98.75 193 ALA B N 1
ATOM 2890 C CA . ALA B 1 193 ? -17.219 -14.18 -8.883 1 98.75 193 ALA B CA 1
ATOM 2891 C C . ALA B 1 193 ? -17.016 -15.688 -8.781 1 98.75 193 ALA B C 1
ATOM 2893 O O . ALA B 1 193 ? -16.078 -16.234 -9.352 1 98.75 193 ALA B O 1
ATOM 2894 N N . LEU B 1 194 ? -17.891 -16.344 -8.047 1 98.69 194 LEU B N 1
ATOM 2895 C CA . LEU B 1 194 ? -17.812 -17.797 -7.934 1 98.69 194 LEU B CA 1
ATOM 2896 C C . LEU B 1 194 ? -18.094 -18.469 -9.273 1 98.69 194 LEU B C 1
ATOM 2898 O O . LEU B 1 194 ? -17.469 -19.469 -9.617 1 98.69 194 LEU B O 1
ATOM 2902 N N . ASP B 1 195 ? -19.047 -17.938 -10.039 1 98.38 195 ASP B N 1
ATOM 2903 C CA . ASP B 1 195 ? -19.312 -18.438 -11.383 1 98.38 195 ASP B CA 1
ATOM 2904 C C . ASP B 1 195 ? -18.078 -18.297 -12.281 1 98.38 195 ASP B C 1
ATO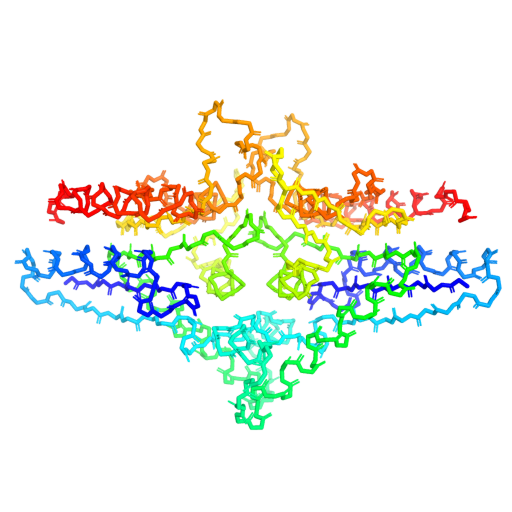M 2906 O O . ASP B 1 195 ? -17.734 -19.219 -13.023 1 98.38 195 ASP B O 1
ATOM 2910 N N . ALA B 1 196 ? -17.469 -17.156 -12.219 1 98 196 ALA B N 1
ATOM 2911 C CA . ALA B 1 196 ? -16.25 -16.922 -12.992 1 98 196 ALA B CA 1
ATOM 2912 C C . 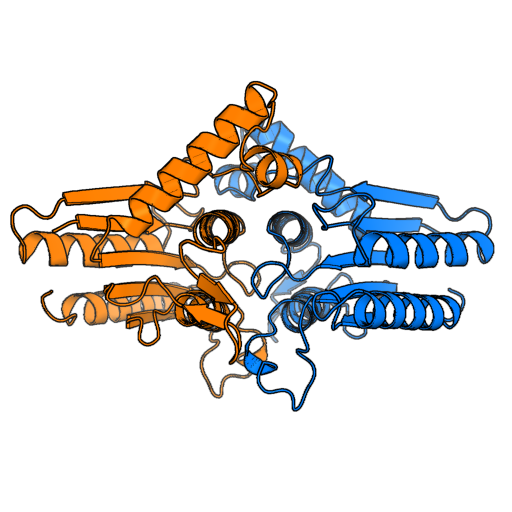ALA B 1 196 ? -15.156 -17.906 -12.594 1 98 196 ALA B C 1
ATOM 2914 O O . ALA B 1 196 ? -14.438 -18.422 -13.453 1 98 196 ALA B O 1
ATOM 2915 N N . ALA B 1 197 ? -15.008 -18.125 -11.297 1 97.38 197 ALA B N 1
ATOM 2916 C CA . ALA B 1 197 ? -14.039 -19.078 -10.789 1 97.38 197 ALA B CA 1
ATOM 2917 C C . ALA B 1 197 ? -14.305 -20.484 -11.344 1 97.38 197 ALA B C 1
ATOM 2919 O O . ALA B 1 197 ? -13.375 -21.203 -11.719 1 97.38 197 ALA B O 1
ATOM 2920 N N . ALA B 1 198 ? -15.562 -20.875 -11.43 1 95.75 198 ALA B N 1
ATOM 2921 C CA . ALA B 1 198 ? -15.977 -22.188 -11.914 1 95.75 198 ALA B CA 1
ATOM 2922 C C . ALA B 1 198 ? -15.703 -22.328 -13.406 1 95.75 198 ALA B C 1
ATOM 2924 O O . ALA B 1 198 ? -15.578 -23.453 -13.914 1 95.75 198 ALA B O 1
ATOM 2925 N N . ALA B 1 199 ? -15.609 -21.219 -14.078 1 94.38 199 ALA B N 1
ATOM 2926 C CA . ALA B 1 199 ? -15.438 -21.234 -15.523 1 94.38 199 ALA B CA 1
ATOM 2927 C C . ALA B 1 199 ? -13.961 -21.219 -15.906 1 94.38 199 ALA B C 1
ATOM 2929 O O . ALA B 1 199 ? -13.617 -21.281 -17.094 1 94.38 199 ALA B O 1
ATOM 2930 N N . LEU B 1 200 ? -13.094 -21.047 -14.906 1 92.38 200 LEU B N 1
ATOM 2931 C CA . LEU B 1 200 ? -11.656 -21.031 -15.18 1 92.38 200 LEU B CA 1
ATOM 2932 C C . LEU B 1 200 ? -11.219 -22.312 -15.867 1 92.38 200 LEU B C 1
ATOM 2934 O O . LEU B 1 200 ? -11.703 -23.406 -15.539 1 92.38 200 LEU B O 1
ATOM 2938 N N . LYS B 1 201 ? -10.406 -22.141 -16.891 1 86.06 201 LYS B N 1
ATOM 2939 C CA . LYS B 1 201 ? -9.859 -23.297 -17.594 1 86.06 201 LYS B CA 1
ATOM 2940 C C . LYS B 1 201 ? -8.992 -24.141 -16.656 1 86.06 201 LYS B C 1
ATOM 2942 O O . LYS B 1 201 ? -8.43 -23.625 -15.695 1 86.06 201 LYS B O 1
ATOM 2947 N N . ALA B 1 202 ? -8.961 -25.422 -17.078 1 74.44 202 ALA B N 1
ATOM 2948 C CA . ALA B 1 202 ? -8.07 -26.328 -16.344 1 74.44 202 ALA B CA 1
ATOM 2949 C C . ALA B 1 202 ? -6.605 -25.984 -16.609 1 74.44 202 ALA B C 1
ATOM 2951 O O . ALA B 1 202 ? -6.273 -25.391 -17.625 1 74.44 202 ALA B O 1
ATOM 2952 N N . ALA B 1 203 ? -5.801 -26.078 -15.609 1 68.06 203 ALA B N 1
ATOM 2953 C CA . ALA B 1 203 ? -4.375 -25.797 -15.742 1 68.06 203 ALA B CA 1
ATOM 2954 C C . ALA B 1 203 ? -3.738 -26.672 -16.828 1 68.06 203 ALA B C 1
ATOM 2956 O O . ALA B 1 203 ? -4.227 -27.766 -17.109 1 68.06 203 ALA B O 1
#

Secondary structure (DSSP, 8-state):
-EEEEEE--SSGGG-HHHHHHHHHHHHHHHHSTT-EEEEEETTTSPPPPP-HHHHHHTSTT----HHHHHHHHHHHHHHHHHHH-SEEEEEEE-BTTB--HHHHHHHHHH--BTTTEEEETTEEEE--TT-EEEEEEE-SS--STTSTTGGG-BSHHHHHHHHHHTT----EEEEE--TTS-HHHHHHHHHHHHHHHHTPPP-/-EEEEEE--SSGGG-HHHHHHHHHHHHHHHHSTT-EEEEEETTTSPPPPP-HHHHHHTSTT----HHHHHHHHHHHHHHHHHHH-SEEEEEEE-BTTB--HHHHHHHHHH--BTTTEEEETTEEEE--TT-EEEEEEE-SS--STTSTTGGG-BSHHHHHHHHHHTT----EEEEE--TTS-HHHHHHHHHHHHHHHHTPPP-

InterPro domains:
  IPR003680 Flavodoxin-like fold [PF02525] (1-199)
  IPR023048 NADH:quinone oxidoreductase, FMN-dependent [MF_01216] (1-201)
  IPR029039 Flavoprotein-like superfamily [G3DSA:3.40.50.360] (1-202)
  IPR029039 Flavoprotein-like superfamily [SSF52218] (1-200)
  IPR050104 FMN-dependent NADH:quinone oxidoreductase, azoreductase type 1 [PTHR43741] (1-202)

Organism: Methylorubrum extorquens (strain PA1) (NCBI:txid419610)

Radius of gyration: 21.28 Å; Cα contacts (8 Å, |Δi|>4): 782; chains: 2; bounding box: 57×66×49 Å

Nearest PDB structures (foldseek):
  4c0w-assembly1_A  TM=9.431E-01  e=1.495E-24  Pseudomonas putida
  3r6w-assembly1_B-2  TM=8.323E-01  e=1.671E-21  Pseudomonas aeruginosa
  8h4j-assembly4_F  TM=9.235E-01  e=4.514E-17  Klebsiella pneumoniae 30684/NJST258_2
  7n2w-assembly1_B  TM=9.259E-01  e=5.080E-17  Klebsiella pneumoniae subsp. pneumoniae MGH 78578
  5jro-assembly1_A  TM=8.612E-01  e=7.693E-18  Yersinia pestis CO92